Protein AF-A0A9E5R1P7-F1 (afdb_monomer_lite)

Foldseek 3Di:
DDKDWQQDQAKWAFKKKKWFWFAPQAWDQAPVIRVPGLRAPFTKFFPADKDWPFWDAPPPPHHQWDKFKWFAQDVVDSHDQDQLRYQDQDPPRGDRDDDPRTHGRVPPPDRRRTGMMMMTIPDGIQGNGIMIDMDGHMDGDQPFPRDAAFGWGWIKMKMWIARVVVRTTDHIDIDGIDIDHHHHKFKEKWFEWAQCLLPPVVRHLQQFQDPNTFTAWQFKKWKWKDQVPPPDTDTDDIFTADDGGTDMDIRDDQWDWDQDPPGDIDIDGMWMKMFRDLQLQDQPPPQHDDPDPPDPRRRHCHQKDWSVGLDQPQDWPDDALQDARGAQWHDDNDPVCSNPGGIMGPTDGFDPLAAHADRDPPDDDPPPVCDPVACPPPNCGPRNNDRSRYRHRHYTYIYRDDDDDDFAWQQPDPDPSRPPPDDDPPIDTDPPDDDDDFDDPPPPPDGDDDD

Structure (mmCIF, N/CA/C/O backbone):
data_AF-A0A9E5R1P7-F1
#
_entry.id   AF-A0A9E5R1P7-F1
#
loop_
_atom_site.group_PDB
_atom_site.id
_atom_site.type_symbol
_atom_site.label_atom_id
_atom_site.label_alt_id
_atom_site.label_comp_id
_atom_site.label_asym_id
_atom_site.label_entity_id
_atom_site.label_seq_id
_atom_site.pdbx_PDB_ins_code
_atom_site.Cartn_x
_atom_site.Cartn_y
_atom_site.Cartn_z
_atom_site.occupancy
_atom_site.B_iso_or_equiv
_atom_site.auth_seq_id
_atom_site.auth_comp_id
_atom_site.auth_asym_id
_atom_site.auth_atom_id
_atom_site.pdbx_PDB_model_num
ATOM 1 N N . MET A 1 1 ? -5.895 -5.367 25.702 1.00 85.31 1 MET A N 1
ATOM 2 C CA . MET A 1 1 ? -6.562 -5.658 26.995 1.00 85.31 1 MET A CA 1
ATOM 3 C C . MET A 1 1 ? -7.044 -4.362 27.625 1.00 85.31 1 MET A C 1
ATOM 5 O O . MET A 1 1 ? -6.300 -3.389 27.628 1.00 85.31 1 MET A O 1
ATOM 9 N N . LEU A 1 2 ? -8.262 -4.350 28.161 1.00 91.19 2 LEU A N 1
ATOM 10 C CA . LEU A 1 2 ? -8.846 -3.225 28.891 1.00 91.19 2 LEU A CA 1
ATOM 11 C C . LEU A 1 2 ? -8.609 -3.419 30.393 1.00 91.19 2 LEU A C 1
ATOM 13 O O . LEU A 1 2 ? -9.084 -4.396 30.966 1.00 91.19 2 LEU A O 1
ATOM 17 N N . ARG A 1 3 ? -7.893 -2.491 31.037 1.00 93.31 3 ARG A N 1
ATOM 18 C CA . ARG A 1 3 ? -7.563 -2.560 32.469 1.00 93.31 3 ARG A CA 1
ATOM 19 C C . ARG A 1 3 ? -8.165 -1.387 33.233 1.00 93.31 3 ARG A C 1
ATOM 21 O O . ARG A 1 3 ? -7.924 -0.232 32.894 1.00 93.31 3 ARG A O 1
ATOM 28 N N . ILE A 1 4 ? -8.894 -1.687 34.303 1.00 92.69 4 ILE A N 1
ATOM 29 C CA . ILE A 1 4 ? -9.494 -0.702 35.210 1.00 92.69 4 ILE A CA 1
ATOM 30 C C . ILE A 1 4 ? -8.990 -0.973 36.623 1.00 92.69 4 ILE A C 1
ATOM 32 O O . IL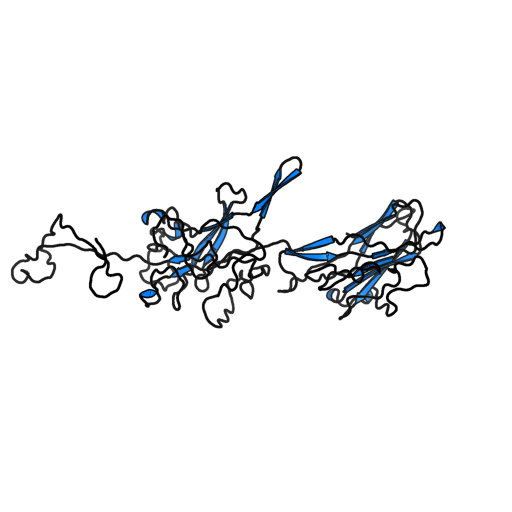E A 1 4 ? -8.945 -2.119 37.057 1.00 92.69 4 ILE A O 1
ATOM 36 N N . GLN A 1 5 ? -8.638 0.072 37.366 1.00 94.12 5 GLN A N 1
ATOM 37 C CA . GLN A 1 5 ? -8.201 -0.063 38.753 1.00 94.12 5 GLN A CA 1
ATOM 38 C C . GLN A 1 5 ? -8.876 0.980 39.640 1.00 94.12 5 GLN A C 1
ATOM 40 O O . GLN A 1 5 ? -8.933 2.162 39.296 1.00 94.12 5 GLN A O 1
ATOM 45 N N . ASN A 1 6 ? -9.344 0.559 40.817 1.00 95.06 6 ASN A N 1
ATOM 46 C CA . ASN A 1 6 ? -9.760 1.494 41.855 1.00 95.06 6 ASN A CA 1
ATOM 47 C C . ASN A 1 6 ? -8.522 2.065 42.560 1.00 95.06 6 ASN A C 1
ATOM 49 O O . ASN A 1 6 ? -8.006 1.483 43.512 1.00 95.06 6 ASN A O 1
ATOM 53 N N . THR A 1 7 ? -8.054 3.222 42.104 1.00 93.62 7 THR A N 1
ATOM 54 C CA . THR A 1 7 ? -6.939 3.959 42.723 1.00 93.62 7 THR A CA 1
ATOM 55 C C . THR A 1 7 ? -7.375 4.838 43.904 1.00 93.62 7 THR A C 1
ATOM 57 O O . THR A 1 7 ? -6.557 5.544 44.493 1.00 93.62 7 THR A O 1
ATOM 60 N N . GLY A 1 8 ? -8.665 4.822 44.256 1.00 91.69 8 GLY A N 1
ATOM 61 C CA . GLY A 1 8 ? -9.224 5.575 45.372 1.00 91.69 8 GLY A CA 1
ATOM 62 C C . GLY A 1 8 ? -8.987 4.925 46.738 1.00 91.69 8 GLY A C 1
ATOM 63 O O . GLY A 1 8 ? -8.397 3.857 46.866 1.00 91.69 8 GLY A O 1
ATOM 64 N N . LEU A 1 9 ? -9.493 5.583 47.786 1.00 94.56 9 LEU A N 1
ATOM 65 C CA . LEU A 1 9 ? -9.327 5.155 49.185 1.00 94.56 9 LEU A CA 1
ATOM 66 C C . LEU A 1 9 ? -10.514 4.356 49.744 1.00 94.56 9 LEU A C 1
ATOM 68 O O . LEU A 1 9 ? -10.483 3.936 50.898 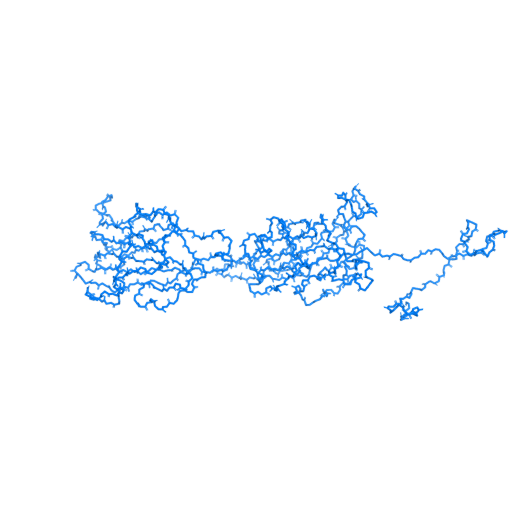1.00 94.56 9 LEU A O 1
ATOM 72 N N . VAL A 1 10 ? -11.585 4.185 48.968 1.00 96.12 10 VAL A N 1
ATOM 73 C CA . VAL A 1 10 ? -12.814 3.518 49.416 1.00 96.12 10 VAL A CA 1
ATOM 74 C C . VAL A 1 10 ? -13.289 2.489 48.404 1.00 96.12 10 VAL A C 1
ATOM 76 O O . VAL A 1 10 ? -12.971 2.577 47.218 1.00 96.12 10 VAL A O 1
ATOM 79 N N . ASN A 1 11 ? -14.101 1.543 48.874 1.00 96.75 11 ASN A N 1
ATOM 80 C CA . ASN A 1 11 ? -14.797 0.604 48.005 1.00 96.75 11 ASN A CA 1
ATOM 81 C C . ASN A 1 11 ? -15.704 1.359 47.026 1.00 96.75 11 ASN A C 1
ATOM 83 O O . ASN A 1 11 ? -16.391 2.319 47.397 1.00 96.75 11 ASN A O 1
ATOM 87 N N . VAL A 1 12 ? -15.747 0.882 45.788 1.00 95.75 12 VAL A N 1
ATOM 88 C CA . VAL A 1 12 ? -16.712 1.334 44.783 1.00 95.75 12 VAL A CA 1
ATOM 89 C C . VAL A 1 12 ? -17.603 0.172 44.359 1.00 95.75 12 VAL A C 1
ATOM 91 O O . VAL A 1 12 ? -17.241 -0.990 44.529 1.00 95.75 12 VAL A O 1
ATOM 94 N N . ASN A 1 13 ? -18.796 0.473 43.863 1.00 95.31 13 ASN A N 1
ATOM 95 C CA . ASN A 1 13 ? -19.737 -0.517 43.346 1.00 95.31 13 ASN A CA 1
ATOM 96 C C . ASN A 1 13 ? -20.568 0.058 42.191 1.00 95.31 13 ASN A C 1
ATOM 98 O O . ASN A 1 13 ? -20.365 1.205 41.781 1.00 95.31 13 ASN A O 1
ATOM 102 N N . ALA A 1 14 ? -21.506 -0.741 41.669 1.00 92.81 14 ALA A N 1
ATOM 103 C CA . ALA A 1 14 ? -22.367 -0.377 40.541 1.00 92.81 14 ALA A CA 1
ATOM 104 C C . ALA A 1 14 ? -21.562 0.139 39.333 1.00 92.81 14 ALA A C 1
ATOM 106 O O . ALA A 1 14 ? -21.969 1.0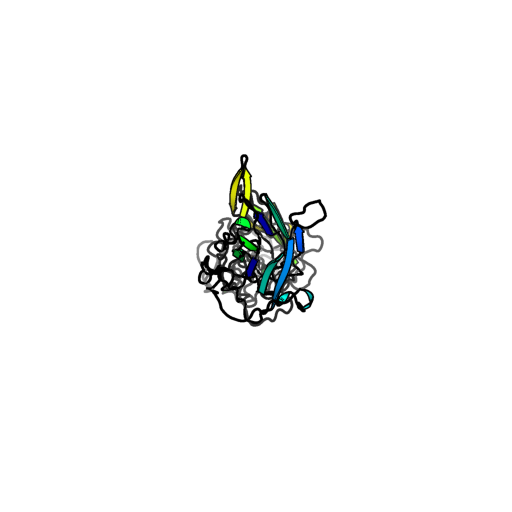96 38.654 1.00 92.81 14 ALA A O 1
ATOM 107 N N . TYR A 1 15 ? -20.397 -0.483 39.118 1.00 94.38 15 TYR A N 1
ATOM 108 C CA . TYR A 1 15 ? -19.531 -0.203 37.987 1.00 94.38 15 TYR A CA 1
ATOM 109 C C . TYR A 1 15 ? -20.293 -0.421 36.685 1.00 94.38 15 TYR A C 1
ATOM 111 O O . TYR A 1 15 ? -21.037 -1.392 36.539 1.00 94.38 15 TYR A O 1
ATOM 119 N N . ILE A 1 16 ? -20.133 0.503 35.752 1.00 93.19 16 ILE A N 1
ATOM 120 C CA . ILE A 1 16 ? -20.691 0.388 34.417 1.00 93.19 16 ILE A CA 1
ATOM 121 C C . ILE A 1 16 ? -19.747 1.047 33.423 1.00 93.19 16 ILE A C 1
ATOM 123 O O . ILE A 1 16 ? -19.227 2.134 33.685 1.00 93.19 16 ILE A O 1
ATOM 127 N N . LEU A 1 17 ? -19.548 0.387 32.294 1.00 95.69 17 LEU A N 1
ATOM 128 C CA . LEU A 1 17 ? -18.737 0.846 31.182 1.00 95.69 17 LEU A CA 1
ATOM 129 C C . LEU A 1 17 ? -19.517 0.669 29.889 1.00 95.69 17 LEU A C 1
ATOM 131 O O . LEU A 1 17 ? -20.205 -0.336 29.722 1.00 95.69 17 LEU A O 1
ATOM 135 N N . TYR A 1 18 ? -19.380 1.640 28.999 1.00 94.50 18 TYR A N 1
ATOM 136 C CA . TYR A 1 18 ? -19.819 1.584 27.616 1.00 94.50 18 TYR A CA 1
ATOM 137 C C . TYR A 1 18 ? -18.624 1.848 26.711 1.00 94.50 18 TYR A C 1
ATOM 139 O O . TYR A 1 18 ? -17.833 2.752 26.980 1.00 94.50 18 TYR A O 1
ATOM 147 N N . ASP A 1 19 ? -18.550 1.105 25.623 1.00 94.69 19 ASP A N 1
ATOM 148 C CA . ASP A 1 19 ? -17.632 1.345 24.517 1.00 94.69 19 ASP A CA 1
ATOM 149 C C . ASP A 1 19 ? -18.446 1.233 23.220 1.00 94.69 19 ASP A C 1
ATOM 151 O O . ASP A 1 19 ? -19.329 0.374 23.105 1.00 94.69 19 ASP A O 1
ATOM 155 N N . ILE A 1 20 ? -18.205 2.157 22.294 1.00 93.00 20 ILE A N 1
ATOM 156 C CA . ILE A 1 20 ? -18.761 2.145 20.943 1.00 93.00 20 ILE A CA 1
ATOM 157 C C . ILE A 1 20 ? -17.584 1.873 20.019 1.00 93.00 20 ILE A C 1
ATOM 159 O O . ILE A 1 20 ? -16.641 2.671 19.980 1.00 93.00 20 ILE A O 1
ATOM 163 N N . LEU A 1 21 ? -17.661 0.772 19.269 1.00 92.69 21 LEU A N 1
ATOM 164 C CA . LEU A 1 21 ? -16.579 0.374 18.380 1.00 92.69 21 LEU A CA 1
ATOM 165 C C . LEU A 1 21 ? -16.317 1.485 17.355 1.00 92.69 21 LEU A C 1
ATOM 167 O O . LEU A 1 21 ? -17.275 2.118 16.898 1.00 92.69 21 LEU A O 1
ATOM 171 N N . PRO A 1 22 ? -15.047 1.748 17.011 1.00 92.75 22 PRO A N 1
ATOM 172 C CA . PRO A 1 22 ? -14.694 2.666 15.942 1.00 92.75 22 PRO A CA 1
ATOM 173 C C . PRO A 1 22 ? -15.498 2.441 14.663 1.00 92.75 22 PRO A C 1
ATOM 175 O O . PRO A 1 22 ? -15.709 1.301 14.240 1.00 92.75 22 PRO A O 1
ATOM 178 N N . HIS A 1 23 ? -15.958 3.540 14.074 1.00 89.06 23 HIS A N 1
ATOM 179 C CA . HIS A 1 23 ? -16.626 3.577 12.778 1.00 89.06 23 HIS A CA 1
ATOM 180 C C . HIS A 1 23 ? -16.549 4.990 12.193 1.00 89.06 23 HIS A C 1
ATOM 182 O O . HIS A 1 23 ? -16.408 5.967 12.927 1.00 89.06 23 HIS A O 1
ATOM 188 N N . LEU A 1 24 ? -16.742 5.115 10.882 1.00 88.88 24 LEU A N 1
ATOM 189 C CA . LEU A 1 24 ? -16.815 6.413 10.210 1.00 88.88 24 LEU A CA 1
ATOM 190 C C . LEU A 1 24 ? -17.846 7.347 10.865 1.00 88.88 24 LEU A C 1
ATOM 192 O O . LEU A 1 24 ? -19.022 6.994 11.019 1.00 88.88 24 LEU A O 1
ATOM 196 N N . GLY A 1 25 ? -17.409 8.553 11.236 1.00 89.75 25 GLY A N 1
ATOM 197 C CA . GLY A 1 25 ? -18.258 9.584 11.846 1.00 89.75 25 GLY A CA 1
ATOM 198 C C . GLY A 1 25 ? -18.650 9.319 13.304 1.00 89.75 25 GLY A C 1
ATOM 199 O O . GLY A 1 25 ? -19.612 9.911 13.802 1.00 89.75 25 GLY A O 1
ATOM 200 N N . ASP A 1 26 ? -17.945 8.422 13.986 1.00 91.94 26 ASP A N 1
ATOM 201 C CA . ASP A 1 26 ? -18.133 8.157 15.404 1.00 91.94 26 ASP A CA 1
ATOM 202 C C . ASP A 1 26 ? -17.820 9.368 16.300 1.00 91.94 26 ASP A C 1
ATOM 204 O O . ASP A 1 26 ? -17.067 10.289 15.978 1.00 91.94 26 ASP A O 1
ATOM 208 N N . THR A 1 27 ? -18.443 9.369 17.475 1.00 93.12 27 THR A N 1
ATOM 209 C CA . THR A 1 27 ? -18.299 10.427 18.481 1.00 93.12 27 THR A CA 1
ATOM 210 C C . THR A 1 27 ? -17.979 9.835 19.842 1.00 93.12 27 THR A C 1
ATOM 212 O O . THR A 1 27 ? -18.159 8.638 20.062 1.00 93.12 27 THR A O 1
ATOM 215 N N . GLY A 1 28 ? -17.591 10.682 20.791 1.00 92.38 28 GLY A N 1
ATOM 216 C CA . GLY A 1 28 ? -17.359 10.256 22.166 1.00 92.38 28 GLY A CA 1
ATOM 217 C C . GLY A 1 28 ? -18.554 9.565 22.849 1.00 92.38 28 GLY A C 1
ATOM 218 O O . GLY A 1 28 ? -19.729 9.681 22.470 1.00 92.38 28 GLY A O 1
ATOM 219 N N . VAL A 1 29 ? -18.239 8.807 23.896 1.00 92.75 29 VAL A N 1
ATOM 220 C CA . VAL A 1 29 ? -19.162 7.871 24.549 1.00 92.75 29 VAL A CA 1
ATOM 221 C C . VAL A 1 29 ? -19.898 8.515 25.732 1.00 92.75 29 VAL A C 1
ATOM 223 O O . VAL A 1 29 ? -20.993 8.091 26.085 1.00 92.75 29 VAL A O 1
ATOM 226 N N . SER A 1 30 ? -19.391 9.565 26.362 1.00 92.00 30 SER A N 1
ATOM 227 C CA . SER A 1 30 ? -20.096 10.261 27.446 1.00 92.00 30 SER A CA 1
ATOM 228 C C . SER A 1 30 ? -20.932 11.435 26.948 1.00 92.00 30 SER A C 1
ATOM 230 O O . SER A 1 30 ? -20.762 11.930 25.837 1.00 92.00 30 SER A O 1
ATOM 232 N N . GLN A 1 31 ? -21.823 11.954 27.799 1.00 91.56 31 GLN A N 1
ATOM 233 C CA . GLN A 1 31 ? -22.585 13.165 27.474 1.00 91.56 31 GLN A CA 1
ATOM 234 C C . GLN A 1 31 ? -21.680 14.364 27.165 1.00 91.56 31 GLN A C 1
ATOM 236 O O . GLN A 1 31 ? -22.065 15.235 26.387 1.00 91.56 31 GLN A O 1
ATOM 241 N N . ALA A 1 32 ? -20.503 14.435 27.791 1.00 90.38 32 ALA A N 1
ATOM 242 C CA . ALA A 1 32 ? -19.550 15.518 27.586 1.00 90.38 32 ALA A CA 1
ATOM 243 C C . ALA A 1 32 ? -18.931 15.515 26.180 1.00 90.38 32 ALA A C 1
ATOM 245 O O . ALA A 1 32 ? -18.597 16.582 25.672 1.00 90.38 32 ALA A O 1
ATOM 246 N N . THR A 1 33 ? -18.804 14.345 25.558 1.00 91.88 33 THR A N 1
ATOM 247 C CA . THR A 1 33 ? -18.056 14.135 24.309 1.00 91.88 33 THR A CA 1
ATOM 248 C C . THR A 1 33 ? -18.932 13.620 23.165 1.00 91.88 33 THR A C 1
ATOM 250 O O . THR A 1 33 ? -18.454 13.477 22.050 1.00 91.88 33 THR A O 1
ATOM 253 N N . ALA A 1 34 ? -20.232 13.410 23.383 1.00 89.25 34 ALA A N 1
ATOM 254 C CA . ALA A 1 34 ? -21.152 12.864 22.380 1.00 89.25 34 ALA A CA 1
ATOM 255 C C . ALA A 1 34 ? -21.352 13.708 21.113 1.00 89.25 34 ALA A C 1
ATOM 257 O O . ALA A 1 34 ? -21.983 13.251 20.168 1.00 89.25 34 ALA A O 1
ATOM 258 N N . GLY A 1 35 ? -20.894 14.961 21.115 1.00 89.38 35 GLY A N 1
ATOM 259 C CA . GLY A 1 35 ? -20.846 15.811 19.922 1.00 89.38 35 GLY A CA 1
ATOM 260 C C . GLY A 1 35 ? -19.435 16.008 19.367 1.00 89.38 35 GLY A C 1
ATOM 261 O O . GLY A 1 35 ? -19.264 16.786 18.437 1.00 89.38 35 GLY A O 1
ATOM 262 N N . GLN A 1 36 ? -18.423 15.379 19.968 1.00 93.56 36 GLN A N 1
ATOM 263 C CA . GLN A 1 36 ? -17.031 15.457 19.539 1.00 93.56 36 GLN A CA 1
ATOM 264 C C . GLN A 1 36 ? -16.720 14.233 18.690 1.00 93.56 36 GLN A C 1
ATOM 266 O O . GLN A 1 36 ? -16.837 13.111 19.183 1.00 93.56 36 GLN A O 1
ATOM 271 N N . LEU A 1 37 ? -16.349 14.466 17.432 1.00 94.56 37 LEU A N 1
ATOM 272 C CA . LEU A 1 37 ? -15.910 13.410 16.529 1.00 94.56 37 LEU A CA 1
ATOM 273 C C . LEU A 1 37 ? -14.638 12.756 17.068 1.00 94.56 37 LEU A C 1
ATOM 275 O O . LEU A 1 37 ? -13.788 13.428 17.667 1.00 94.56 37 LEU A O 1
ATOM 279 N N . ARG A 1 38 ? -14.526 11.438 16.886 1.00 92.94 38 ARG A N 1
ATOM 280 C CA . ARG A 1 38 ? -13.257 10.741 17.118 1.00 92.94 38 ARG A CA 1
ATOM 281 C C . ARG A 1 38 ? -12.393 10.717 15.865 1.00 92.94 38 ARG A C 1
ATOM 283 O O . ARG A 1 38 ? -11.209 10.459 16.022 1.00 92.94 38 ARG A O 1
ATOM 290 N N . ASP A 1 39 ? -12.934 11.083 14.704 1.00 93.69 39 ASP A N 1
ATOM 291 C CA . ASP A 1 39 ? -12.232 11.116 13.415 1.00 93.69 39 ASP A CA 1
ATOM 292 C C . ASP A 1 39 ? -11.679 9.735 13.024 1.00 93.69 39 ASP A C 1
ATOM 294 O O . ASP A 1 39 ? -10.585 9.636 12.478 1.00 93.69 39 ASP A O 1
ATOM 298 N N . SER A 1 40 ? -12.395 8.656 13.371 1.00 92.44 40 SER A N 1
ATOM 299 C CA . SER A 1 40 ? -12.048 7.308 12.912 1.00 92.44 40 SER A CA 1
ATOM 300 C C . SER A 1 40 ? -12.238 7.201 11.402 1.00 92.44 40 SER A C 1
ATOM 302 O O . SER A 1 40 ? -13.289 7.595 10.887 1.00 92.44 40 SER A O 1
ATOM 304 N N . GLN A 1 41 ? -11.237 6.645 10.728 1.00 89.25 41 GLN A N 1
ATOM 305 C CA . GLN A 1 41 ? -11.197 6.487 9.272 1.00 89.25 41 GLN A CA 1
ATOM 306 C C . GLN A 1 41 ? -11.728 5.126 8.804 1.00 89.25 41 GLN A C 1
ATOM 308 O O . GLN A 1 41 ? -12.388 5.048 7.780 1.00 89.25 41 GLN A O 1
ATOM 313 N N . PHE A 1 42 ? -11.616 4.093 9.640 1.00 86.44 42 PHE A N 1
ATOM 314 C CA . PHE A 1 42 ? -12.197 2.782 9.364 1.00 86.44 42 PHE A CA 1
ATOM 315 C C . PHE A 1 42 ? -13.003 2.237 10.544 1.00 86.44 42 PHE A C 1
ATOM 317 O O . PHE A 1 42 ? -13.010 2.772 11.663 1.00 86.44 42 PHE A O 1
ATOM 324 N N . ARG A 1 43 ? -13.731 1.150 10.280 1.00 87.56 43 ARG A N 1
ATOM 325 C CA . ARG A 1 43 ? -14.535 0.433 11.270 1.00 87.56 43 ARG A CA 1
ATOM 326 C C . ARG A 1 43 ? -13.778 -0.760 11.849 1.00 87.56 43 ARG A C 1
ATOM 328 O O . ARG A 1 43 ? -13.078 -1.468 11.139 1.00 87.56 43 ARG A O 1
ATOM 335 N N . THR A 1 44 ? -14.012 -1.059 13.127 1.00 89.81 44 THR A N 1
ATOM 336 C CA . THR A 1 44 ? -13.578 -2.330 13.730 1.00 89.81 44 THR A CA 1
ATOM 337 C C . THR A 1 44 ? -14.742 -3.249 14.094 1.00 89.81 44 THR A C 1
ATOM 339 O O . THR A 1 44 ? -15.904 -2.841 14.215 1.00 89.81 44 THR A O 1
ATOM 342 N N . PHE A 1 45 ? -14.412 -4.528 14.276 1.00 90.56 45 PHE A N 1
ATOM 343 C CA . PHE A 1 45 ? -15.369 -5.602 14.515 1.00 90.56 45 PHE A CA 1
ATOM 344 C C . PHE A 1 45 ? -14.934 -6.431 15.714 1.00 90.56 45 PHE A C 1
ATOM 346 O O . PHE A 1 45 ? -13.746 -6.706 15.881 1.00 90.56 45 PHE A O 1
ATOM 353 N N . LEU A 1 46 ? -15.888 -6.881 16.532 1.00 92.94 46 LEU A N 1
ATOM 354 C CA . LEU A 1 46 ? -15.592 -7.937 17.497 1.00 92.94 46 LEU A CA 1
ATOM 355 C C . LEU A 1 46 ? -15.412 -9.266 16.760 1.00 92.94 46 LEU A C 1
ATOM 357 O O . LEU A 1 46 ? -16.107 -9.543 15.785 1.00 92.94 46 LEU A O 1
ATOM 361 N N . THR A 1 47 ? -14.520 -10.115 17.260 1.00 93.62 47 THR A N 1
ATOM 362 C CA . THR A 1 47 ? -14.323 -11.485 16.744 1.00 93.62 47 THR A CA 1
ATOM 363 C C . THR A 1 47 ? -14.834 -12.564 17.692 1.00 93.62 47 THR A C 1
ATOM 365 O O . THR A 1 47 ? -14.781 -13.752 17.381 1.00 93.62 47 THR A O 1
ATOM 368 N N . GLY A 1 48 ? -15.350 -12.169 18.854 1.00 96.00 48 GLY A N 1
ATOM 369 C CA . GLY A 1 48 ? -15.819 -13.088 19.877 1.00 96.00 48 GLY A CA 1
ATOM 370 C C . GLY A 1 48 ? -16.297 -12.374 21.141 1.00 96.00 48 GLY A C 1
ATOM 371 O O . GLY A 1 48 ? -16.344 -11.139 21.184 1.00 96.00 48 GLY A O 1
ATOM 372 N N . PRO A 1 49 ? -16.635 -13.143 22.189 1.00 97.19 49 PRO A N 1
ATOM 373 C CA . PRO A 1 49 ? -17.082 -12.579 23.450 1.00 97.19 49 PRO A CA 1
ATOM 374 C C . PRO A 1 49 ? -15.940 -11.886 24.193 1.00 97.19 49 PRO A C 1
ATOM 376 O O . PRO A 1 49 ? -14.797 -12.340 24.196 1.00 97.19 49 PRO A O 1
ATOM 379 N N . ILE A 1 50 ? -16.276 -10.801 24.886 1.00 97.94 50 ILE A N 1
ATOM 380 C CA . ILE A 1 50 ? -15.392 -10.165 25.859 1.00 97.94 50 ILE A CA 1
ATOM 381 C C . ILE A 1 50 ? -15.271 -11.086 27.071 1.00 97.94 50 ILE A C 1
ATOM 383 O O . ILE A 1 50 ? -16.272 -11.556 27.614 1.00 97.94 50 ILE A O 1
ATOM 387 N N . VAL A 1 51 ? -14.039 -11.301 27.520 1.00 96.81 51 VAL A N 1
ATOM 388 C CA . VAL A 1 51 ? -13.719 -12.194 28.637 1.00 96.81 51 VAL A CA 1
ATOM 389 C C . VAL A 1 51 ? -13.251 -11.368 29.830 1.00 96.81 51 VAL A C 1
ATOM 391 O O . VAL A 1 51 ? -12.408 -10.485 29.684 1.00 96.81 51 VAL A O 1
ATOM 394 N N . LEU A 1 52 ? -13.805 -11.644 31.014 1.00 96.31 52 LEU A N 1
ATOM 395 C CA . LEU A 1 52 ? -13.286 -11.133 32.284 1.00 96.31 52 LEU A CA 1
ATOM 396 C C . LEU A 1 52 ? -12.104 -12.006 32.718 1.00 96.31 52 LEU A C 1
ATOM 398 O O . LEU A 1 52 ? -12.301 -13.141 33.144 1.00 96.31 52 LEU A O 1
ATOM 402 N N . GLU A 1 53 ? -10.899 -11.462 32.604 1.00 96.88 53 GLU A N 1
ATOM 403 C CA . GLU A 1 53 ? -9.637 -12.161 32.876 1.00 96.88 53 GLU A CA 1
ATOM 404 C C . GLU A 1 53 ? -9.226 -12.053 34.347 1.00 96.88 53 GLU A C 1
ATOM 406 O O . GLU A 1 53 ? -8.727 -13.004 34.941 1.00 96.88 53 GLU A O 1
ATOM 411 N N . GLU A 1 54 ? -9.437 -10.881 34.950 1.00 96.25 54 GLU A N 1
ATOM 412 C CA . GLU A 1 54 ? -9.040 -10.597 36.330 1.00 96.25 54 GLU A CA 1
ATOM 413 C C . GLU A 1 54 ? -10.115 -9.765 37.024 1.00 96.25 54 GLU A C 1
ATOM 415 O O . GLU A 1 54 ? -10.622 -8.794 36.456 1.00 96.25 54 GLU A O 1
ATOM 420 N N . GLN A 1 55 ? -10.431 -10.115 38.270 1.00 95.88 55 GLN A N 1
ATOM 421 C CA . GLN A 1 55 ? -11.267 -9.314 39.158 1.00 95.88 55 GLN A CA 1
ATOM 422 C C . GLN A 1 55 ? -10.814 -9.438 40.617 1.00 95.88 55 GLN A C 1
ATOM 424 O O . GLN A 1 55 ? -10.088 -10.373 40.952 1.00 95.88 55 GLN A O 1
ATOM 429 N N . PRO A 1 56 ? -11.248 -8.535 41.516 1.00 95.81 56 PRO A N 1
ATOM 430 C CA . PRO A 1 56 ? -10.939 -8.654 42.934 1.00 95.81 56 PRO A CA 1
ATOM 431 C C . PRO A 1 56 ? -11.598 -9.890 43.558 1.00 95.81 56 PRO A C 1
ATOM 433 O O . PRO A 1 56 ? -12.786 -10.141 43.346 1.00 95.81 56 PRO A O 1
ATOM 436 N N . GLU A 1 57 ? -10.845 -10.605 44.391 1.00 96.00 57 GLU A N 1
ATOM 437 C CA . GLU A 1 57 ? -11.283 -11.815 45.092 1.00 96.00 57 GLU A CA 1
ATOM 438 C C . GLU A 1 57 ? -10.868 -11.766 46.566 1.00 96.00 57 GLU A C 1
ATOM 440 O O . GLU A 1 57 ? -9.791 -11.263 46.893 1.00 96.00 57 GLU A O 1
ATOM 445 N N . ASP A 1 58 ? -11.710 -12.292 47.456 1.00 92.50 58 ASP A N 1
ATOM 446 C CA . ASP A 1 58 ? -11.378 -12.507 48.870 1.00 92.50 58 ASP A CA 1
ATOM 447 C C . ASP A 1 58 ? -12.312 -13.571 49.496 1.00 92.50 58 ASP A C 1
ATOM 449 O O . ASP A 1 58 ? -13.523 -13.336 49.585 1.00 92.50 58 ASP A O 1
ATOM 453 N N . PRO A 1 59 ? -11.802 -14.738 49.947 1.00 92.94 59 PRO A N 1
ATOM 454 C CA . PRO A 1 59 ? -10.442 -15.246 49.732 1.00 92.94 59 PRO A CA 1
ATOM 455 C C . PRO A 1 59 ? -10.189 -15.570 48.241 1.00 92.94 59 PRO A C 1
ATOM 457 O O . PRO A 1 59 ? -11.137 -15.564 47.453 1.00 92.94 59 PRO A O 1
ATOM 460 N N . PRO A 1 60 ? -8.947 -15.897 47.829 1.00 92.94 60 PRO A N 1
ATOM 461 C CA . PRO A 1 60 ? -8.657 -16.303 46.450 1.00 92.94 60 PRO A CA 1
ATOM 462 C C . PRO A 1 60 ? -9.612 -17.395 45.940 1.00 92.94 60 PRO A C 1
ATOM 464 O O . PRO A 1 60 ? -9.888 -18.368 46.647 1.00 92.94 60 PRO A O 1
ATOM 467 N N . GLY A 1 61 ? -10.131 -17.221 44.727 1.00 91.56 61 GLY A N 1
ATOM 468 C CA . GLY A 1 61 ? -11.180 -18.040 44.115 1.00 91.56 61 GLY A CA 1
ATOM 469 C C . GLY A 1 61 ? -12.613 -17.630 44.476 1.00 91.56 61 GLY A C 1
ATOM 470 O O . GLY A 1 61 ? -13.555 -18.294 44.046 1.00 91.56 61 GLY A O 1
ATOM 471 N N . THR A 1 62 ? -12.805 -16.569 45.269 1.00 94.38 62 THR A N 1
ATOM 472 C CA . THR A 1 62 ? -14.128 -16.030 45.630 1.00 94.38 62 THR A CA 1
ATOM 473 C C . THR A 1 62 ? -14.266 -14.586 45.138 1.00 94.38 62 THR A C 1
ATOM 475 O O . THR A 1 62 ? -13.813 -13.665 45.823 1.00 94.38 62 THR A O 1
ATOM 478 N N . PRO A 1 63 ? -14.899 -14.361 43.972 1.00 95.75 63 PRO A N 1
ATOM 479 C CA . PRO A 1 63 ? -15.103 -13.026 43.418 1.00 95.75 63 PRO A CA 1
ATOM 480 C C . PRO A 1 63 ? -15.830 -12.078 44.369 1.00 95.75 63 PRO A C 1
ATOM 482 O O . PRO A 1 63 ? -16.864 -12.410 44.951 1.00 95.75 63 PRO A O 1
ATOM 485 N N . LEU A 1 64 ? -15.317 -10.853 44.471 1.00 94.88 64 LEU A N 1
ATOM 486 C CA . LEU A 1 64 ? -15.936 -9.770 45.237 1.00 94.88 64 LEU A CA 1
ATOM 487 C C . LEU A 1 64 ? -17.040 -9.043 44.468 1.00 94.88 64 LEU A C 1
ATOM 489 O O . LEU A 1 64 ? -17.700 -8.168 45.032 1.00 94.88 64 LEU A O 1
ATOM 493 N N . GLY A 1 65 ? -17.259 -9.396 43.202 1.00 92.88 65 GLY A N 1
ATOM 494 C CA . GLY A 1 65 ? -18.316 -8.852 42.367 1.00 92.88 65 GLY A CA 1
ATOM 495 C C . GLY A 1 65 ? -18.778 -9.827 41.294 1.00 92.88 65 GLY A C 1
ATOM 496 O O . GLY A 1 65 ? -18.126 -10.827 41.020 1.00 92.88 65 GLY A O 1
ATOM 497 N N . ASN A 1 66 ? -19.933 -9.523 40.706 1.00 94.69 66 ASN A N 1
ATOM 498 C CA . ASN A 1 66 ? -20.417 -10.185 39.500 1.00 94.69 66 ASN A CA 1
ATOM 499 C C . ASN A 1 66 ? -20.593 -9.148 38.394 1.00 94.69 66 ASN A C 1
ATOM 501 O O . ASN A 1 66 ? -21.134 -8.066 38.650 1.00 94.69 66 ASN A O 1
ATOM 505 N N . PHE A 1 67 ? -20.175 -9.495 37.181 1.00 95.44 67 PHE A N 1
ATOM 506 C CA . PHE A 1 67 ? -20.212 -8.617 36.020 1.00 95.44 67 PHE A CA 1
ATOM 507 C C . PHE A 1 67 ? -21.013 -9.268 34.900 1.00 95.44 67 PHE A C 1
ATOM 509 O O . PHE A 1 67 ? -20.859 -10.450 34.610 1.00 95.44 67 PHE A O 1
ATOM 516 N N . VAL A 1 68 ? -21.866 -8.470 34.274 1.00 95.50 68 VAL A N 1
ATOM 517 C CA . VAL A 1 68 ? -22.642 -8.841 33.099 1.00 95.50 68 VAL A CA 1
ATOM 518 C C . VAL A 1 68 ? -22.083 -8.069 31.923 1.00 95.50 68 VAL A C 1
ATOM 520 O O . VAL A 1 68 ? -21.920 -6.849 31.990 1.00 95.50 68 VAL A O 1
ATOM 523 N N . ILE A 1 69 ? -21.782 -8.803 30.862 1.00 96.94 69 ILE A N 1
ATOM 524 C CA . ILE A 1 69 ? -21.307 -8.266 29.598 1.00 96.94 69 ILE A CA 1
ATOM 525 C C . ILE A 1 69 ? -22.456 -8.393 28.608 1.00 96.94 69 ILE A C 1
ATOM 527 O O . ILE A 1 69 ? -23.041 -9.466 28.449 1.00 96.94 69 ILE A O 1
ATOM 531 N N . GLU A 1 70 ? -22.799 -7.281 27.978 1.00 95.56 70 GLU A N 1
ATOM 532 C CA . GLU A 1 70 ? -23.898 -7.202 27.034 1.00 95.56 70 GLU A CA 1
ATOM 533 C C . GLU A 1 70 ? -23.437 -6.481 25.766 1.00 95.56 70 GLU A C 1
ATOM 535 O O . GLU A 1 70 ? -22.629 -5.553 25.812 1.00 95.56 70 GLU A O 1
ATOM 540 N N . TYR A 1 71 ? -23.990 -6.884 24.630 1.00 95.31 71 TYR A N 1
ATOM 541 C CA . TYR A 1 71 ? -23.594 -6.430 23.304 1.00 95.31 71 TYR A CA 1
ATOM 542 C C . TYR A 1 71 ? -24.753 -5.715 22.639 1.00 95.31 71 TYR A C 1
ATOM 544 O O . TYR A 1 71 ? -25.895 -6.168 22.704 1.00 95.31 71 TYR A O 1
ATOM 552 N N . TYR A 1 72 ? -24.468 -4.597 21.995 1.00 92.75 72 TYR A N 1
ATOM 553 C CA . TYR A 1 72 ? -25.444 -3.887 21.195 1.00 92.75 72 TYR A CA 1
ATOM 554 C C . TYR A 1 72 ? -25.312 -4.324 19.741 1.00 92.75 72 TYR A C 1
ATOM 556 O O . TYR A 1 72 ? -24.265 -4.137 19.119 1.00 92.75 72 TYR A O 1
ATOM 564 N N . ILE A 1 73 ? -26.385 -4.911 19.215 1.00 88.06 73 ILE A N 1
ATOM 565 C CA . ILE A 1 73 ? -26.474 -5.321 17.815 1.00 88.06 73 ILE A CA 1
ATOM 566 C C . ILE A 1 73 ? -27.172 -4.195 17.063 1.00 88.06 73 ILE A C 1
ATOM 568 O O . ILE A 1 73 ? -28.368 -3.952 17.251 1.00 88.06 73 ILE A O 1
ATOM 572 N N . GLY A 1 74 ? -26.406 -3.482 16.248 1.00 68.56 74 GLY A N 1
ATOM 573 C CA . GLY A 1 74 ? -26.836 -2.244 15.625 1.00 68.56 74 GLY A CA 1
ATOM 574 C C . GLY A 1 74 ? -26.707 -2.306 14.115 1.00 68.56 74 GLY A C 1
ATOM 575 O O . GLY A 1 74 ? -25.625 -2.121 13.579 1.00 68.56 74 GLY A O 1
ATOM 576 N N . THR A 1 75 ? -27.818 -2.492 13.409 1.00 57.28 75 THR A N 1
ATOM 577 C CA . THR A 1 75 ? -27.913 -2.127 11.989 1.00 57.28 75 THR A CA 1
ATOM 578 C C . THR A 1 75 ? -29.122 -1.205 11.804 1.00 57.28 75 THR A C 1
ATOM 580 O O . THR A 1 75 ? -30.253 -1.646 12.023 1.00 57.28 75 THR A O 1
ATOM 583 N N . PRO A 1 76 ? -28.953 0.095 11.467 1.00 56.59 76 PRO A N 1
ATOM 584 C CA . PRO A 1 76 ? -27.722 0.873 11.232 1.00 56.59 76 PRO A CA 1
ATOM 585 C C . PRO A 1 76 ? -27.281 1.750 12.429 1.00 56.59 76 PRO A C 1
ATOM 587 O O . PRO A 1 76 ? -26.487 2.672 12.269 1.00 56.59 76 PRO A O 1
ATOM 590 N N . ALA A 1 77 ? -27.844 1.557 13.624 1.00 68.19 77 ALA A N 1
ATOM 591 C CA . ALA A 1 77 ? -27.527 2.412 14.766 1.00 68.19 77 ALA A CA 1
ATOM 592 C C . ALA A 1 77 ? -26.182 2.006 15.395 1.00 68.19 77 ALA A C 1
ATOM 594 O O . ALA A 1 77 ? -26.050 0.896 15.885 1.00 68.19 77 ALA A O 1
ATOM 595 N N . TYR A 1 78 ? -25.201 2.906 15.434 1.00 77.25 78 TYR A N 1
ATOM 596 C CA . TYR A 1 78 ? -23.953 2.713 16.194 1.00 77.25 78 TYR A CA 1
ATOM 597 C C . TYR A 1 78 ? -24.038 3.247 17.629 1.00 77.25 78 TYR A C 1
ATOM 599 O O . TYR A 1 78 ? -23.149 3.049 18.447 1.00 77.25 78 TYR A O 1
ATOM 607 N N . ASN A 1 79 ? -25.120 3.959 17.944 1.00 80.19 79 ASN A N 1
ATOM 608 C CA . ASN A 1 79 ? -25.173 4.851 19.090 1.00 80.19 79 ASN A CA 1
ATOM 609 C C . ASN A 1 79 ? -26.220 4.368 20.111 1.00 80.19 79 ASN A C 1
ATOM 611 O O . ASN A 1 79 ? -27.336 4.900 20.134 1.00 80.19 79 ASN A O 1
ATOM 615 N N . PRO A 1 80 ? -25.913 3.352 20.943 1.00 86.25 80 PRO A N 1
ATOM 6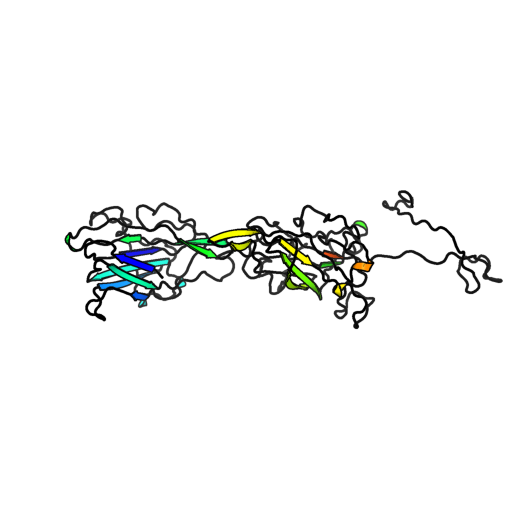16 C CA . PRO A 1 80 ? -26.854 2.853 21.936 1.00 86.25 80 PRO A CA 1
ATOM 617 C C . PRO A 1 80 ? -27.173 3.916 22.985 1.00 86.25 80 PRO A C 1
ATOM 619 O O . PRO A 1 80 ? -26.315 4.711 23.385 1.00 86.25 80 PRO A O 1
ATOM 622 N N . ALA A 1 81 ? -28.396 3.882 23.512 1.00 85.25 81 ALA A N 1
ATOM 623 C CA . ALA A 1 81 ? -28.723 4.664 24.693 1.00 85.25 81 ALA A CA 1
ATOM 624 C C . ALA A 1 81 ? -27.881 4.224 25.894 1.00 85.25 81 ALA A C 1
ATOM 626 O O . ALA A 1 81 ? -27.762 3.036 26.200 1.00 85.25 81 ALA A O 1
ATOM 627 N N . ARG A 1 82 ? -27.323 5.215 26.586 1.00 86.69 82 ARG A N 1
ATOM 628 C CA . ARG A 1 82 ? -26.373 5.046 27.693 1.00 86.69 82 ARG A CA 1
ATOM 629 C C . ARG A 1 82 ? -26.609 6.102 28.777 1.00 86.69 82 ARG A C 1
ATOM 631 O O . ARG A 1 82 ? -25.762 6.961 29.032 1.00 86.69 82 ARG A O 1
ATOM 638 N N . PRO A 1 83 ? -27.783 6.084 29.429 1.00 85.38 83 PRO A N 1
ATOM 639 C CA . PRO A 1 83 ? -28.172 7.108 30.398 1.00 85.38 83 PRO A CA 1
ATOM 640 C C . PRO A 1 83 ? -27.249 7.240 31.600 1.00 85.38 83 PRO A C 1
ATOM 642 O O . PRO A 1 83 ? -27.140 8.323 32.184 1.00 85.38 83 PRO A O 1
ATOM 645 N N . GLU A 1 84 ? -26.529 6.179 31.939 1.00 86.62 84 GLU A N 1
ATOM 646 C CA . GLU A 1 84 ? -25.542 6.178 33.007 1.00 86.62 84 GLU A CA 1
ATOM 647 C C . GLU A 1 84 ? -24.309 7.024 32.691 1.00 86.62 84 GLU A C 1
ATOM 649 O O . GLU A 1 84 ? -23.599 7.398 33.624 1.00 86.62 84 GLU A O 1
ATOM 654 N N . MET A 1 85 ? -24.085 7.371 31.421 1.00 89.88 85 MET A N 1
ATOM 655 C CA . MET A 1 85 ? -22.964 8.195 30.963 1.00 89.88 85 MET A CA 1
ATOM 656 C C . MET A 1 85 ? -23.290 9.701 30.960 1.00 89.88 85 MET A C 1
ATOM 658 O O . MET A 1 85 ? -22.606 10.496 30.315 1.00 89.88 85 MET A O 1
ATOM 662 N N . SER A 1 86 ? -24.345 10.119 31.676 1.00 87.25 86 SER A N 1
ATOM 663 C CA . SER A 1 86 ? -24.692 11.536 31.842 1.00 87.25 86 SER A CA 1
ATOM 664 C C . SER A 1 86 ? -23.658 12.319 32.666 1.00 87.25 86 SER A C 1
ATOM 666 O O . SER A 1 86 ? -22.962 11.761 33.516 1.00 87.25 86 SER A O 1
ATOM 668 N N . ASN A 1 87 ? -23.602 13.638 32.462 1.00 83.56 87 ASN A N 1
ATOM 669 C CA . ASN A 1 87 ? -22.743 14.576 33.204 1.00 83.56 87 ASN A CA 1
ATOM 670 C C . ASN A 1 87 ? -23.291 14.914 34.600 1.00 83.56 87 ASN A C 1
ATOM 672 O O . ASN A 1 87 ? -22.767 15.785 35.293 1.00 83.56 87 ASN A O 1
ATOM 676 N N . SER A 1 88 ? -24.377 14.259 35.006 1.00 75.38 88 SER A N 1
ATOM 677 C CA . SER A 1 88 ? -25.049 14.529 36.264 1.00 75.38 88 SER A CA 1
ATOM 678 C C . SER A 1 88 ? -24.637 13.526 37.328 1.00 75.38 88 SER A C 1
ATOM 680 O O . SER A 1 88 ? -24.674 12.312 37.121 1.00 75.38 88 SER A O 1
ATOM 682 N N . SER A 1 89 ? -24.313 14.041 38.511 1.00 67.81 89 SER A N 1
ATOM 683 C CA . SER A 1 89 ? -24.188 13.221 39.713 1.00 67.81 89 SER A CA 1
ATOM 684 C C . SER A 1 89 ? -25.546 12.797 40.292 1.00 67.81 89 SER A C 1
ATOM 686 O O . SER A 1 89 ? -25.566 11.991 41.219 1.00 67.81 89 SER A O 1
ATOM 688 N N . ASP A 1 90 ? -26.669 13.305 39.763 1.00 63.72 90 ASP A N 1
ATOM 689 C CA . ASP A 1 90 ? -28.014 12.883 40.164 1.00 63.72 90 ASP A CA 1
ATOM 690 C C . ASP A 1 90 ? -28.452 11.603 39.442 1.00 63.72 90 ASP A C 1
ATOM 692 O O . ASP A 1 90 ? -28.230 11.405 38.245 1.00 63.72 90 ASP A O 1
ATOM 696 N N . ILE A 1 91 ? -29.130 10.726 40.185 1.00 55.44 91 ILE A N 1
ATOM 697 C CA . ILE A 1 91 ? -29.689 9.452 39.695 1.00 55.44 91 ILE A CA 1
ATOM 698 C C . ILE A 1 91 ? -30.876 9.667 38.732 1.00 55.44 91 ILE A C 1
ATOM 700 O O . ILE A 1 91 ? -31.248 8.755 38.004 1.00 55.44 91 ILE A O 1
ATOM 704 N N . VAL A 1 92 ? -31.475 10.863 38.708 1.00 52.97 92 VAL A N 1
ATOM 705 C CA . VAL A 1 92 ? -32.792 11.100 38.080 1.00 52.97 92 VAL A CA 1
ATOM 706 C C . VAL A 1 92 ? -32.698 11.645 36.646 1.00 52.97 92 VAL A C 1
ATOM 708 O O . VAL A 1 92 ? -33.652 11.558 35.878 1.00 52.97 92 VAL A O 1
ATOM 711 N N . THR A 1 93 ? -31.551 12.199 36.250 1.00 55.66 93 THR A N 1
ATOM 712 C CA . THR A 1 93 ? -31.353 12.780 34.914 1.00 55.66 93 THR A CA 1
ATOM 713 C C . THR A 1 93 ? -30.663 11.779 33.994 1.00 55.66 93 THR A C 1
ATOM 715 O O . THR A 1 93 ? -29.430 11.683 33.958 1.00 55.66 93 THR A O 1
ATOM 718 N N . ASN A 1 94 ? -31.485 11.029 33.264 1.00 61.47 94 ASN A N 1
ATOM 719 C CA . ASN A 1 94 ? -31.050 10.104 32.225 1.00 61.47 94 ASN A CA 1
ATOM 720 C C . ASN A 1 94 ? -30.761 10.884 30.937 1.00 61.47 94 ASN A C 1
ATOM 722 O O . ASN A 1 94 ? -31.654 11.503 30.361 1.00 61.47 94 ASN A O 1
ATOM 726 N N . TRP A 1 95 ? -29.505 10.868 30.497 1.00 71.69 95 TRP A N 1
ATOM 727 C CA . TRP A 1 95 ? -29.116 11.337 29.166 1.00 71.69 95 TRP A CA 1
ATOM 728 C C . TRP A 1 95 ? -29.419 10.238 28.126 1.00 71.69 95 TRP A C 1
ATOM 730 O O . TRP A 1 95 ? -29.423 9.065 28.469 1.00 71.69 95 TRP A O 1
ATOM 740 N N . SER A 1 96 ? -29.734 10.568 26.870 1.00 65.38 96 SER A N 1
ATOM 741 C CA . SER A 1 96 ? -30.129 9.586 25.828 1.00 65.38 96 SER A CA 1
ATOM 742 C C . SER A 1 96 ? -31.276 8.626 26.238 1.00 65.38 96 SER A C 1
ATOM 744 O O . SER A 1 96 ? -31.087 7.422 26.374 1.00 65.38 96 SER A O 1
ATOM 746 N N . GLY A 1 97 ? -32.485 9.140 26.498 1.00 57.34 97 GLY A N 1
ATOM 747 C CA . GLY A 1 97 ? -33.629 8.287 26.858 1.00 57.34 97 GLY A CA 1
ATOM 748 C C . GLY A 1 97 ? -34.122 7.391 25.704 1.00 57.34 97 GLY A C 1
ATOM 749 O O . GLY A 1 97 ? -34.521 7.919 24.672 1.00 57.34 97 GLY A O 1
ATOM 750 N N . GLY A 1 98 ? -34.169 6.064 25.914 1.00 57.03 98 GLY A N 1
ATOM 751 C CA . GLY A 1 98 ? -34.887 5.084 25.068 1.00 57.03 98 GLY A CA 1
ATOM 752 C C . GLY A 1 98 ? -34.069 3.856 24.617 1.00 57.03 98 GLY A C 1
ATOM 753 O O . GLY A 1 98 ? -32.931 4.002 24.221 1.00 57.03 98 GLY A O 1
ATOM 754 N N . GLY A 1 99 ? -34.664 2.652 24.641 1.00 55.75 99 GLY A N 1
ATOM 755 C CA . GLY A 1 99 ? -34.213 1.444 23.913 1.00 55.75 99 GLY A CA 1
ATOM 756 C C . GLY A 1 99 ? -32.869 0.803 24.300 1.00 55.75 99 GLY A C 1
ATOM 757 O O . GLY A 1 99 ? -31.867 0.980 23.616 1.00 55.75 99 GLY A O 1
ATOM 758 N N . THR A 1 100 ? -32.871 -0.034 25.339 1.00 58.44 100 THR A N 1
ATOM 759 C CA . THR A 1 100 ? -31.739 -0.851 25.815 1.00 58.44 100 THR A CA 1
ATOM 760 C C . THR A 1 100 ? -31.564 -2.144 25.002 1.00 58.44 100 THR A C 1
ATOM 762 O O . THR A 1 100 ? -31.670 -3.230 25.570 1.00 58.44 100 THR A O 1
ATOM 765 N N . ASN A 1 101 ? -31.336 -2.069 23.687 1.00 75.94 101 ASN A N 1
ATOM 766 C CA . ASN A 1 101 ? -31.167 -3.263 22.829 1.00 75.94 101 ASN A CA 1
ATOM 767 C C . ASN A 1 101 ? -29.789 -3.928 23.008 1.00 75.94 101 ASN A C 1
ATOM 769 O O . ASN A 1 101 ? -29.092 -4.237 22.047 1.00 75.94 101 ASN A O 1
ATOM 773 N N . PHE A 1 102 ? -29.391 -4.109 24.260 1.00 88.88 102 PHE A N 1
ATOM 774 C CA . PHE A 1 102 ? -28.246 -4.903 24.641 1.00 88.88 102 PHE A CA 1
ATOM 775 C C . PHE A 1 102 ? -28.704 -6.349 24.829 1.00 88.88 102 PHE A C 1
ATOM 777 O O . PHE A 1 102 ? -29.714 -6.610 25.486 1.00 88.88 102 PHE A O 1
ATOM 784 N N . VAL A 1 103 ? -27.972 -7.282 24.236 1.00 93.19 103 VAL A N 1
ATOM 785 C CA . VAL A 1 103 ? -28.194 -8.721 24.363 1.00 93.19 103 VAL A CA 1
ATOM 786 C C . VAL A 1 103 ? -27.026 -9.359 25.102 1.00 93.19 103 VAL A C 1
ATOM 788 O O . VAL A 1 103 ? -25.905 -8.861 25.070 1.00 93.19 103 VAL A O 1
ATOM 791 N N . LEU A 1 104 ? -27.277 -10.482 25.766 1.00 95.94 104 LEU A N 1
ATOM 792 C CA . LEU A 1 104 ? -26.197 -11.331 26.266 1.00 95.94 104 LEU A CA 1
ATOM 793 C C . LEU A 1 104 ? -25.507 -12.042 25.096 1.00 95.94 104 LEU A C 1
ATOM 795 O O . LEU A 1 104 ? -26.052 -12.093 23.995 1.00 95.94 104 LEU A O 1
ATOM 799 N N . GLU A 1 105 ? -24.354 -12.653 25.359 1.00 95.94 105 GLU A N 1
ATOM 800 C CA . GLU A 1 105 ? -23.592 -13.449 24.384 1.00 95.94 105 GLU A CA 1
ATOM 801 C C . GLU A 1 105 ? -24.471 -14.427 23.588 1.00 95.94 105 GLU A C 1
ATOM 803 O O . GLU A 1 105 ? -24.399 -14.466 22.367 1.00 95.94 105 GLU A O 1
ATOM 808 N N . ALA A 1 106 ? -25.384 -15.140 24.257 1.00 95.62 106 ALA A N 1
ATOM 809 C CA . ALA A 1 106 ? -26.293 -16.095 23.613 1.00 95.62 106 ALA A CA 1
ATOM 810 C C . ALA A 1 106 ? -27.251 -15.470 22.574 1.00 95.62 106 ALA A C 1
ATOM 812 O O . ALA A 1 106 ? -27.889 -16.195 21.814 1.00 95.62 106 ALA A O 1
ATOM 813 N N . GLY A 1 107 ? -27.402 -14.143 22.572 1.00 93.25 107 GLY A N 1
ATOM 814 C CA . GLY A 1 107 ? -28.175 -13.393 21.585 1.00 93.25 107 GLY A CA 1
ATOM 815 C C . GLY A 1 107 ? -27.350 -12.881 20.401 1.00 93.25 107 GLY A C 1
ATOM 816 O O . GLY A 1 107 ? -27.938 -12.350 19.459 1.00 93.25 107 GLY A O 1
ATOM 817 N N . VAL A 1 108 ? -26.021 -13.024 20.427 1.00 94.06 108 VAL A N 1
ATOM 818 C CA . VAL A 1 108 ? -25.136 -12.639 19.323 1.00 94.06 108 VAL A CA 1
ATOM 819 C C . VAL A 1 108 ? -25.087 -13.780 18.313 1.00 94.06 108 VAL A C 1
ATOM 821 O O . VAL A 1 108 ? -24.604 -14.870 18.600 1.00 94.06 108 VAL A O 1
ATOM 824 N N . THR A 1 109 ? -25.635 -13.532 17.125 1.00 92.62 109 THR A N 1
ATOM 825 C CA . THR A 1 109 ? -25.665 -14.508 16.019 1.00 92.62 109 THR A CA 1
ATOM 826 C C . THR A 1 109 ? -24.534 -14.295 15.021 1.00 92.62 109 THR A C 1
ATOM 828 O O . THR A 1 109 ? -24.110 -15.245 14.372 1.00 92.62 109 THR A O 1
ATOM 831 N N . ASP A 1 110 ? -24.038 -13.063 14.937 1.00 91.38 110 ASP A N 1
ATOM 832 C CA . ASP A 1 110 ? -22.905 -12.655 14.122 1.00 91.38 110 ASP A CA 1
ATOM 833 C C . ASP A 1 110 ? -22.174 -11.521 14.851 1.00 91.38 110 ASP A C 1
ATOM 835 O O . ASP A 1 110 ? -22.769 -10.488 15.181 1.00 91.38 110 ASP A O 1
ATOM 839 N N . TRP A 1 111 ? -20.889 -11.731 15.130 1.00 92.06 111 TRP A N 1
ATOM 840 C CA . TRP A 1 111 ? -20.048 -10.753 15.815 1.00 92.06 111 TRP A CA 1
ATOM 841 C C . TRP A 1 111 ? -19.802 -9.502 14.969 1.00 92.06 111 TRP A C 1
ATOM 843 O O . TRP A 1 111 ? -19.630 -8.420 15.532 1.00 92.06 111 TRP A O 1
ATOM 853 N N . ASN A 1 112 ? -19.917 -9.602 13.640 1.00 89.00 112 ASN A N 1
ATOM 854 C CA . ASN A 1 112 ? -19.800 -8.454 12.746 1.00 89.00 112 ASN A CA 1
ATOM 855 C C . ASN A 1 112 ? -20.961 -7.459 12.882 1.00 89.00 112 ASN A C 1
ATOM 857 O O . ASN A 1 112 ? -20.863 -6.331 12.404 1.00 89.00 112 ASN A O 1
ATOM 861 N N . LEU A 1 113 ? -22.069 -7.841 13.524 1.00 89.56 113 LEU A N 1
ATOM 862 C CA . LEU A 1 113 ? -23.218 -6.956 13.744 1.00 89.56 113 LEU A CA 1
ATOM 863 C C . LEU A 1 113 ? -23.149 -6.192 15.073 1.00 89.56 113 LEU A C 1
ATOM 865 O O . LEU A 1 113 ? -24.005 -5.343 15.343 1.00 89.56 113 LEU A O 1
ATOM 869 N N . VAL A 1 114 ? -22.165 -6.498 15.920 1.00 91.94 114 VAL A N 1
ATOM 870 C CA . VAL A 1 114 ? -21.964 -5.784 17.180 1.00 91.94 114 VAL A CA 1
ATOM 871 C C . VAL A 1 114 ? -21.290 -4.446 16.889 1.00 91.94 114 VAL A C 1
ATOM 873 O O . VAL A 1 114 ? -20.259 -4.394 16.224 1.00 91.94 114 VAL A O 1
ATOM 876 N N . THR A 1 115 ? -21.873 -3.358 17.392 1.00 91.38 115 THR A N 1
ATOM 877 C CA . THR A 1 115 ? -21.352 -1.990 17.197 1.00 91.38 115 THR A CA 1
ATOM 878 C C . THR A 1 115 ? -20.968 -1.301 18.503 1.00 91.38 115 THR A C 1
ATOM 880 O O . THR A 1 115 ? -20.273 -0.291 18.496 1.00 91.38 115 THR A O 1
ATOM 883 N N . ALA A 1 116 ? -21.388 -1.846 19.643 1.00 93.44 116 ALA A N 1
ATOM 884 C CA . ALA A 1 116 ? -21.031 -1.350 20.963 1.00 93.44 116 ALA A CA 1
ATOM 885 C C . ALA A 1 116 ? -21.180 -2.462 22.005 1.00 93.44 116 ALA A C 1
ATOM 887 O O . ALA A 1 116 ? -21.897 -3.444 21.794 1.00 93.44 116 ALA A O 1
ATOM 888 N N . PHE A 1 117 ? -20.560 -2.289 23.166 1.00 94.69 117 PHE A N 1
ATOM 889 C CA . PHE A 1 117 ? -20.739 -3.192 24.298 1.00 94.69 117 PHE A CA 1
ATOM 890 C C . PHE A 1 117 ? -20.875 -2.434 25.613 1.00 94.69 117 PHE A C 1
ATOM 892 O O . PHE A 1 117 ? -20.494 -1.268 25.755 1.00 94.69 117 PHE A O 1
ATOM 899 N N . ARG A 1 118 ? -21.453 -3.123 26.594 1.00 94.06 118 ARG A N 1
ATOM 900 C CA . ARG A 1 118 ? -21.628 -2.643 27.955 1.00 94.06 118 ARG A CA 1
ATOM 901 C C . ARG A 1 118 ? -21.173 -3.696 28.944 1.00 94.06 118 ARG A C 1
ATOM 903 O O . ARG A 1 118 ? -21.568 -4.853 28.858 1.00 94.06 118 ARG A O 1
ATOM 910 N N . ILE A 1 119 ? -20.410 -3.262 29.938 1.00 96.38 119 ILE A N 1
ATOM 911 C CA . ILE A 1 119 ? -20.026 -4.086 31.083 1.00 96.38 119 ILE A CA 1
ATOM 912 C C . ILE A 1 119 ? -20.669 -3.473 32.314 1.00 96.38 119 ILE A C 1
ATOM 914 O O . ILE A 1 119 ? -20.442 -2.300 32.607 1.00 96.38 119 ILE A O 1
ATOM 918 N N . ARG A 1 120 ? -21.472 -4.241 33.047 1.00 93.56 120 ARG A N 1
ATOM 919 C CA . ARG A 1 120 ? -22.172 -3.762 34.240 1.00 93.56 120 ARG A CA 1
ATOM 920 C C . ARG A 1 120 ? -21.945 -4.695 35.415 1.00 93.56 120 ARG A C 1
ATOM 922 O O . ARG A 1 120 ? -22.131 -5.899 35.317 1.00 93.56 120 ARG A O 1
ATOM 929 N N . GLN A 1 121 ? -21.598 -4.125 36.558 1.00 95.50 121 GLN A N 1
ATOM 930 C CA . GLN A 1 121 ? -21.562 -4.846 37.818 1.00 95.50 121 GLN A CA 1
ATOM 931 C C . GLN A 1 121 ? -22.985 -5.009 38.359 1.00 95.50 121 GLN A C 1
ATOM 933 O O . GLN A 1 121 ? -23.698 -4.022 38.563 1.00 95.50 121 GLN A O 1
ATOM 938 N N . ASP A 1 122 ? -23.389 -6.250 38.612 1.00 89.94 122 ASP A N 1
ATOM 939 C CA . ASP A 1 122 ? -24.679 -6.575 39.228 1.00 89.94 122 ASP A CA 1
ATOM 940 C C . ASP A 1 122 ? -24.626 -6.439 40.743 1.00 89.94 122 ASP A C 1
ATOM 942 O O . ASP A 1 122 ? -25.467 -5.789 41.364 1.00 89.94 122 ASP A O 1
ATOM 946 N N . THR A 1 123 ? -23.619 -7.062 41.345 1.00 92.00 123 THR A N 1
ATOM 947 C CA . THR A 1 123 ? -23.466 -7.153 42.794 1.00 92.00 123 THR A CA 1
ATOM 948 C C . THR A 1 123 ? -22.006 -7.033 43.189 1.00 92.00 123 THR A C 1
ATOM 950 O O . THR A 1 123 ? -21.107 -7.288 42.385 1.00 92.00 123 THR A O 1
ATOM 953 N N . GLY A 1 124 ? -21.781 -6.699 44.458 1.00 94.44 124 GLY A N 1
ATOM 954 C CA . GLY A 1 124 ? -20.457 -6.707 45.066 1.00 94.44 124 GLY A CA 1
ATOM 955 C C . GLY A 1 124 ? -19.751 -5.356 45.054 1.00 94.44 124 GLY A C 1
ATOM 956 O O . GLY A 1 124 ? -20.387 -4.302 44.964 1.00 94.44 124 GLY A O 1
ATOM 957 N N . ILE A 1 125 ? -18.432 -5.400 45.223 1.00 95.75 125 ILE A N 1
ATOM 958 C CA . ILE A 1 125 ? -17.564 -4.236 45.394 1.00 95.75 125 ILE A CA 1
ATOM 959 C C . ILE A 1 125 ? -16.266 -4.389 44.602 1.00 95.75 125 ILE A C 1
ATOM 961 O O . ILE A 1 125 ? -15.832 -5.491 44.289 1.00 95.75 125 ILE A O 1
ATOM 965 N N . ILE A 1 126 ? -15.623 -3.260 44.332 1.00 96.88 126 ILE A N 1
ATOM 966 C CA . ILE A 1 126 ? -14.236 -3.177 43.885 1.00 96.88 126 ILE A CA 1
ATOM 967 C C . ILE A 1 126 ? -13.478 -2.431 44.997 1.00 96.88 126 ILE A C 1
ATOM 969 O O . ILE A 1 126 ? -13.681 -1.219 45.167 1.00 96.88 126 ILE A O 1
ATOM 973 N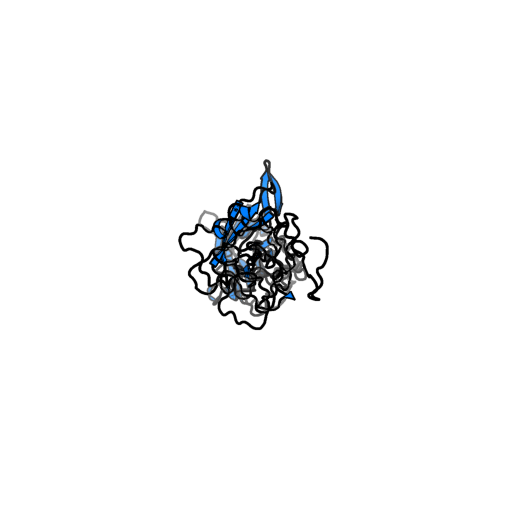 N . PRO A 1 127 ? -12.670 -3.125 45.818 1.00 97.06 127 PRO A N 1
ATOM 974 C CA . PRO A 1 127 ? -11.940 -2.499 46.917 1.00 97.06 127 PRO A CA 1
ATOM 975 C C . PRO A 1 127 ? -10.807 -1.590 46.409 1.00 97.06 127 PRO A C 1
ATOM 977 O O . PRO A 1 127 ? -10.438 -1.678 45.235 1.00 97.06 127 PRO A O 1
ATOM 980 N N . PRO A 1 128 ? -10.239 -0.715 47.260 1.00 96.94 128 PRO A N 1
ATOM 981 C CA . PRO A 1 128 ? -9.014 0.020 46.948 1.00 96.94 128 PRO A CA 1
ATOM 982 C C . PRO A 1 128 ? -7.908 -0.907 46.431 1.00 96.94 128 PRO A C 1
ATOM 984 O O . PRO A 1 128 ? -7.648 -1.954 47.019 1.00 96.94 128 PRO A O 1
ATOM 987 N N . GLY A 1 129 ? -7.275 -0.536 45.320 1.00 95.69 129 GLY A N 1
ATOM 988 C CA . GLY A 1 129 ? -6.264 -1.342 44.630 1.00 95.69 129 GLY A CA 1
ATOM 989 C C . GLY A 1 129 ? -6.822 -2.480 43.766 1.00 95.69 129 GLY A C 1
ATOM 990 O O . GLY A 1 129 ? -6.078 -3.015 42.943 1.00 95.69 129 GLY A O 1
ATOM 991 N N . GLY A 1 130 ? -8.112 -2.811 43.897 1.00 96.12 130 GLY A N 1
ATOM 992 C CA . GLY A 1 130 ? -8.784 -3.829 43.096 1.00 96.12 130 GLY A CA 1
ATOM 993 C C . GLY A 1 130 ? -8.715 -3.509 41.604 1.00 96.12 130 GLY A C 1
ATOM 994 O O . GLY A 1 130 ? -8.976 -2.373 41.195 1.00 96.12 130 GLY A O 1
ATOM 995 N N . THR A 1 131 ? -8.356 -4.517 40.810 1.00 95.81 131 THR A N 1
ATOM 996 C CA . THR A 1 131 ? -8.174 -4.417 39.359 1.00 95.81 131 THR A CA 1
ATOM 997 C C . THR A 1 131 ? -9.222 -5.266 38.647 1.00 95.81 131 THR A C 1
ATOM 999 O O . THR A 1 131 ? -9.575 -6.342 39.122 1.00 95.81 131 THR A O 1
ATOM 1002 N N . LEU A 1 132 ? -9.724 -4.761 37.524 1.00 96.19 132 LEU A N 1
ATOM 1003 C CA . LEU A 1 132 ? -10.485 -5.512 36.537 1.00 96.19 132 LEU A CA 1
ATOM 1004 C C . LEU A 1 132 ? -9.683 -5.548 35.236 1.00 96.19 132 LEU A C 1
ATOM 1006 O O . LEU A 1 132 ? -9.197 -4.501 34.792 1.00 96.19 132 LEU A O 1
ATOM 1010 N N . VAL A 1 133 ? -9.571 -6.720 34.617 1.00 96.69 133 VAL A N 1
ATOM 1011 C CA . VAL A 1 133 ? -8.962 -6.883 33.291 1.00 96.69 133 VAL A CA 1
ATOM 1012 C C . VAL A 1 133 ? -9.943 -7.603 32.383 1.00 96.69 133 VAL A C 1
ATOM 1014 O O . VAL A 1 133 ? -10.435 -8.674 32.726 1.00 96.69 133 VAL A O 1
ATOM 1017 N N . PHE A 1 134 ? -10.208 -7.013 31.221 1.00 96.94 134 PHE A N 1
ATOM 1018 C CA . PHE A 1 134 ? -11.044 -7.601 30.184 1.00 96.94 134 PHE A CA 1
ATOM 1019 C C . PHE A 1 134 ? -10.255 -7.779 28.885 1.00 96.94 134 PHE A C 1
ATOM 1021 O O . PHE A 1 134 ? -9.545 -6.869 28.434 1.00 96.94 134 PHE A O 1
ATOM 1028 N N . SER A 1 135 ? -10.424 -8.933 28.250 1.00 96.56 135 SER A N 1
ATOM 1029 C CA . SER A 1 135 ? -9.991 -9.177 26.876 1.00 96.56 135 SER A CA 1
ATOM 1030 C C . SER A 1 135 ? -11.135 -8.837 25.933 1.00 96.56 135 SER A C 1
ATOM 1032 O O . SER A 1 135 ? -12.217 -9.405 26.047 1.00 96.56 135 SER A O 1
ATOM 1034 N N . VAL A 1 136 ? -10.899 -7.898 25.016 1.00 95.44 136 VAL A N 1
ATOM 1035 C CA . VAL A 1 136 ? -11.864 -7.471 23.995 1.00 95.44 136 VAL A CA 1
ATOM 1036 C C . VAL A 1 136 ? -11.318 -7.940 22.645 1.00 95.44 136 VAL A C 1
ATOM 1038 O O . VAL A 1 136 ? -10.368 -7.325 22.153 1.00 95.44 136 VAL A O 1
ATOM 1041 N N . PRO A 1 137 ? -11.818 -9.059 22.089 1.00 94.75 137 PRO A N 1
ATOM 1042 C CA . PRO A 1 137 ? -11.295 -9.605 20.843 1.00 94.75 137 PRO A CA 1
ATOM 1043 C C . PRO A 1 137 ? -11.833 -8.789 19.661 1.00 94.75 137 PRO A C 1
ATOM 1045 O O . PRO A 1 137 ? -13.043 -8.721 19.449 1.00 94.75 137 PRO A O 1
ATOM 1048 N N . MET A 1 138 ? -10.933 -8.141 18.920 1.00 91.06 138 MET A N 1
ATOM 1049 C CA . MET A 1 138 ? -11.262 -7.253 17.802 1.00 91.06 138 MET A CA 1
ATOM 1050 C C . MET A 1 138 ? -10.450 -7.597 16.557 1.00 91.06 138 MET A C 1
ATOM 1052 O O . MET A 1 138 ? -9.344 -8.124 16.671 1.00 91.06 138 MET A O 1
ATOM 1056 N N . ARG A 1 139 ? -10.996 -7.256 15.389 1.00 88.94 139 ARG A N 1
ATOM 1057 C CA . ARG A 1 139 ? -10.304 -7.235 14.098 1.00 88.94 139 ARG A CA 1
ATOM 1058 C C . ARG A 1 139 ? -10.634 -5.960 13.324 1.00 88.94 139 ARG A C 1
ATOM 1060 O O . ARG A 1 139 ? -11.633 -5.291 13.609 1.00 88.94 139 ARG A O 1
ATOM 1067 N N . ILE A 1 140 ? -9.798 -5.691 12.337 1.00 85.69 140 ILE A N 1
ATOM 1068 C CA . ILE A 1 140 ? -10.079 -4.807 11.207 1.00 85.69 140 ILE A CA 1
ATOM 1069 C C . ILE A 1 140 ? -10.694 -5.691 10.106 1.00 85.69 140 ILE A C 1
ATOM 1071 O O . ILE A 1 140 ? -10.430 -6.900 10.099 1.00 85.69 140 ILE A O 1
ATOM 1075 N N . ASP A 1 141 ? -11.589 -5.155 9.273 1.00 72.94 141 ASP A N 1
ATOM 1076 C CA . ASP A 1 141 ? -12.041 -5.914 8.100 1.00 72.94 141 ASP A CA 1
ATOM 1077 C C . ASP A 1 141 ? -10.886 -6.029 7.103 1.00 72.94 141 ASP A C 1
ATOM 1079 O O . ASP A 1 141 ? -10.174 -5.062 6.861 1.00 72.94 141 ASP A O 1
ATOM 1083 N N . ASP A 1 142 ? -10.687 -7.227 6.573 1.00 58.03 142 ASP A N 1
ATOM 1084 C CA . ASP A 1 142 ? -9.701 -7.557 5.547 1.00 58.03 142 ASP A CA 1
ATOM 1085 C C . ASP A 1 142 ? -10.317 -7.542 4.138 1.00 58.03 142 ASP A C 1
ATOM 1087 O O . ASP A 1 142 ? -9.671 -7.906 3.156 1.00 58.03 142 ASP A O 1
ATOM 1091 N N . THR A 1 143 ? -11.582 -7.131 4.021 1.00 59.69 143 THR A N 1
ATOM 1092 C CA . THR A 1 143 ? -12.237 -6.927 2.733 1.00 59.69 143 THR A CA 1
ATOM 1093 C C . THR A 1 143 ? -11.707 -5.656 2.069 1.00 59.69 143 THR A C 1
ATOM 1095 O O . THR A 1 143 ? -11.636 -4.599 2.691 1.00 59.69 143 THR A O 1
ATOM 1098 N N . ALA A 1 144 ? -11.386 -5.763 0.777 1.00 47.53 144 ALA A N 1
ATOM 1099 C CA . ALA A 1 144 ? -10.920 -4.662 -0.063 1.00 47.53 144 ALA A CA 1
ATOM 1100 C C . ALA A 1 144 ? -11.738 -3.366 0.135 1.00 47.53 144 ALA A C 1
ATOM 1102 O O . ALA A 1 144 ? -12.944 -3.357 -0.136 1.00 47.53 144 ALA A O 1
ATOM 1103 N N . GLY A 1 145 ? -11.069 -2.281 0.549 1.00 54.41 145 GLY A N 1
ATOM 1104 C CA . GLY A 1 145 ? -11.629 -0.924 0.640 1.00 54.41 145 GLY A CA 1
ATOM 1105 C C . GLY A 1 145 ? -12.325 -0.542 1.956 1.00 54.41 145 GLY A C 1
ATOM 1106 O O . GLY A 1 145 ? -13.144 0.376 1.939 1.00 54.41 145 GLY A O 1
ATOM 1107 N N . GLU A 1 146 ? -12.080 -1.244 3.072 1.00 67.19 146 GLU A N 1
ATOM 1108 C CA . GLU A 1 146 ? -12.645 -0.864 4.386 1.00 67.19 146 GLU A CA 1
ATOM 1109 C C . GLU A 1 146 ? -11.652 -0.239 5.375 1.00 67.19 146 GLU A C 1
ATOM 1111 O O . GLU A 1 146 ? -12.086 0.536 6.230 1.00 67.19 146 GLU A O 1
ATOM 1116 N N . ALA A 1 147 ? -10.366 -0.577 5.292 1.00 74.06 147 ALA A N 1
ATOM 1117 C CA . ALA A 1 147 ? -9.302 0.052 6.065 1.00 74.06 147 ALA A CA 1
ATOM 1118 C C . ALA A 1 147 ? -8.046 0.117 5.204 1.00 74.06 147 ALA A C 1
ATOM 1120 O O . ALA A 1 147 ? -7.570 -0.915 4.729 1.00 74.06 147 ALA A O 1
ATOM 1121 N N . GLU A 1 148 ? -7.542 1.323 5.010 1.00 72.38 148 GLU A N 1
ATOM 1122 C CA . GLU A 1 148 ? -6.393 1.593 4.157 1.00 72.38 148 GLU A CA 1
ATOM 1123 C C . GLU A 1 148 ? -5.144 1.832 5.001 1.00 72.38 148 GLU A C 1
ATOM 1125 O O . GLU A 1 148 ? -5.182 2.042 6.223 1.00 72.38 148 GLU A O 1
ATOM 1130 N N . THR A 1 149 ? -4.003 1.728 4.339 1.00 71.12 149 THR A N 1
ATOM 1131 C CA . THR A 1 149 ? -2.710 1.932 4.965 1.00 71.12 149 THR A CA 1
ATOM 1132 C C . THR A 1 149 ? -2.584 3.342 5.561 1.00 71.12 149 THR A C 1
ATOM 1134 O O . THR A 1 149 ? -3.110 4.319 5.037 1.00 71.12 149 THR A O 1
ATOM 1137 N N . GLY A 1 150 ? -1.985 3.464 6.748 1.00 73.44 150 GLY A N 1
ATOM 1138 C CA . GLY A 1 150 ? -1.876 4.746 7.453 1.00 73.44 150 GLY A CA 1
ATOM 1139 C C . GLY A 1 150 ? -3.173 5.315 8.025 1.00 73.44 150 GLY A C 1
ATOM 1140 O O . GLY A 1 150 ? -3.150 6.388 8.645 1.00 73.44 150 GLY A O 1
ATOM 1141 N N . GLU A 1 151 ? -4.316 4.660 7.849 1.00 82.88 151 GLU A N 1
ATOM 1142 C CA . GLU A 1 151 ? -5.550 5.085 8.491 1.00 82.88 151 GLU A CA 1
ATOM 1143 C C . GLU A 1 151 ? -5.554 4.778 9.993 1.00 82.88 151 GLU A C 1
ATOM 1145 O O . GLU A 1 151 ? -4.901 3.855 10.499 1.00 82.88 151 GLU A O 1
ATOM 1150 N N . ILE A 1 152 ? -6.338 5.562 10.741 1.00 88.75 152 ILE A N 1
ATOM 1151 C CA . ILE A 1 152 ? -6.493 5.390 12.185 1.00 88.75 152 ILE A CA 1
ATOM 1152 C C . ILE A 1 152 ? -7.969 5.264 12.562 1.00 88.75 152 ILE A C 1
ATOM 1154 O O . ILE A 1 152 ? -8.794 6.144 12.307 1.00 88.75 152 ILE A O 1
ATOM 1158 N N . ALA A 1 153 ? -8.291 4.203 13.296 1.00 91.94 153 ALA A N 1
ATOM 1159 C CA . ALA A 1 153 ? -9.544 4.066 14.020 1.00 91.94 153 ALA A CA 1
ATOM 1160 C C . ALA A 1 153 ? -9.341 4.468 15.482 1.00 91.94 153 ALA A C 1
ATOM 1162 O O . ALA A 1 153 ? -8.514 3.909 16.205 1.00 91.94 153 ALA A O 1
ATOM 1163 N N . TRP A 1 154 ? -10.113 5.436 15.962 1.00 94.62 154 TRP A N 1
ATOM 1164 C CA . TRP A 1 154 ? -9.961 5.965 17.308 1.00 94.62 154 TRP A CA 1
ATOM 1165 C C . TRP A 1 154 ? -10.949 5.322 18.266 1.00 94.62 154 TRP A C 1
ATOM 1167 O O . TRP A 1 154 ? -12.154 5.554 18.179 1.00 94.62 154 TRP A O 1
ATOM 1177 N N . ASN A 1 155 ? -10.440 4.587 19.255 1.00 91.75 155 ASN A N 1
ATOM 1178 C CA . ASN A 1 155 ? -11.283 4.011 20.293 1.00 91.75 155 ASN A CA 1
ATOM 1179 C C . ASN A 1 155 ? -11.191 4.758 21.628 1.00 91.75 155 ASN A C 1
ATOM 1181 O O . ASN A 1 155 ? -10.140 5.260 22.030 1.00 91.75 155 ASN A O 1
ATOM 1185 N N . ASN A 1 156 ? -12.303 4.787 22.354 1.00 92.25 156 ASN A N 1
ATOM 1186 C CA . ASN A 1 156 ? -12.386 5.176 23.753 1.00 92.25 156 ASN A CA 1
ATOM 1187 C C . ASN A 1 156 ? -13.630 4.558 24.407 1.00 92.25 156 ASN A C 1
ATOM 1189 O O . ASN A 1 156 ? -14.559 4.120 23.740 1.00 92.25 156 ASN A O 1
ATOM 1193 N N . PHE A 1 157 ? -13.671 4.568 25.736 1.00 94.06 157 PHE A N 1
ATOM 1194 C CA . PHE A 1 157 ? -14.811 4.067 26.497 1.00 94.06 157 PHE A CA 1
ATOM 1195 C C . PHE A 1 157 ? -15.215 5.076 27.568 1.00 94.06 157 PHE A C 1
ATOM 1197 O O . PHE A 1 157 ? -14.376 5.791 28.116 1.00 94.06 157 PHE A O 1
ATOM 1204 N N . ALA A 1 158 ? -16.495 5.099 27.925 1.00 94.44 158 ALA A N 1
ATOM 1205 C CA . ALA A 1 158 ? -16.979 5.852 29.072 1.00 94.44 158 ALA A CA 1
ATOM 1206 C C . ALA A 1 158 ? -17.324 4.896 30.213 1.00 94.44 158 ALA A C 1
ATOM 1208 O O . ALA A 1 158 ? -17.906 3.833 30.013 1.00 94.44 158 ALA A O 1
ATOM 1209 N N . GLN A 1 159 ? -16.972 5.280 31.433 1.00 94.19 159 GLN A N 1
ATOM 1210 C CA . GLN A 1 159 ? -17.205 4.476 32.624 1.00 94.19 159 GLN A CA 1
ATOM 1211 C C . GLN A 1 159 ? -17.710 5.311 33.793 1.00 94.19 159 GLN A C 1
ATOM 1213 O O . GLN A 1 159 ? -17.489 6.521 33.887 1.00 94.19 159 GLN A O 1
ATOM 1218 N N . ARG A 1 160 ? -18.369 4.638 34.732 1.00 91.44 160 ARG A N 1
ATOM 1219 C CA . ARG A 1 160 ? -18.929 5.243 35.937 1.00 91.44 160 ARG A CA 1
ATOM 1220 C C . ARG A 1 160 ? -18.996 4.220 37.063 1.00 91.44 160 ARG A C 1
ATOM 1222 O O . ARG A 1 160 ? -19.242 3.040 36.845 1.00 91.44 160 ARG A O 1
ATOM 1229 N N . PHE A 1 161 ? -18.867 4.701 38.289 1.00 91.25 161 PHE A N 1
ATOM 1230 C CA . PHE A 1 161 ? -19.002 3.915 39.508 1.00 91.25 161 PHE A CA 1
ATOM 1231 C C . PHE A 1 161 ? -19.676 4.739 40.610 1.00 91.25 161 PHE A C 1
ATOM 1233 O O . PHE A 1 161 ? -19.812 5.965 40.523 1.00 91.25 161 PHE A O 1
ATOM 1240 N N . THR A 1 162 ? -20.114 4.051 41.655 1.00 91.88 162 THR A N 1
ATOM 1241 C CA . THR A 1 162 ? -20.698 4.642 42.856 1.00 91.88 162 THR A CA 1
ATOM 1242 C C . THR A 1 162 ? -19.729 4.463 44.013 1.00 91.88 162 THR A C 1
ATOM 1244 O O . THR A 1 162 ? -19.138 3.400 44.202 1.00 91.88 162 THR A O 1
ATOM 1247 N N . ASN A 1 163 ? -19.550 5.517 44.801 1.00 93.44 163 ASN A N 1
ATOM 1248 C CA . ASN A 1 163 ? -18.824 5.440 46.060 1.00 93.44 163 ASN A CA 1
ATOM 1249 C C . ASN A 1 163 ? -19.668 4.619 47.048 1.00 93.44 163 ASN A C 1
ATOM 1251 O O . ASN A 1 163 ? -20.721 5.085 47.485 1.00 93.44 163 ASN A O 1
ATOM 1255 N N . GLN A 1 164 ? -19.224 3.404 47.384 1.00 94.88 164 GLN A N 1
ATOM 1256 C CA . GLN A 1 164 ? -20.043 2.453 48.137 1.00 94.88 164 GLN A CA 1
ATOM 1257 C C . GLN A 1 164 ? -20.414 2.965 49.542 1.00 94.88 164 GLN A C 1
ATOM 1259 O O . GLN A 1 164 ? -21.586 2.841 49.898 1.00 94.88 164 GLN A O 1
ATOM 1264 N N . PRO A 1 165 ? -19.503 3.589 50.321 1.00 94.12 165 PRO A N 1
ATOM 1265 C CA . PRO A 1 165 ? -19.860 4.107 51.644 1.00 94.12 165 PRO A CA 1
ATOM 1266 C C . PRO A 1 165 ? -20.889 5.241 51.626 1.00 94.12 165 PRO A C 1
ATOM 1268 O O . PRO A 1 165 ? -21.769 5.289 52.480 1.00 94.12 165 PRO A O 1
ATOM 1271 N N . SER A 1 166 ? -20.772 6.176 50.680 1.00 92.12 166 SER A N 1
ATOM 1272 C CA . SER A 1 166 ? -21.657 7.352 50.623 1.00 92.12 166 SER A CA 1
ATOM 1273 C C . SER A 1 166 ? -22.911 7.140 49.775 1.00 92.12 166 SER A C 1
ATOM 1275 O O . SER A 1 166 ? -23.818 7.966 49.819 1.00 92.12 166 SER A O 1
ATOM 1277 N N . GLY A 1 167 ? -22.944 6.089 48.951 1.00 89.69 167 GLY A N 1
ATOM 1278 C CA . GLY A 1 167 ? -23.969 5.883 47.926 1.00 89.69 167 GLY A CA 1
ATOM 1279 C C . GLY A 1 167 ? -23.932 6.921 46.799 1.00 89.69 167 GLY A C 1
ATOM 1280 O O . GLY A 1 167 ? -24.814 6.930 45.941 1.00 89.69 167 GLY A O 1
ATOM 1281 N N . ARG A 1 168 ? -22.934 7.816 46.782 1.00 88.19 168 ARG A N 1
ATOM 1282 C CA . ARG A 1 168 ? -22.853 8.901 45.806 1.00 88.19 168 ARG A CA 1
ATOM 1283 C C . ARG A 1 168 ? -22.384 8.371 44.456 1.00 88.19 168 ARG A C 1
ATOM 1285 O O . ARG A 1 168 ? -21.292 7.809 44.345 1.00 88.19 168 ARG A O 1
ATOM 1292 N N . ARG A 1 169 ? -23.178 8.640 43.420 1.00 87.19 169 ARG A N 1
ATOM 1293 C CA . ARG A 1 169 ? -22.785 8.464 42.020 1.00 87.19 169 ARG A CA 1
ATOM 1294 C C . ARG A 1 169 ? -21.631 9.410 41.686 1.00 87.19 169 ARG A C 1
ATOM 1296 O O . ARG A 1 169 ? -21.722 10.616 41.932 1.00 87.19 169 ARG A O 1
ATOM 1303 N N . LEU A 1 170 ? -20.557 8.865 41.127 1.00 88.19 170 LEU A N 1
ATOM 1304 C CA . LEU A 1 170 ? -19.439 9.659 40.628 1.00 88.19 170 LEU A CA 1
ATOM 1305 C C . LEU A 1 170 ? -19.676 10.062 39.171 1.00 88.19 170 LEU A C 1
ATOM 1307 O O . LEU A 1 170 ? -20.497 9.461 38.474 1.00 88.19 170 LEU A O 1
ATOM 1311 N N . LEU A 1 171 ? -19.005 11.136 38.752 1.00 88.25 171 LEU A N 1
ATOM 1312 C CA . LEU A 1 171 ? -19.110 11.636 37.386 1.00 88.25 171 LEU A CA 1
ATOM 1313 C C . LEU A 1 171 ? -18.573 10.597 36.402 1.00 88.25 171 LEU A C 1
ATOM 1315 O O . LEU A 1 171 ? -17.656 9.840 36.723 1.00 88.25 171 LEU A O 1
ATOM 1319 N N . THR A 1 172 ? -19.161 10.587 35.211 1.00 91.06 172 THR A N 1
ATOM 1320 C CA . THR A 1 172 ? -18.694 9.764 34.099 1.00 91.06 172 THR A CA 1
ATOM 1321 C C . THR A 1 172 ? -17.264 10.157 33.744 1.00 91.06 172 THR A C 1
ATOM 1323 O O . THR A 1 172 ? -16.955 11.342 33.614 1.00 91.06 172 THR A O 1
ATOM 1326 N N . ALA A 1 173 ? -16.400 9.159 33.609 1.00 90.94 173 ALA A N 1
ATOM 1327 C CA . ALA A 1 173 ? -15.030 9.321 33.160 1.00 90.94 173 ALA A CA 1
ATOM 1328 C C . ALA A 1 173 ? -14.885 8.686 31.780 1.00 90.94 173 ALA A C 1
ATOM 1330 O O . ALA A 1 173 ? -15.299 7.548 31.574 1.00 90.94 173 ALA A O 1
ATOM 1331 N N . GLU A 1 174 ? -14.262 9.408 30.862 1.00 93.75 174 GLU A N 1
ATOM 1332 C CA . GLU A 1 174 ? -13.914 8.925 29.531 1.00 93.75 174 GLU A CA 1
ATOM 1333 C C . GLU A 1 174 ? -12.438 9.249 29.307 1.00 93.75 174 GLU A C 1
ATOM 1335 O O . GLU A 1 174 ? -12.067 10.429 29.317 1.00 93.75 174 GLU A O 1
ATOM 1340 N N . PRO A 1 175 ? -11.563 8.233 29.229 1.00 91.00 175 PRO A N 1
ATOM 1341 C CA . PRO A 1 175 ? -10.152 8.444 28.949 1.00 91.00 175 PRO A CA 1
ATOM 1342 C C . PRO A 1 175 ? -9.928 9.070 27.569 1.00 91.00 175 PRO A C 1
ATOM 1344 O O . PRO A 1 175 ? -10.822 9.120 26.722 1.00 91.00 175 PRO A O 1
ATOM 1347 N N . ARG A 1 176 ? -8.695 9.528 27.331 1.00 89.19 176 ARG A N 1
ATOM 1348 C CA . ARG A 1 176 ? -8.273 9.954 25.993 1.00 89.19 176 ARG A CA 1
ATOM 1349 C C . ARG A 1 176 ? -8.442 8.806 24.999 1.00 89.19 176 ARG A C 1
ATOM 1351 O O . ARG A 1 176 ? -8.180 7.656 25.349 1.00 89.19 176 ARG A O 1
ATOM 1358 N N . LYS A 1 177 ? -8.849 9.154 23.776 1.00 90.88 177 LYS A N 1
ATOM 1359 C CA . LYS A 1 177 ? -8.901 8.210 22.661 1.00 90.88 177 LYS A CA 1
ATOM 1360 C C . LYS A 1 177 ? -7.514 7.636 22.368 1.00 90.88 177 LYS A C 1
ATOM 1362 O O . LYS A 1 177 ? -6.516 8.345 22.503 1.00 90.88 177 LYS A O 1
ATOM 1367 N N . VAL A 1 178 ? -7.481 6.362 22.002 1.00 91.12 178 VAL A N 1
ATOM 1368 C CA . VAL A 1 178 ? -6.292 5.618 21.575 1.00 91.12 178 VAL A CA 1
ATOM 1369 C C . VAL A 1 178 ? -6.506 5.142 20.143 1.00 91.12 178 VAL A C 1
ATOM 1371 O O . VAL A 1 178 ? -7.608 4.711 19.803 1.00 91.12 178 VAL A O 1
ATOM 1374 N N . GLY A 1 179 ? -5.479 5.285 19.309 1.00 90.06 179 GLY A N 1
ATOM 1375 C CA . GLY A 1 179 ? -5.529 4.877 17.909 1.00 90.06 179 GLY A CA 1
ATOM 1376 C C . GLY A 1 179 ? -5.300 3.377 17.760 1.00 90.06 179 GLY A C 1
ATOM 1377 O O . GLY A 1 179 ? -4.459 2.801 18.451 1.00 90.06 179 GLY A O 1
ATOM 1378 N N . ILE A 1 180 ? -6.066 2.766 16.868 1.00 88.25 180 ILE A N 1
ATOM 1379 C CA . ILE A 1 180 ? -5.789 1.482 16.233 1.00 88.25 180 ILE A CA 1
ATOM 1380 C C . ILE A 1 180 ? -5.316 1.855 14.830 1.00 88.25 180 ILE A C 1
ATOM 1382 O O . ILE A 1 180 ? -6.060 2.521 14.113 1.00 88.25 180 ILE A O 1
ATOM 1386 N N . ILE A 1 181 ? -4.074 1.516 14.501 1.00 81.75 181 ILE A N 1
ATOM 1387 C CA . ILE A 1 181 ? -3.376 2.000 13.305 1.00 81.75 181 ILE A CA 1
ATOM 1388 C C . ILE A 1 181 ? -3.213 0.826 12.341 1.00 81.75 181 ILE A C 1
ATOM 1390 O O . ILE A 1 181 ? -2.908 -0.283 12.790 1.00 81.75 181 ILE A O 1
ATOM 1394 N N . VAL A 1 182 ? -3.444 1.074 11.054 1.00 76.56 182 VAL A N 1
ATOM 1395 C CA . VAL A 1 182 ? -2.934 0.230 9.969 1.00 76.56 182 VAL A CA 1
ATOM 1396 C C . VAL A 1 182 ? -1.581 0.809 9.579 1.00 76.56 182 VAL A C 1
ATOM 1398 O O . VAL A 1 182 ? -1.493 2.007 9.311 1.00 76.56 182 VAL A O 1
ATOM 1401 N N . ASP A 1 183 ? -0.527 -0.006 9.624 1.00 73.94 183 ASP A N 1
ATOM 1402 C CA . ASP A 1 183 ? 0.821 0.464 9.291 1.00 73.94 183 ASP A CA 1
ATOM 1403 C C . ASP A 1 183 ? 0.844 1.031 7.867 1.00 73.94 183 ASP A C 1
ATOM 1405 O O . ASP A 1 183 ? 0.170 0.492 6.985 1.00 73.94 183 ASP A O 1
ATOM 1409 N N . GLU A 1 184 ? 1.587 2.125 7.683 1.00 76.56 184 GLU A N 1
ATOM 1410 C CA . GLU A 1 184 ? 1.803 2.790 6.393 1.00 76.56 184 GLU A CA 1
ATOM 1411 C C . GLU A 1 184 ? 2.662 1.898 5.487 1.00 76.56 184 GLU A C 1
ATOM 1413 O O . GLU A 1 184 ? 3.734 1.458 5.892 1.00 76.56 184 GLU A O 1
ATOM 1418 N N . LYS A 1 185 ? 2.172 1.610 4.283 1.00 83.50 185 LYS A N 1
ATOM 1419 C CA . LYS A 1 185 ? 2.721 0.706 3.283 1.00 83.50 185 LYS A CA 1
ATOM 1420 C C . LYS A 1 185 ? 2.582 1.349 1.923 1.00 83.50 185 LYS A C 1
ATOM 1422 O O . LYS A 1 185 ? 1.590 2.004 1.641 1.00 83.50 185 LYS A O 1
ATOM 1427 N N . PHE A 1 186 ? 3.596 1.130 1.110 1.00 84.62 186 PHE A N 1
ATOM 1428 C CA . PHE A 1 186 ? 3.722 1.744 -0.196 1.00 84.62 186 PHE A CA 1
ATOM 1429 C C . PHE A 1 186 ? 4.018 0.683 -1.241 1.00 84.62 186 PHE A C 1
ATOM 1431 O O . PHE A 1 186 ? 4.402 -0.453 -0.917 1.00 84.62 186 PHE A O 1
ATOM 1438 N N . SER A 1 187 ? 3.890 1.081 -2.500 1.00 85.88 187 SER A N 1
ATOM 1439 C CA . SER A 1 187 ? 4.277 0.242 -3.619 1.00 85.88 187 SER A CA 1
ATOM 1440 C C . SER A 1 187 ? 5.063 0.988 -4.691 1.00 85.88 187 SER A C 1
ATOM 1442 O O . SER A 1 187 ? 5.012 2.213 -4.769 1.00 85.88 187 SER A O 1
ATOM 1444 N N . ILE A 1 188 ? 5.840 0.231 -5.467 1.00 88.25 188 ILE A N 1
ATOM 1445 C CA . ILE A 1 188 ? 6.617 0.699 -6.616 1.00 88.25 188 ILE A CA 1
ATOM 1446 C C . ILE A 1 188 ? 6.333 -0.230 -7.803 1.00 88.25 188 ILE A C 1
ATOM 1448 O O . ILE A 1 188 ? 6.450 -1.450 -7.671 1.00 88.25 188 ILE A O 1
ATOM 1452 N N . GLY A 1 189 ? 6.023 0.344 -8.960 1.00 85.81 189 GLY A N 1
ATOM 1453 C CA . GLY A 1 189 ? 5.947 -0.311 -10.274 1.00 85.81 189 GLY A CA 1
ATOM 1454 C C . GLY A 1 189 ? 6.864 0.400 -11.278 1.00 85.81 189 GLY A C 1
ATOM 1455 O O . GLY A 1 189 ? 7.734 1.145 -10.857 1.00 85.81 189 GLY A O 1
ATOM 1456 N N . ASN A 1 190 ? 6.745 0.241 -12.595 1.00 71.12 190 ASN A N 1
ATOM 1457 C CA . ASN A 1 190 ? 5.616 -0.293 -13.351 1.00 71.12 190 ASN A CA 1
ATOM 1458 C C . ASN A 1 190 ? 6.034 -1.161 -14.558 1.00 71.12 190 ASN A C 1
ATOM 1460 O O . ASN A 1 190 ? 5.686 -2.332 -14.564 1.00 71.12 190 ASN A O 1
ATOM 1464 N N . ARG A 1 191 ? 6.731 -0.661 -15.591 1.00 87.88 191 ARG A N 1
ATOM 1465 C CA . ARG A 1 191 ? 6.778 -1.301 -16.912 1.00 87.88 191 ARG A CA 1
ATOM 1466 C C . ARG A 1 191 ? 8.131 -1.194 -17.616 1.00 87.88 191 ARG A C 1
ATOM 1468 O O . ARG A 1 191 ? 8.843 -0.198 -17.537 1.00 87.88 191 ARG A O 1
ATOM 1475 N N . VAL A 1 192 ? 8.456 -2.237 -18.375 1.00 91.44 192 VAL A N 1
ATOM 1476 C CA . VAL A 1 192 ? 9.555 -2.282 -19.343 1.00 91.44 192 VAL A CA 1
ATOM 1477 C C . VAL A 1 192 ? 8.979 -2.459 -20.747 1.00 91.44 192 VAL A C 1
ATOM 1479 O O . VAL A 1 192 ? 8.145 -3.343 -20.965 1.00 91.44 192 VAL A O 1
ATOM 1482 N N . TRP A 1 193 ? 9.399 -1.649 -21.723 1.00 90.31 193 TRP A N 1
ATOM 1483 C CA . TRP A 1 193 ? 8.863 -1.726 -23.089 1.00 90.31 193 TRP A CA 1
ATOM 1484 C C . TRP A 1 193 ? 9.897 -1.521 -24.196 1.00 90.31 193 TRP A C 1
ATOM 1486 O O . TRP A 1 193 ? 11.023 -1.069 -23.984 1.00 90.31 193 TRP A O 1
ATOM 1496 N N . LEU A 1 194 ? 9.475 -1.887 -25.406 1.00 90.50 194 LEU A N 1
ATOM 1497 C CA . LEU A 1 194 ? 10.199 -1.680 -26.649 1.00 90.50 194 LEU A CA 1
ATOM 1498 C C . LEU A 1 194 ? 9.849 -0.311 -27.248 1.00 90.50 194 LEU A C 1
ATOM 1500 O O . LEU A 1 194 ? 8.825 -0.184 -27.924 1.00 90.50 194 LEU A O 1
ATOM 1504 N N . ASP A 1 195 ? 10.728 0.669 -27.056 1.00 89.62 195 ASP A N 1
ATOM 1505 C CA . ASP A 1 195 ? 10.622 2.021 -27.619 1.00 89.62 195 ASP A CA 1
ATOM 1506 C C . ASP A 1 195 ? 11.076 2.014 -29.089 1.00 89.62 195 ASP A C 1
ATOM 1508 O O . ASP A 1 195 ? 12.199 2.374 -29.445 1.00 89.62 195 ASP A O 1
ATOM 1512 N N . ASN A 1 196 ? 10.227 1.485 -29.968 1.00 87.25 196 ASN A N 1
ATOM 1513 C CA . ASN A 1 196 ? 10.490 1.395 -31.408 1.00 87.25 196 ASN A CA 1
ATOM 1514 C C . ASN A 1 196 ? 9.547 2.274 -32.245 1.00 87.25 196 ASN A C 1
ATOM 1516 O O . ASN A 1 196 ? 9.533 2.178 -33.482 1.00 87.25 196 ASN A O 1
ATOM 1520 N N . GLY A 1 197 ? 8.719 3.081 -31.584 1.00 85.94 197 GLY A N 1
ATOM 1521 C CA . GLY A 1 197 ? 7.697 3.938 -32.163 1.00 85.94 197 GLY A CA 1
ATOM 1522 C C . GLY A 1 197 ? 6.549 3.197 -32.845 1.00 85.94 197 GLY A C 1
ATOM 1523 O O . GLY A 1 197 ? 5.742 3.825 -33.532 1.00 85.94 197 GLY A O 1
ATOM 1524 N N . ALA A 1 198 ? 6.491 1.864 -32.758 1.00 87.19 198 ALA A N 1
ATOM 1525 C CA . ALA A 1 198 ? 5.495 1.002 -33.397 1.00 87.19 198 ALA A CA 1
ATOM 1526 C C . ALA A 1 198 ? 5.303 1.263 -34.907 1.00 87.19 198 ALA A C 1
ATOM 1528 O O . ALA A 1 198 ? 4.200 1.178 -35.455 1.00 87.19 198 ALA A O 1
ATOM 1529 N N . GLY A 1 199 ? 6.390 1.609 -35.605 1.00 83.38 199 GLY A N 1
ATOM 1530 C CA . GLY A 1 199 ? 6.362 1.964 -37.029 1.00 83.38 199 GLY A CA 1
ATOM 1531 C C . GLY A 1 199 ? 5.984 3.421 -37.325 1.00 83.38 199 GLY A C 1
ATOM 1532 O O . GLY A 1 199 ? 5.873 3.788 -38.497 1.00 83.38 199 GLY A O 1
ATOM 1533 N N . THR A 1 200 ? 5.832 4.259 -36.298 1.00 85.00 200 THR A N 1
ATOM 1534 C CA . THR A 1 200 ? 5.716 5.719 -36.397 1.00 85.00 200 THR A CA 1
ATOM 1535 C C . THR A 1 200 ? 7.085 6.350 -36.123 1.00 85.00 200 THR A C 1
ATOM 1537 O O . THR A 1 200 ? 7.517 6.382 -34.977 1.00 85.00 200 THR A O 1
ATOM 1540 N N . PRO A 1 201 ? 7.788 6.898 -37.134 1.00 83.75 201 PRO A N 1
ATOM 1541 C CA . PRO A 1 201 ? 9.164 7.374 -36.951 1.00 83.75 201 PRO A CA 1
ATOM 1542 C C . PRO A 1 201 ? 9.342 8.480 -35.904 1.00 83.75 201 PRO A C 1
ATOM 1544 O O . PRO A 1 201 ? 10.399 8.567 -35.300 1.00 83.75 201 PRO A O 1
ATOM 1547 N N . ALA A 1 202 ? 8.323 9.320 -35.694 1.00 81.94 202 ALA A N 1
ATOM 1548 C CA . ALA A 1 202 ? 8.361 10.387 -34.688 1.00 81.94 202 ALA A CA 1
ATOM 1549 C C . ALA A 1 202 ? 8.324 9.865 -33.242 1.00 81.94 202 ALA A C 1
ATOM 1551 O O . ALA A 1 202 ? 8.639 10.613 -32.321 1.00 81.94 202 ALA A O 1
ATOM 1552 N N . ASN A 1 203 ? 7.931 8.604 -33.075 1.00 84.12 203 ASN A N 1
ATOM 1553 C CA . ASN A 1 203 ? 7.747 7.955 -31.790 1.00 84.12 203 ASN A CA 1
ATOM 1554 C C . ASN A 1 203 ? 8.909 7.017 -31.453 1.00 84.12 203 ASN A C 1
ATOM 1556 O O . ASN A 1 203 ? 8.951 6.477 -30.370 1.00 84.12 203 ASN A O 1
ATOM 1560 N N . ALA A 1 204 ? 9.835 6.779 -32.385 1.00 85.50 204 ALA A N 1
ATOM 1561 C CA . ALA A 1 204 ? 10.916 5.834 -32.152 1.00 85.50 204 ALA A CA 1
ATOM 1562 C C . ALA A 1 204 ? 12.029 6.457 -31.304 1.00 85.50 204 ALA A C 1
ATOM 1564 O O . ALA A 1 204 ? 12.584 7.494 -31.687 1.00 85.50 204 ALA A O 1
ATOM 1565 N N . ASN A 1 205 ? 12.424 5.758 -30.241 1.00 85.00 205 ASN A N 1
ATOM 1566 C CA . ASN A 1 205 ? 13.509 6.125 -29.333 1.00 85.00 205 ASN A CA 1
ATOM 1567 C C . ASN A 1 205 ? 13.271 7.506 -28.690 1.00 85.00 205 ASN A C 1
ATOM 1569 O O . ASN A 1 205 ? 14.201 8.316 -28.591 1.00 85.00 205 ASN A O 1
ATOM 1573 N N . ASN A 1 206 ? 12.016 7.833 -28.375 1.00 82.69 206 ASN A N 1
ATOM 1574 C CA . ASN A 1 206 ? 11.640 9.132 -27.814 1.00 82.69 206 ASN A CA 1
ATOM 1575 C C . ASN A 1 206 ? 11.530 9.112 -26.278 1.00 82.69 206 ASN A C 1
ATOM 1577 O O . ASN A 1 206 ? 11.321 10.174 -25.685 1.00 82.69 206 ASN A O 1
ATOM 1581 N N . GLY A 1 207 ? 11.689 7.939 -25.659 1.00 86.12 207 GLY A N 1
ATOM 1582 C CA . GLY A 1 207 ? 11.584 7.706 -24.225 1.00 86.12 207 GLY A CA 1
ATOM 1583 C C . GLY A 1 207 ? 10.186 7.920 -23.662 1.00 86.12 207 GLY A C 1
ATOM 1584 O O . GLY A 1 207 ? 10.056 8.240 -22.484 1.00 86.12 207 GLY A O 1
ATOM 1585 N N . VAL A 1 208 ? 9.150 7.782 -24.488 1.00 86.06 208 VAL A N 1
ATOM 1586 C CA . VAL A 1 208 ? 7.742 7.863 -24.097 1.00 86.06 208 VAL A CA 1
ATOM 1587 C C . VAL A 1 208 ? 7.033 6.619 -24.611 1.00 86.06 208 VAL A C 1
ATOM 1589 O O . VAL A 1 208 ? 7.127 6.303 -25.790 1.00 86.06 208 VAL A O 1
ATOM 1592 N N . LEU A 1 209 ? 6.284 5.937 -23.747 1.00 86.00 209 LEU A N 1
ATOM 1593 C CA . LEU A 1 209 ? 5.474 4.799 -24.163 1.00 86.00 209 LEU A CA 1
ATOM 1594 C C . LEU A 1 209 ? 4.339 5.274 -25.083 1.00 86.00 209 LEU A C 1
ATOM 1596 O O . LEU A 1 209 ? 3.368 5.913 -24.663 1.00 86.00 209 LEU A O 1
ATOM 1600 N N . ASP A 1 210 ? 4.447 4.915 -26.356 1.00 86.25 210 ASP A N 1
ATOM 1601 C CA . ASP A 1 210 ? 3.526 5.308 -27.409 1.00 86.25 210 ASP A CA 1
ATOM 1602 C C . ASP A 1 210 ? 2.523 4.204 -27.778 1.00 86.25 210 ASP A C 1
ATOM 1604 O O . ASP A 1 210 ? 2.709 3.001 -27.575 1.00 86.25 210 ASP A O 1
ATOM 1608 N N . ALA A 1 211 ? 1.406 4.612 -28.386 1.00 84.31 211 ALA A N 1
ATOM 1609 C CA . ALA A 1 211 ? 0.366 3.674 -28.793 1.00 84.31 211 ALA A CA 1
ATOM 1610 C C . ALA A 1 211 ? 0.890 2.641 -29.811 1.00 84.31 211 ALA A C 1
ATOM 1612 O O . ALA A 1 211 ? 1.234 2.980 -30.944 1.00 84.31 211 ALA A O 1
ATOM 1613 N N . GLY A 1 212 ? 0.833 1.362 -29.431 1.00 83.69 212 GLY A N 1
ATOM 1614 C CA . GLY A 1 212 ? 1.249 0.233 -30.266 1.00 83.69 212 GLY A CA 1
ATOM 1615 C C . GLY A 1 212 ? 2.651 -0.286 -29.961 1.00 83.69 212 GLY A C 1
ATOM 1616 O O . GLY A 1 212 ? 3.029 -1.319 -30.515 1.00 83.69 212 GLY A O 1
ATOM 1617 N N . GLU A 1 213 ? 3.395 0.387 -29.087 1.00 88.25 213 GLU A N 1
ATOM 1618 C CA . GLU A 1 213 ? 4.608 -0.173 -28.508 1.00 88.25 213 GLU A CA 1
ATOM 1619 C C . GLU A 1 213 ? 4.255 -1.328 -27.573 1.00 88.25 213 GLU A C 1
ATOM 1621 O O . GLU A 1 213 ? 3.182 -1.368 -26.963 1.00 88.25 213 GLU A O 1
ATOM 1626 N N . VAL A 1 214 ? 5.134 -2.324 -27.533 1.00 86.12 214 VAL A N 1
ATOM 1627 C CA . VAL A 1 214 ? 4.900 -3.571 -26.802 1.00 86.12 214 VAL A CA 1
ATOM 1628 C C . VAL A 1 214 ? 5.776 -3.609 -25.565 1.00 86.12 214 VAL A C 1
ATOM 1630 O O . VAL A 1 214 ? 6.936 -3.205 -25.612 1.00 86.12 214 VAL A O 1
ATOM 1633 N N . GLY A 1 215 ? 5.226 -4.121 -24.470 1.00 86.88 215 GLY A N 1
ATOM 1634 C CA . GLY A 1 215 ? 6.020 -4.420 -23.289 1.00 86.88 215 GLY A CA 1
ATOM 1635 C C . GLY A 1 215 ? 6.979 -5.582 -23.514 1.00 86.88 215 GLY A C 1
ATOM 1636 O O . GLY A 1 215 ? 6.748 -6.430 -24.379 1.00 86.88 215 GLY A O 1
ATOM 1637 N N . LEU A 1 216 ? 8.040 -5.607 -22.717 1.00 85.75 216 LEU A N 1
ATOM 1638 C CA . LEU A 1 216 ? 9.037 -6.669 -22.693 1.00 85.75 216 LEU A CA 1
ATOM 1639 C C . LEU A 1 216 ? 8.817 -7.510 -21.435 1.00 85.75 216 LEU A C 1
ATOM 1641 O O . LEU A 1 216 ? 9.133 -7.060 -20.336 1.00 85.75 216 LEU A O 1
ATOM 1645 N N . ASP A 1 217 ? 8.244 -8.701 -21.603 1.00 83.19 217 ASP A N 1
ATOM 1646 C CA . ASP A 1 217 ? 8.093 -9.701 -20.539 1.00 83.19 217 ASP A CA 1
ATOM 1647 C C . ASP A 1 217 ? 9.422 -10.435 -20.281 1.00 83.19 217 ASP A C 1
ATOM 1649 O O . ASP A 1 217 ? 10.332 -10.393 -21.108 1.00 83.19 217 ASP A O 1
ATOM 1653 N N . ASP A 1 218 ? 9.508 -11.123 -19.142 1.00 81.44 218 ASP A N 1
ATOM 1654 C CA . ASP A 1 218 ? 10.647 -11.937 -18.704 1.00 81.44 218 ASP A CA 1
ATOM 1655 C C . ASP A 1 218 ? 11.954 -11.165 -18.417 1.00 81.44 218 ASP A C 1
ATOM 1657 O O . ASP A 1 218 ? 12.999 -11.775 -18.202 1.00 81.44 218 ASP A O 1
ATOM 1661 N N . VAL A 1 219 ? 11.888 -9.835 -18.294 1.00 88.06 219 VAL A N 1
ATOM 1662 C CA . VAL A 1 219 ? 13.007 -8.978 -17.868 1.00 88.06 219 VAL A CA 1
ATOM 1663 C C . VAL A 1 219 ? 13.079 -8.94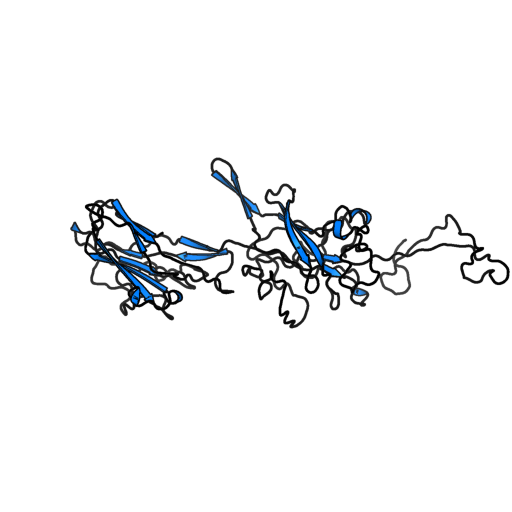1 -16.343 1.00 88.06 219 VAL A C 1
ATOM 1665 O O . VAL A 1 219 ? 12.103 -8.589 -15.676 1.00 88.06 219 VAL A O 1
ATOM 1668 N N . THR A 1 220 ? 14.237 -9.251 -15.755 1.00 91.12 220 THR A N 1
ATOM 1669 C CA . THR A 1 220 ? 14.436 -9.111 -14.305 1.00 91.12 220 THR A CA 1
ATOM 1670 C C . THR A 1 220 ? 14.512 -7.644 -13.895 1.00 91.12 220 THR A C 1
ATOM 1672 O O . THR A 1 220 ? 15.292 -6.861 -14.435 1.00 91.12 220 THR A O 1
ATOM 1675 N N . VAL A 1 221 ? 13.784 -7.293 -12.839 1.00 93.75 221 VAL A N 1
ATOM 1676 C CA . VAL A 1 221 ? 13.796 -5.974 -12.204 1.00 93.75 221 VAL A CA 1
ATOM 1677 C C . VAL A 1 221 ? 14.143 -6.136 -10.727 1.00 93.75 221 VAL A C 1
ATOM 1679 O O . VAL A 1 221 ? 13.645 -7.028 -10.042 1.00 93.75 221 VAL A O 1
ATOM 1682 N N . GLN A 1 222 ? 15.022 -5.290 -10.202 1.00 96.62 222 GLN A N 1
ATOM 1683 C CA . GLN A 1 222 ? 15.481 -5.345 -8.816 1.00 96.62 222 GLN A CA 1
ATOM 1684 C C . GLN A 1 222 ? 15.197 -4.040 -8.084 1.00 96.62 222 GLN A C 1
ATOM 1686 O O . GLN A 1 222 ? 15.592 -2.970 -8.544 1.00 96.62 222 GLN A O 1
ATOM 1691 N N . LEU A 1 223 ? 14.598 -4.139 -6.899 1.00 97.56 223 LEU A N 1
ATOM 1692 C CA . LEU A 1 223 ? 14.425 -3.012 -5.992 1.00 97.56 223 LEU A CA 1
ATOM 1693 C C . LEU A 1 223 ? 15.567 -2.980 -4.983 1.00 97.56 223 LEU A C 1
ATOM 1695 O O . LEU A 1 223 ? 15.825 -3.970 -4.293 1.00 97.56 223 LEU A O 1
ATOM 1699 N N . PHE A 1 224 ? 16.212 -1.829 -4.855 1.00 97.69 224 PHE A N 1
ATOM 1700 C CA . PHE A 1 224 ? 17.196 -1.558 -3.820 1.00 97.69 224 PHE A CA 1
ATOM 1701 C C . PHE A 1 224 ? 16.721 -0.447 -2.881 1.00 97.69 224 PHE A C 1
ATOM 1703 O O . PHE A 1 224 ? 16.049 0.478 -3.327 1.00 97.69 224 PHE A O 1
ATOM 1710 N N . SER A 1 225 ? 17.135 -0.498 -1.614 1.00 97.25 225 SER A N 1
ATOM 1711 C CA . SER A 1 225 ? 16.920 0.565 -0.628 1.00 97.25 225 SER A CA 1
ATOM 1712 C C . SER A 1 225 ? 18.223 1.035 0.012 1.00 97.25 225 SER A C 1
ATOM 1714 O O . SER A 1 225 ? 19.173 0.267 0.176 1.00 97.25 225 SER A O 1
ATOM 1716 N N . ASP A 1 226 ? 18.255 2.298 0.410 1.00 96.19 226 ASP A N 1
ATOM 1717 C CA . ASP A 1 226 ? 19.239 2.883 1.310 1.00 96.19 226 ASP A CA 1
ATOM 1718 C C . ASP A 1 226 ? 18.514 3.468 2.531 1.00 96.19 226 ASP A C 1
ATOM 1720 O O . ASP A 1 226 ? 18.094 4.624 2.566 1.00 96.19 226 ASP A O 1
ATOM 1724 N N . GLU A 1 227 ? 18.348 2.628 3.552 1.00 94.44 227 GLU A N 1
ATOM 1725 C CA . GLU A 1 227 ? 17.716 3.009 4.821 1.00 94.44 227 GLU A CA 1
ATOM 1726 C C . GLU A 1 227 ? 18.600 3.951 5.658 1.00 94.44 227 GLU A C 1
ATOM 1728 O O . GLU A 1 227 ? 18.107 4.739 6.471 1.00 94.44 227 GLU A O 1
ATOM 1733 N N . ALA A 1 228 ? 19.923 3.882 5.473 1.00 91.19 228 ALA A N 1
ATOM 1734 C CA . ALA A 1 228 ? 20.884 4.693 6.214 1.00 91.19 228 ALA A CA 1
ATOM 1735 C C . ALA A 1 228 ? 21.055 6.093 5.605 1.00 91.19 228 ALA A C 1
ATOM 1737 O O . ALA A 1 228 ? 21.516 7.009 6.301 1.00 91.19 228 ALA A O 1
ATOM 1738 N N . VAL A 1 229 ? 20.655 6.273 4.345 1.00 89.75 229 VAL A N 1
ATOM 1739 C CA . VAL A 1 229 ? 20.850 7.487 3.546 1.00 89.75 229 VAL A CA 1
ATOM 1740 C C . VAL A 1 229 ? 22.344 7.842 3.485 1.00 89.75 229 VAL A C 1
ATOM 1742 O O . VAL A 1 229 ? 22.767 8.960 3.799 1.00 89.75 229 VAL A O 1
ATOM 1745 N N . ASP A 1 230 ? 23.176 6.842 3.188 1.00 91.44 230 ASP A N 1
ATOM 1746 C CA . ASP A 1 230 ? 24.637 6.952 3.089 1.00 91.44 230 ASP A CA 1
ATOM 1747 C C . ASP A 1 230 ? 25.186 6.719 1.666 1.00 91.44 230 ASP A C 1
ATOM 1749 O O . ASP A 1 230 ? 26.398 6.812 1.435 1.00 91.44 230 ASP A O 1
ATOM 1753 N N . GLY A 1 231 ? 24.291 6.495 0.705 1.00 91.12 231 GLY A N 1
ATOM 1754 C CA . GLY A 1 231 ? 24.552 6.186 -0.693 1.00 91.12 231 GLY A CA 1
ATOM 1755 C C . GLY A 1 231 ? 24.769 4.696 -0.972 1.00 91.12 231 GLY A C 1
ATOM 1756 O O . GLY A 1 231 ? 25.123 4.348 -2.104 1.00 91.12 231 GLY A O 1
ATOM 1757 N N . VAL A 1 232 ? 24.615 3.809 0.020 1.00 95.25 232 VAL A N 1
ATOM 1758 C CA . VAL A 1 232 ? 24.890 2.371 -0.110 1.00 95.25 232 VAL A CA 1
ATOM 1759 C C . VAL A 1 232 ? 23.600 1.552 -0.163 1.00 95.25 232 VAL A C 1
ATOM 1761 O O . VAL A 1 232 ? 23.155 0.938 0.802 1.00 95.25 232 VAL A O 1
ATOM 1764 N N . PHE A 1 233 ? 23.081 1.433 -1.377 1.00 95.81 233 PHE A N 1
ATOM 1765 C CA . PHE A 1 233 ? 21.889 0.657 -1.706 1.00 95.81 233 PHE A CA 1
ATOM 1766 C C . PHE A 1 233 ? 22.056 -0.862 -1.497 1.00 95.81 233 PHE A C 1
ATOM 1768 O O . PHE A 1 233 ? 23.010 -1.467 -1.998 1.00 95.81 233 PHE A O 1
ATOM 1775 N N . GLN A 1 234 ? 21.093 -1.489 -0.817 1.00 97.12 234 GLN A N 1
ATOM 1776 C CA . GLN A 1 234 ? 20.967 -2.935 -0.595 1.00 97.12 234 GLN A CA 1
ATOM 1777 C C . GLN A 1 234 ? 19.788 -3.511 -1.376 1.00 97.12 234 GLN A C 1
ATOM 1779 O O . GLN A 1 234 ? 18.756 -2.864 -1.491 1.00 97.12 234 GLN A O 1
ATOM 1784 N N . LEU A 1 235 ? 19.928 -4.732 -1.899 1.00 97.06 235 LEU A N 1
ATOM 1785 C CA . LEU A 1 235 ? 18.841 -5.413 -2.607 1.00 97.06 235 LEU A CA 1
ATOM 1786 C C . LEU A 1 235 ? 17.713 -5.760 -1.625 1.00 97.06 235 LEU A C 1
ATOM 1788 O O . LEU A 1 235 ? 17.950 -6.465 -0.644 1.00 97.06 235 LEU A O 1
ATOM 1792 N N . VAL A 1 236 ? 16.501 -5.305 -1.930 1.00 95.94 236 VAL A N 1
ATOM 1793 C CA . VAL A 1 236 ? 15.277 -5.555 -1.156 1.00 95.94 236 VAL A CA 1
ATOM 1794 C C . VAL A 1 236 ? 14.483 -6.690 -1.782 1.00 95.94 236 VAL A C 1
ATOM 1796 O O . VAL A 1 236 ? 14.137 -7.660 -1.109 1.00 95.94 236 VAL A O 1
ATOM 1799 N N . ALA A 1 237 ? 14.211 -6.572 -3.080 1.00 94.62 237 ALA A N 1
ATOM 1800 C CA . ALA A 1 237 ? 13.327 -7.474 -3.796 1.00 94.62 237 ALA A CA 1
ATOM 1801 C C . ALA A 1 237 ? 13.747 -7.624 -5.259 1.00 94.62 237 ALA A C 1
ATOM 1803 O O . ALA A 1 237 ? 14.533 -6.848 -5.805 1.00 94.62 237 ALA A O 1
ATOM 1804 N N . THR A 1 238 ? 13.233 -8.667 -5.895 1.00 92.81 238 THR A N 1
ATOM 1805 C CA . THR A 1 238 ? 13.402 -8.926 -7.322 1.00 92.81 238 THR A CA 1
ATOM 1806 C C . THR A 1 238 ? 12.064 -9.373 -7.872 1.00 92.81 238 THR A C 1
ATOM 1808 O O . THR A 1 238 ? 11.417 -10.230 -7.269 1.00 92.81 238 THR A O 1
ATOM 1811 N N . ASP A 1 239 ? 11.681 -8.796 -9.000 1.00 90.38 239 ASP A N 1
ATOM 1812 C CA . ASP A 1 239 ? 10.536 -9.209 -9.792 1.00 90.38 239 ASP A CA 1
ATOM 1813 C C . ASP A 1 239 ? 10.978 -9.448 -11.241 1.00 90.38 239 ASP A C 1
ATOM 1815 O O . ASP A 1 239 ? 12.125 -9.192 -11.610 1.00 90.38 239 ASP A O 1
ATOM 1819 N N . VAL A 1 240 ? 10.091 -10.011 -12.046 1.00 85.38 240 VAL A N 1
ATOM 1820 C CA . VAL A 1 240 ? 10.299 -10.280 -13.466 1.00 85.38 240 VAL A CA 1
ATOM 1821 C C . VAL A 1 240 ? 9.078 -9.761 -14.200 1.00 85.38 240 VAL A C 1
ATOM 1823 O O . VAL A 1 240 ? 7.964 -10.027 -13.750 1.00 85.38 240 VAL A O 1
ATOM 1826 N N . THR A 1 241 ? 9.273 -9.035 -15.295 1.00 86.12 241 THR A N 1
ATOM 1827 C CA . THR A 1 241 ? 8.176 -8.404 -16.028 1.00 86.12 241 THR A CA 1
ATOM 1828 C C . THR A 1 241 ? 7.216 -9.419 -16.651 1.00 86.12 241 THR A C 1
ATOM 1830 O O . THR A 1 241 ? 7.634 -10.493 -17.089 1.00 86.12 241 THR A O 1
ATOM 1833 N N . ARG A 1 242 ? 5.914 -9.110 -16.674 1.00 80.81 242 ARG A N 1
ATOM 1834 C CA . ARG A 1 242 ? 4.845 -9.988 -17.192 1.00 80.81 242 ARG A CA 1
ATOM 1835 C C . ARG A 1 242 ? 3.705 -9.183 -17.799 1.00 80.81 242 ARG A C 1
ATOM 1837 O O . ARG A 1 242 ? 3.575 -7.988 -17.548 1.00 80.81 242 ARG A O 1
ATOM 1844 N N . ASP A 1 243 ? 2.838 -9.875 -18.534 1.00 77.81 243 ASP A N 1
ATOM 1845 C CA . ASP A 1 243 ? 1.541 -9.360 -18.983 1.00 77.81 243 ASP A CA 1
ATOM 1846 C C . ASP A 1 243 ? 1.650 -8.042 -19.769 1.00 77.81 243 ASP A C 1
ATOM 1848 O O . ASP A 1 243 ? 0.801 -7.152 -19.698 1.00 77.81 243 ASP A O 1
ATOM 1852 N N . GLY A 1 244 ? 2.702 -7.934 -20.582 1.00 77.62 244 GLY A N 1
ATOM 1853 C CA . GLY A 1 244 ? 3.003 -6.737 -21.347 1.00 77.62 244 GLY A CA 1
ATOM 1854 C C . GLY A 1 244 ? 3.989 -5.819 -20.643 1.00 77.62 244 GLY A C 1
ATOM 1855 O O . GLY A 1 244 ? 3.871 -4.607 -20.802 1.00 77.62 244 GLY A O 1
ATOM 1856 N N . GLY A 1 245 ? 4.982 -6.372 -19.958 1.00 84.50 245 GLY A N 1
ATOM 1857 C CA . GLY A 1 245 ? 6.160 -5.679 -19.457 1.00 84.50 245 GLY A CA 1
ATOM 1858 C C . GLY A 1 245 ? 6.071 -5.202 -18.016 1.00 84.50 245 GLY A C 1
ATOM 1859 O O . GLY A 1 245 ? 6.957 -4.469 -17.598 1.00 84.50 245 GLY A O 1
ATOM 1860 N N . TYR A 1 246 ? 5.041 -5.579 -17.262 1.00 86.06 246 TYR A N 1
ATOM 1861 C CA . TYR A 1 246 ? 4.771 -5.027 -15.936 1.00 86.06 246 TYR A CA 1
ATOM 1862 C C . TYR A 1 246 ? 5.529 -5.734 -14.809 1.00 86.06 246 TYR A C 1
ATOM 1864 O O . TYR A 1 246 ? 5.619 -6.961 -14.801 1.00 86.06 246 TYR A O 1
ATOM 1872 N N . TYR A 1 247 ? 6.031 -4.970 -13.842 1.00 87.06 247 TYR A N 1
ATOM 1873 C CA . TYR A 1 247 ? 6.678 -5.420 -12.612 1.00 87.06 247 TYR A CA 1
ATOM 1874 C C . TYR A 1 247 ? 6.126 -4.655 -11.404 1.00 87.06 247 TYR A C 1
ATOM 1876 O O . TYR A 1 247 ? 5.669 -3.519 -11.534 1.00 87.06 247 TYR A O 1
ATOM 1884 N N . PHE A 1 248 ? 6.208 -5.256 -10.215 1.00 87.12 248 PHE A N 1
ATOM 1885 C CA . PHE A 1 248 ? 5.626 -4.664 -9.014 1.00 87.12 248 PHE A CA 1
ATOM 1886 C C . PHE A 1 248 ? 6.337 -5.061 -7.708 1.00 87.12 248 PHE A C 1
ATOM 1888 O O . PHE A 1 248 ? 6.667 -6.227 -7.468 1.00 87.12 248 PHE A O 1
ATOM 1895 N N . PHE A 1 249 ? 6.492 -4.090 -6.806 1.00 88.25 249 PHE A N 1
ATOM 1896 C CA . PHE A 1 249 ? 7.010 -4.247 -5.448 1.00 88.25 249 PHE A CA 1
ATOM 1897 C C . PHE A 1 249 ? 6.047 -3.611 -4.433 1.00 88.25 249 PHE A C 1
ATOM 1899 O O . PHE A 1 249 ? 5.960 -2.392 -4.348 1.00 88.25 249 PHE A O 1
ATOM 1906 N N . GLY A 1 250 ? 5.352 -4.424 -3.634 1.00 83.81 250 GLY A N 1
ATOM 1907 C CA . GLY A 1 250 ? 4.444 -3.950 -2.577 1.00 83.81 250 GLY A CA 1
ATOM 1908 C C . GLY A 1 250 ? 5.019 -4.062 -1.162 1.00 83.81 250 GLY A C 1
ATOM 1909 O O . GLY A 1 250 ? 6.127 -4.571 -0.962 1.00 83.81 250 GLY A O 1
ATOM 1910 N N . ASN A 1 251 ? 4.225 -3.646 -0.165 1.00 81.12 251 ASN A N 1
ATOM 1911 C CA . ASN A 1 251 ? 4.551 -3.746 1.266 1.00 81.12 251 ASN A CA 1
ATOM 1912 C C . ASN A 1 251 ? 5.860 -3.022 1.650 1.00 81.12 251 ASN A C 1
ATOM 1914 O O . ASN A 1 251 ? 6.641 -3.500 2.481 1.00 81.12 251 ASN A O 1
ATOM 1918 N N . LEU A 1 252 ? 6.103 -1.871 1.028 1.00 89.12 252 LEU A N 1
ATOM 1919 C CA . LEU A 1 252 ? 7.292 -1.054 1.250 1.00 89.12 252 LEU A CA 1
ATOM 1920 C C . LEU A 1 252 ? 7.077 -0.063 2.393 1.00 89.12 252 LEU A C 1
ATOM 1922 O O . LEU A 1 252 ? 5.955 0.349 2.665 1.00 89.12 252 LEU A O 1
ATOM 1926 N N . GLU A 1 253 ? 8.159 0.317 3.064 1.00 90.88 253 GLU A N 1
ATOM 1927 C CA . GLU A 1 253 ? 8.151 1.309 4.142 1.00 90.88 253 GLU A CA 1
ATOM 1928 C C . GLU A 1 253 ? 8.616 2.656 3.583 1.00 90.88 253 GLU A C 1
ATOM 1930 O O . GLU A 1 253 ? 9.579 2.709 2.823 1.00 90.88 253 GLU A O 1
ATOM 1935 N N . SER A 1 254 ? 8.016 3.771 3.996 1.00 89.88 254 SER A N 1
ATOM 1936 C CA . SER A 1 254 ? 8.554 5.095 3.637 1.00 89.88 254 SER A CA 1
ATOM 1937 C C . SER A 1 254 ? 9.703 5.527 4.547 1.00 89.88 254 SER A C 1
ATOM 1939 O O . SER A 1 254 ? 10.501 6.392 4.177 1.00 89.88 254 SER A O 1
ATOM 1941 N N . GLN A 1 255 ? 9.796 4.957 5.755 1.00 91.50 255 GLN A N 1
ATOM 1942 C CA . GLN A 1 255 ? 10.696 5.430 6.801 1.00 91.50 255 GLN A CA 1
ATOM 1943 C C . GLN A 1 255 ? 11.453 4.308 7.510 1.00 91.50 255 GLN A C 1
ATOM 1945 O O . GLN A 1 255 ? 10.899 3.270 7.859 1.00 91.50 255 GLN A O 1
ATOM 1950 N N . ALA A 1 256 ? 12.719 4.581 7.818 1.00 89.88 256 ALA A N 1
ATOM 1951 C CA . ALA A 1 256 ? 13.544 3.780 8.710 1.00 89.88 256 ALA A CA 1
ATOM 1952 C C . ALA A 1 256 ? 13.718 4.501 10.056 1.00 89.88 256 ALA A C 1
ATOM 1954 O O . ALA A 1 256 ? 13.909 5.723 10.108 1.00 89.88 256 ALA A O 1
ATOM 1955 N N . VAL A 1 257 ? 13.664 3.741 11.155 1.00 86.19 257 VAL A N 1
ATOM 1956 C CA . VAL A 1 257 ? 13.795 4.262 12.524 1.00 86.19 257 VAL A CA 1
ATOM 1957 C C . VAL A 1 257 ? 14.999 3.639 13.222 1.00 86.19 257 VAL A C 1
ATOM 1959 O O . VAL A 1 257 ? 14.997 2.460 13.571 1.00 86.19 257 VAL A O 1
ATOM 1962 N N . ASP A 1 258 ? 15.999 4.468 13.513 1.00 83.56 258 ASP A N 1
ATOM 1963 C CA . ASP A 1 258 ? 17.154 4.098 14.327 1.00 83.56 258 ASP A CA 1
ATOM 1964 C C . ASP A 1 258 ? 16.971 4.562 15.774 1.00 83.56 258 ASP A C 1
ATOM 1966 O O . ASP A 1 258 ? 16.802 5.754 16.044 1.00 83.56 258 ASP A O 1
ATOM 1970 N N . VAL A 1 259 ? 17.103 3.646 16.737 1.00 79.94 259 VAL A N 1
ATOM 1971 C CA . VAL A 1 259 ? 17.133 3.993 18.167 1.00 79.94 259 VAL A CA 1
ATOM 1972 C C . VAL A 1 259 ? 18.582 4.147 18.628 1.00 79.94 259 VAL A C 1
ATOM 1974 O O . VAL A 1 259 ? 19.287 3.171 18.892 1.00 79.94 259 VAL A O 1
ATOM 1977 N N . ILE A 1 260 ? 19.036 5.392 18.766 1.00 78.88 260 ILE A N 1
ATOM 1978 C CA . ILE A 1 260 ? 20.377 5.723 19.252 1.00 78.88 260 ILE A CA 1
ATOM 1979 C C . ILE A 1 260 ? 20.345 5.864 20.782 1.00 78.88 260 ILE A C 1
ATOM 1981 O O . ILE A 1 260 ? 19.573 6.662 21.316 1.00 78.88 260 ILE A O 1
ATOM 1985 N N . PRO A 1 261 ? 21.200 5.153 21.538 1.00 80.00 261 PRO A N 1
ATOM 1986 C CA . PRO A 1 261 ? 21.270 5.319 22.987 1.00 80.00 261 PRO A CA 1
ATOM 1987 C C . PRO A 1 261 ? 21.596 6.770 23.409 1.00 80.00 261 PRO A C 1
ATOM 1989 O O . PRO A 1 261 ? 22.492 7.379 22.819 1.00 80.00 261 PRO A O 1
ATOM 1992 N N . PRO A 1 262 ? 20.973 7.320 24.472 1.00 80.31 262 PRO A N 1
ATOM 1993 C CA . PRO A 1 262 ? 20.024 6.686 25.385 1.00 80.31 262 PRO A CA 1
ATOM 1994 C C . PRO A 1 262 ? 18.570 7.060 25.036 1.00 80.31 262 PRO A C 1
ATOM 1996 O O . PRO A 1 262 ? 17.966 7.848 25.756 1.00 80.31 262 PRO A O 1
ATOM 1999 N N . ASP A 1 263 ? 18.028 6.500 23.952 1.00 80.00 263 ASP A N 1
ATOM 2000 C CA . ASP A 1 263 ? 16.624 6.628 23.508 1.00 80.00 263 ASP A CA 1
ATOM 2001 C C . ASP A 1 263 ? 16.334 7.848 22.604 1.00 80.00 263 ASP A C 1
ATOM 2003 O O . ASP A 1 263 ? 15.287 8.483 22.694 1.00 80.00 263 ASP A O 1
ATOM 2007 N N . THR A 1 264 ? 17.272 8.205 21.720 1.00 84.12 264 THR A N 1
ATOM 2008 C CA . THR A 1 264 ? 17.016 9.142 20.613 1.00 84.12 264 THR A CA 1
ATOM 2009 C C . THR A 1 264 ? 16.593 8.365 19.374 1.00 84.12 264 THR A C 1
ATOM 2011 O O . THR A 1 264 ? 17.416 7.672 18.783 1.00 84.12 264 THR A O 1
ATOM 2014 N N . GLU A 1 265 ? 15.334 8.500 18.974 1.00 86.19 265 GLU A N 1
ATOM 2015 C CA . GLU A 1 265 ? 14.858 8.014 17.679 1.00 86.19 265 GLU A CA 1
ATOM 2016 C C . GLU A 1 265 ? 15.300 8.973 16.571 1.00 86.19 265 GLU A C 1
ATOM 2018 O O . GLU A 1 265 ? 15.084 10.187 16.646 1.00 86.19 265 GLU A O 1
ATOM 2023 N N . VAL A 1 266 ? 15.946 8.422 15.549 1.00 83.88 266 VAL A N 1
ATOM 2024 C CA . VAL A 1 266 ? 16.232 9.108 14.292 1.00 83.88 266 VAL A CA 1
ATOM 2025 C C . VAL A 1 266 ? 15.370 8.457 13.228 1.00 83.88 266 VAL A C 1
ATOM 2027 O O . VAL A 1 266 ? 15.542 7.281 12.929 1.00 83.88 266 VAL A O 1
ATOM 2030 N N . VAL A 1 267 ? 14.449 9.239 12.677 1.00 86.75 267 VAL A N 1
ATOM 2031 C CA . VAL A 1 267 ? 13.578 8.830 11.575 1.00 86.75 267 VAL A CA 1
ATOM 2032 C C . VAL A 1 267 ? 14.156 9.383 10.280 1.00 86.75 267 VAL A C 1
ATOM 2034 O O . VAL A 1 267 ? 14.515 10.565 10.219 1.00 86.75 267 VAL A O 1
ATOM 2037 N N . ARG A 1 268 ? 14.269 8.535 9.262 1.00 89.56 268 ARG A N 1
ATOM 2038 C CA . ARG A 1 268 ? 14.757 8.886 7.924 1.00 89.56 268 ARG A CA 1
ATOM 2039 C C . ARG A 1 268 ? 13.771 8.380 6.890 1.00 89.56 268 ARG A C 1
ATOM 2041 O O . ARG A 1 268 ? 13.194 7.322 7.100 1.00 89.56 268 ARG A O 1
ATOM 2048 N N . PHE A 1 269 ? 13.620 9.108 5.790 1.00 90.69 269 PHE A N 1
ATOM 2049 C CA . PHE A 1 269 ? 12.964 8.552 4.612 1.00 90.69 269 PHE A CA 1
ATOM 2050 C C . PHE A 1 269 ? 13.919 7.578 3.928 1.00 90.69 269 PHE A C 1
ATOM 2052 O O . PHE A 1 269 ? 15.107 7.883 3.803 1.00 90.69 269 PHE A O 1
ATOM 2059 N N . ILE A 1 270 ? 13.402 6.417 3.541 1.00 93.88 270 ILE A N 1
ATOM 2060 C CA . ILE A 1 270 ? 14.165 5.404 2.816 1.00 93.88 270 ILE A CA 1
ATOM 2061 C C . ILE A 1 270 ? 14.315 5.875 1.370 1.00 93.88 270 ILE A C 1
ATOM 2063 O O . ILE A 1 270 ? 13.325 6.240 0.735 1.00 93.88 270 ILE A O 1
ATOM 2067 N N . GLU A 1 271 ? 15.544 5.873 0.853 1.00 95.25 271 GLU A N 1
ATOM 2068 C CA . GLU A 1 271 ? 15.773 6.079 -0.578 1.00 95.25 271 GLU A CA 1
ATOM 2069 C C . GLU A 1 271 ? 15.665 4.735 -1.305 1.00 95.25 271 GLU A C 1
ATOM 2071 O O . GLU A 1 271 ? 16.357 3.778 -0.959 1.00 95.25 271 GLU A O 1
ATOM 2076 N N . TYR A 1 272 ? 14.818 4.661 -2.324 1.00 95.69 272 TYR A N 1
ATOM 2077 C CA . TYR A 1 272 ? 14.647 3.507 -3.195 1.00 95.69 272 TYR A CA 1
ATOM 2078 C C . TYR A 1 272 ? 15.291 3.737 -4.557 1.00 95.69 272 TYR A C 1
ATOM 2080 O O . TYR A 1 272 ? 15.420 4.865 -5.029 1.00 95.69 272 TYR A O 1
ATOM 2088 N N . GLN A 1 273 ? 15.714 2.648 -5.191 1.00 94.56 273 GLN A N 1
ATOM 2089 C CA . GLN A 1 273 ? 16.206 2.648 -6.560 1.00 94.56 273 GLN A CA 1
ATOM 2090 C C . GLN A 1 273 ? 15.822 1.347 -7.255 1.00 94.56 273 GLN A C 1
ATOM 2092 O O . GLN A 1 273 ? 16.156 0.260 -6.776 1.00 94.56 273 GLN A O 1
ATOM 2097 N N . VAL A 1 274 ? 15.195 1.461 -8.422 1.00 95.81 274 VAL A N 1
ATOM 2098 C CA . VAL A 1 274 ? 14.882 0.317 -9.279 1.00 95.81 274 VAL A CA 1
ATOM 2099 C C . VAL A 1 274 ? 16.021 0.097 -10.268 1.00 95.81 274 VAL A C 1
ATOM 2101 O O . VAL A 1 274 ? 16.629 1.053 -10.758 1.00 95.81 274 VAL A O 1
ATOM 2104 N N . ARG A 1 275 ? 16.367 -1.163 -10.535 1.00 94.69 275 ARG A N 1
ATOM 2105 C CA . ARG A 1 275 ? 17.461 -1.540 -11.433 1.00 94.69 275 ARG A CA 1
ATOM 2106 C C . ARG A 1 275 ? 17.069 -2.673 -12.365 1.00 94.69 275 ARG A C 1
ATOM 2108 O O . ARG A 1 275 ? 16.564 -3.695 -11.910 1.00 94.69 275 ARG A O 1
ATOM 2115 N N . ILE A 1 276 ? 17.442 -2.528 -13.629 1.00 94.31 276 ILE A N 1
ATOM 2116 C CA . ILE A 1 276 ? 17.574 -3.637 -14.568 1.00 94.31 276 ILE A CA 1
ATOM 2117 C C . ILE A 1 276 ? 19.013 -4.154 -14.440 1.00 94.31 276 ILE A C 1
ATOM 2119 O O . ILE A 1 276 ? 19.962 -3.410 -14.728 1.00 94.31 276 ILE A O 1
ATOM 2123 N N . PRO A 1 277 ? 19.221 -5.373 -13.915 1.00 92.75 277 PRO A N 1
ATOM 2124 C CA . PRO A 1 277 ? 20.542 -5.837 -13.536 1.00 92.75 277 PRO A CA 1
ATOM 2125 C C . PRO A 1 277 ? 21.418 -6.116 -14.759 1.00 92.75 277 PRO A C 1
ATOM 2127 O O . PRO A 1 277 ? 20.952 -6.468 -15.833 1.00 92.75 277 PRO A O 1
ATOM 2130 N N . ALA A 1 278 ? 22.730 -6.005 -14.565 1.00 90.00 278 ALA A N 1
ATOM 2131 C CA . ALA A 1 278 ? 23.722 -6.097 -15.634 1.00 90.00 278 ALA A CA 1
ATOM 2132 C C . ALA A 1 278 ? 23.671 -7.400 -16.456 1.00 90.00 278 ALA A C 1
ATOM 2134 O O . ALA A 1 278 ? 24.005 -7.389 -17.638 1.00 90.00 278 ALA A O 1
ATOM 2135 N N . PHE A 1 279 ? 23.241 -8.511 -15.849 1.00 86.62 279 PHE A N 1
ATOM 2136 C CA . PHE A 1 279 ? 23.149 -9.795 -16.546 1.00 86.62 279 PHE A CA 1
ATOM 2137 C C . PHE A 1 279 ? 22.053 -9.819 -17.619 1.00 86.62 279 PHE A C 1
ATOM 2139 O O . PHE A 1 279 ? 22.167 -10.614 -18.541 1.00 86.62 279 PHE A O 1
ATOM 2146 N N . GLU A 1 280 ? 21.058 -8.928 -17.555 1.00 88.19 280 GLU A N 1
ATOM 2147 C CA . GLU A 1 280 ? 20.066 -8.774 -18.628 1.00 88.19 280 GLU A CA 1
ATOM 2148 C C . GLU A 1 280 ? 20.717 -8.298 -19.934 1.00 88.19 280 GLU A C 1
ATOM 2150 O O . GLU A 1 280 ? 20.170 -8.496 -21.007 1.00 88.19 280 GLU A O 1
ATOM 2155 N N . PHE A 1 281 ? 21.911 -7.701 -19.874 1.00 84.88 281 PHE A N 1
ATOM 2156 C CA . PHE A 1 281 ? 22.611 -7.148 -21.035 1.00 84.88 281 PHE A CA 1
ATOM 2157 C C . PHE A 1 281 ? 23.793 -8.010 -21.512 1.00 84.88 281 PHE A C 1
ATOM 2159 O O . PHE A 1 281 ? 24.549 -7.580 -22.386 1.00 84.88 281 PHE A O 1
ATOM 2166 N N . ASP A 1 282 ? 24.006 -9.196 -20.934 1.00 75.06 282 ASP A N 1
ATOM 2167 C CA . ASP A 1 282 ? 25.140 -10.063 -21.266 1.00 75.06 282 ASP A CA 1
ATOM 2168 C C . ASP A 1 282 ? 24.827 -10.986 -22.458 1.00 75.06 282 ASP A C 1
ATOM 2170 O O . ASP A 1 282 ? 24.062 -11.938 -22.353 1.00 75.06 282 ASP A O 1
ATOM 2174 N N . GLU A 1 283 ? 25.495 -10.749 -23.593 1.00 63.56 283 GLU A N 1
ATOM 2175 C CA . GLU A 1 283 ? 25.393 -11.572 -24.812 1.00 63.56 283 GLU A CA 1
ATOM 2176 C C . GLU A 1 283 ? 25.921 -13.012 -24.657 1.00 63.56 283 GLU A C 1
ATOM 2178 O O . GLU A 1 283 ? 25.832 -13.810 -25.594 1.00 63.56 283 GLU A O 1
ATOM 2183 N N . THR A 1 284 ? 26.561 -13.345 -23.530 1.00 56.53 284 THR A N 1
ATOM 2184 C CA . THR A 1 284 ? 27.135 -14.675 -23.283 1.00 56.53 284 THR A CA 1
ATOM 2185 C C . THR A 1 284 ? 26.176 -15.659 -22.616 1.00 56.53 284 THR A C 1
ATOM 2187 O O . THR A 1 284 ? 26.599 -16.777 -22.292 1.00 56.53 284 THR A O 1
ATOM 2190 N N . ASP A 1 285 ? 24.902 -15.286 -22.467 1.00 51.47 285 ASP A N 1
ATOM 2191 C CA . ASP A 1 285 ? 23.839 -16.208 -22.073 1.00 51.47 285 ASP A CA 1
ATOM 2192 C C . ASP A 1 285 ? 23.804 -17.424 -23.035 1.00 51.47 285 ASP A C 1
ATOM 2194 O O . ASP A 1 285 ? 23.720 -17.253 -24.258 1.00 51.47 285 ASP A O 1
ATOM 2198 N N . PRO A 1 286 ? 23.967 -18.668 -22.532 1.00 44.03 286 PRO A N 1
ATOM 2199 C CA . PRO A 1 286 ? 24.052 -19.883 -23.346 1.00 44.03 286 PRO A CA 1
ATOM 2200 C C . PRO A 1 286 ? 22.857 -20.175 -24.266 1.00 44.03 286 PRO A C 1
ATOM 2202 O O . PRO A 1 286 ? 23.014 -21.047 -25.130 1.00 44.03 286 PRO A O 1
ATOM 2205 N N . ASP A 1 287 ? 21.723 -19.489 -24.115 1.00 46.62 287 ASP A N 1
ATOM 2206 C CA . ASP A 1 287 ? 20.542 -19.674 -24.968 1.00 46.62 287 ASP A CA 1
ATOM 2207 C C . ASP A 1 287 ? 20.592 -18.858 -26.287 1.00 46.62 287 ASP A C 1
ATOM 2209 O O . ASP A 1 287 ? 19.978 -19.272 -27.271 1.00 46.62 287 ASP A O 1
ATOM 2213 N N . GLY A 1 288 ? 21.493 -17.866 -26.393 1.00 42.03 288 GLY A N 1
ATOM 2214 C CA . GLY A 1 288 ? 21.911 -17.191 -27.635 1.00 42.03 288 GLY A CA 1
ATOM 2215 C C . GLY A 1 288 ? 20.872 -16.242 -28.265 1.00 42.03 288 GLY A C 1
ATOM 2216 O O . GLY A 1 288 ? 19.686 -16.493 -28.142 1.00 42.03 288 GLY A O 1
ATOM 2217 N N . PRO A 1 289 ? 21.298 -15.198 -29.011 1.00 41.22 289 PRO A N 1
ATOM 2218 C CA . PRO A 1 289 ? 20.388 -14.181 -29.540 1.00 41.22 289 PRO A CA 1
ATOM 2219 C C . PRO A 1 289 ? 19.473 -14.765 -30.625 1.00 41.22 289 PRO A C 1
ATOM 2221 O O . PRO A 1 289 ? 19.949 -15.080 -31.725 1.00 41.22 289 PRO A O 1
ATOM 2224 N N . ASP A 1 290 ? 18.169 -14.876 -30.367 1.00 42.12 290 ASP A N 1
ATOM 2225 C CA . ASP A 1 290 ? 17.187 -15.090 -31.432 1.00 42.12 290 ASP A CA 1
ATOM 2226 C C . ASP A 1 290 ? 16.935 -13.757 -32.164 1.00 42.12 290 ASP A C 1
ATOM 2228 O O . ASP A 1 290 ? 16.564 -12.726 -31.596 1.00 42.12 290 ASP A O 1
ATOM 2232 N N . ASP A 1 291 ? 17.143 -13.769 -33.481 1.00 44.09 291 ASP A N 1
ATOM 2233 C CA . ASP A 1 291 ? 16.957 -12.634 -34.402 1.00 44.09 291 ASP A CA 1
ATOM 2234 C C . ASP A 1 291 ? 15.465 -12.239 -34.535 1.00 44.09 291 ASP A C 1
ATOM 2236 O O . ASP A 1 291 ? 15.092 -11.339 -35.291 1.00 44.09 291 ASP A O 1
ATOM 2240 N N . VAL A 1 292 ? 14.577 -12.907 -33.791 1.00 41.59 292 VAL A N 1
ATOM 2241 C CA . VAL A 1 292 ? 13.133 -12.693 -33.795 1.00 41.59 292 VAL A CA 1
ATOM 2242 C C . VAL A 1 292 ? 12.629 -12.467 -32.369 1.00 41.59 292 VAL A C 1
ATOM 2244 O O . VAL A 1 292 ? 12.341 -13.404 -31.634 1.00 41.59 292 VAL A O 1
ATOM 2247 N N . LEU A 1 293 ? 12.419 -11.198 -32.011 1.00 45.03 293 LEU A N 1
ATOM 2248 C CA . LEU A 1 293 ? 11.612 -10.789 -30.853 1.00 45.03 293 LEU A CA 1
ATOM 2249 C C . LEU A 1 293 ? 10.143 -11.208 -31.059 1.00 45.03 293 LEU A C 1
ATOM 2251 O O . LEU A 1 293 ? 9.329 -10.371 -31.446 1.00 45.03 293 LEU A O 1
ATOM 2255 N N . ASN A 1 294 ? 9.819 -12.499 -30.912 1.00 43.44 294 ASN A N 1
ATOM 2256 C CA . ASN A 1 294 ? 8.476 -13.024 -30.599 1.00 43.44 294 ASN A CA 1
ATOM 2257 C C . ASN A 1 294 ? 8.453 -14.555 -30.368 1.00 43.44 294 ASN A C 1
ATOM 2259 O O . ASN A 1 294 ? 7.538 -15.244 -30.833 1.00 43.44 294 ASN A O 1
ATOM 2263 N N . THR A 1 295 ? 9.432 -15.131 -29.680 1.00 40.09 295 THR A N 1
ATOM 2264 C CA . THR A 1 295 ? 9.265 -16.477 -29.117 1.00 40.09 295 THR A CA 1
ATOM 2265 C C . THR A 1 295 ? 9.836 -16.496 -27.713 1.00 40.09 295 THR A C 1
ATOM 2267 O O . THR A 1 295 ? 10.891 -15.931 -27.475 1.00 40.09 295 THR A O 1
ATOM 2270 N N . ALA A 1 296 ? 9.084 -17.098 -26.797 1.00 42.75 296 ALA A N 1
ATOM 2271 C CA . ALA A 1 296 ? 9.232 -17.054 -25.344 1.00 42.75 296 ALA A CA 1
ATOM 2272 C C . ALA A 1 296 ? 10.487 -17.766 -24.783 1.00 42.75 296 ALA A C 1
ATOM 2274 O O . ALA A 1 296 ? 10.405 -18.388 -23.731 1.00 42.75 296 ALA A O 1
ATOM 2275 N N . ASP A 1 297 ? 11.612 -17.737 -25.504 1.00 43.38 297 ASP A N 1
ATOM 2276 C CA . ASP A 1 297 ? 12.796 -18.559 -25.228 1.00 43.38 297 ASP A CA 1
ATOM 2277 C C . ASP A 1 297 ? 14.135 -17.774 -25.267 1.00 43.38 297 ASP A C 1
ATOM 2279 O O . ASP A 1 297 ? 15.184 -18.408 -25.234 1.00 43.38 297 ASP A O 1
ATOM 2283 N N . ASP A 1 298 ? 14.140 -16.430 -25.307 1.00 51.38 298 ASP A N 1
ATOM 2284 C CA . ASP A 1 298 ? 15.378 -15.627 -25.175 1.00 51.38 298 ASP A CA 1
ATOM 2285 C C . ASP A 1 298 ? 15.120 -14.285 -24.440 1.00 51.38 298 ASP A C 1
ATOM 2287 O O . ASP A 1 298 ? 14.555 -13.362 -25.037 1.00 51.38 298 ASP A O 1
ATOM 2291 N N . PRO A 1 299 ? 15.459 -14.188 -23.136 1.00 52.38 299 PRO A N 1
ATOM 2292 C CA . PRO A 1 299 ? 15.006 -13.122 -22.237 1.00 52.38 299 PRO A CA 1
ATOM 2293 C C . PRO A 1 299 ? 15.952 -11.913 -22.150 1.00 52.38 299 PRO A C 1
ATOM 2295 O O . PRO A 1 299 ? 15.679 -10.984 -21.397 1.00 52.38 299 PRO A O 1
ATOM 2298 N N . THR A 1 300 ? 17.075 -11.897 -22.874 1.00 65.81 300 THR A N 1
ATOM 2299 C CA . THR A 1 300 ? 18.110 -10.884 -22.625 1.00 65.81 300 THR A CA 1
ATOM 2300 C C . THR A 1 300 ? 17.839 -9.559 -23.352 1.00 65.81 300 THR A C 1
ATOM 2302 O O . THR A 1 300 ? 17.591 -9.498 -24.559 1.00 65.81 300 THR A O 1
ATOM 2305 N N . LEU A 1 301 ? 18.008 -8.444 -22.639 1.00 81.00 301 LEU A N 1
ATOM 2306 C CA . LEU A 1 301 ? 18.208 -7.099 -23.198 1.00 81.00 301 LEU A CA 1
ATOM 2307 C C . LEU A 1 301 ? 19.587 -6.936 -23.872 1.00 81.00 301 LEU A C 1
ATOM 2309 O O . LEU A 1 301 ? 20.076 -5.820 -24.077 1.00 81.00 301 LEU A O 1
ATOM 2313 N N . ALA A 1 302 ? 20.228 -8.035 -24.268 1.00 77.00 302 ALA A N 1
ATOM 2314 C CA . ALA A 1 302 ? 21.424 -8.016 -25.085 1.00 77.00 302 ALA A CA 1
ATOM 2315 C C . ALA A 1 302 ? 21.181 -7.175 -26.350 1.00 77.00 302 ALA A C 1
ATOM 2317 O O . ALA A 1 302 ? 20.182 -7.330 -27.055 1.00 77.00 302 ALA A O 1
ATOM 2318 N N . ASN A 1 303 ? 22.112 -6.268 -26.654 1.00 76.38 303 ASN A N 1
ATOM 2319 C CA . ASN A 1 303 ? 22.010 -5.294 -27.751 1.00 76.38 303 ASN A CA 1
ATOM 2320 C C . ASN A 1 303 ? 20.909 -4.232 -27.624 1.00 76.38 303 ASN A C 1
ATOM 2322 O O . ASN A 1 303 ? 20.694 -3.486 -28.579 1.00 76.38 303 ASN A O 1
ATOM 2326 N N . PHE A 1 304 ? 20.238 -4.110 -26.483 1.00 84.19 304 PHE A N 1
ATOM 2327 C CA . PHE A 1 304 ? 19.373 -2.971 -26.202 1.00 84.19 304 PHE A CA 1
ATOM 2328 C C . PHE A 1 304 ? 20.113 -1.871 -25.441 1.00 84.19 304 PHE A C 1
ATOM 2330 O O . PHE A 1 304 ? 21.086 -2.112 -24.729 1.00 84.19 304 PHE A O 1
ATOM 2337 N N . ILE A 1 305 ? 19.645 -0.641 -25.624 1.00 84.38 305 ILE A N 1
ATOM 2338 C CA . ILE A 1 305 ? 20.089 0.568 -24.922 1.00 84.38 305 ILE A CA 1
ATOM 2339 C C . ILE A 1 305 ? 18.822 1.278 -24.434 1.00 84.38 305 ILE A C 1
ATOM 2341 O O . ILE A 1 305 ? 17.797 1.220 -25.121 1.00 84.38 305 ILE A O 1
ATOM 2345 N N . SER A 1 306 ? 18.878 1.917 -23.261 1.00 86.25 306 SER A N 1
ATOM 2346 C CA . SER A 1 306 ? 17.757 2.723 -22.758 1.00 86.25 306 SER A CA 1
ATOM 2347 C C . SER A 1 306 ? 17.449 3.862 -23.729 1.00 86.25 306 SER A C 1
ATOM 2349 O O . SER A 1 306 ? 18.346 4.424 -24.366 1.00 86.25 306 SER A O 1
ATOM 2351 N N . SER A 1 307 ? 16.179 4.220 -23.850 1.00 80.25 307 SER A N 1
ATOM 2352 C CA . SER A 1 307 ? 15.689 5.267 -24.750 1.00 80.25 307 SER A CA 1
ATOM 2353 C C . SER A 1 307 ? 16.156 6.682 -24.401 1.00 80.25 307 SER A C 1
ATOM 2355 O O . SER A 1 307 ? 16.259 7.528 -25.289 1.00 80.25 307 SER A O 1
ATOM 2357 N N . THR A 1 308 ? 16.571 6.932 -23.157 1.00 69.12 308 THR A N 1
ATOM 2358 C CA . THR A 1 308 ? 17.292 8.161 -22.769 1.00 69.12 308 THR A CA 1
ATOM 2359 C C . THR A 1 308 ? 18.675 8.290 -23.436 1.00 69.12 308 THR A C 1
ATOM 2361 O O . THR A 1 308 ? 19.235 9.393 -23.517 1.00 69.12 308 THR A O 1
ATOM 2364 N N . GLY A 1 309 ? 19.199 7.189 -23.990 1.00 62.47 309 GLY A N 1
ATOM 2365 C CA . GLY A 1 309 ? 20.486 7.085 -24.671 1.00 62.47 309 GLY A CA 1
ATOM 2366 C C . GLY A 1 309 ? 21.678 7.285 -23.731 1.00 62.47 309 GLY A C 1
ATOM 2367 O O . GLY A 1 309 ? 21.538 7.809 -22.632 1.00 62.47 309 GLY A O 1
ATOM 2368 N N . SER A 1 310 ? 22.898 6.957 -24.194 1.00 52.06 310 SER A N 1
ATOM 2369 C CA . SER A 1 310 ? 24.125 6.943 -23.367 1.00 52.06 310 SER A CA 1
ATOM 2370 C C . SER A 1 310 ? 24.616 8.338 -22.918 1.00 52.06 310 SER A C 1
ATOM 2372 O O . SER A 1 310 ? 25.741 8.762 -23.221 1.00 52.06 310 SER A O 1
ATOM 2374 N N . THR A 1 311 ? 23.781 9.104 -22.228 1.00 52.59 311 THR A N 1
ATOM 2375 C CA . THR A 1 311 ? 24.109 10.395 -21.649 1.00 52.59 311 THR A CA 1
ATOM 2376 C C . THR A 1 311 ? 24.250 10.210 -20.138 1.00 52.59 311 THR A C 1
ATOM 2378 O O . THR A 1 311 ? 23.286 9.923 -19.438 1.00 52.59 311 THR A O 1
ATOM 2381 N N . PRO A 1 312 ? 25.457 10.390 -19.570 1.00 47.16 312 PRO A N 1
ATOM 2382 C CA . PRO A 1 312 ? 25.699 10.192 -18.136 1.00 47.16 312 PRO A CA 1
ATOM 2383 C C . PRO A 1 312 ? 25.070 11.301 -17.274 1.00 47.16 312 PRO A C 1
ATOM 2385 O O . PRO A 1 312 ? 25.345 11.412 -16.080 1.00 47.16 312 PRO A O 1
ATOM 2388 N N . THR A 1 313 ? 24.284 12.189 -17.881 1.00 47.28 313 THR A N 1
ATOM 2389 C CA . THR A 1 313 ? 23.755 13.401 -17.275 1.00 47.28 313 THR A CA 1
ATOM 2390 C C . THR A 1 313 ? 22.356 13.172 -16.744 1.00 47.28 313 THR A C 1
ATOM 2392 O O . THR A 1 313 ? 21.489 13.929 -17.129 1.00 47.28 313 THR A O 1
ATOM 2395 N N . ASN A 1 314 ? 22.140 12.164 -15.895 1.00 47.19 314 ASN A N 1
ATOM 2396 C CA . ASN A 1 314 ? 21.204 12.181 -14.757 1.00 47.19 314 ASN A CA 1
ATOM 2397 C C . ASN A 1 314 ? 19.838 12.901 -14.930 1.00 47.19 314 ASN A C 1
ATOM 2399 O O . ASN A 1 314 ? 19.311 13.429 -13.955 1.00 47.19 314 ASN A O 1
ATOM 2403 N N . THR A 1 315 ? 19.286 12.982 -16.139 1.00 51.19 315 THR A N 1
ATOM 2404 C CA . THR A 1 315 ? 18.109 13.795 -16.456 1.00 51.19 315 THR A CA 1
ATOM 2405 C C . THR A 1 315 ? 17.126 12.845 -17.117 1.00 51.19 315 THR A C 1
ATOM 2407 O O . THR A 1 315 ? 17.160 12.717 -18.340 1.00 51.19 315 THR A O 1
ATOM 2410 N N . PRO A 1 316 ? 16.317 12.128 -16.313 1.00 51.97 316 PRO A N 1
ATOM 2411 C CA . PRO A 1 316 ? 15.111 11.472 -16.808 1.00 51.97 316 PRO A CA 1
ATOM 2412 C C . PRO A 1 316 ? 14.319 12.425 -17.713 1.00 51.97 316 PRO A C 1
ATOM 2414 O O . PRO A 1 316 ? 14.433 13.653 -17.574 1.00 51.97 316 PRO A O 1
ATOM 2417 N N . ILE A 1 317 ? 13.511 11.896 -18.634 1.00 48.19 317 ILE A N 1
ATOM 2418 C CA . ILE A 1 317 ? 12.578 12.724 -19.411 1.00 48.19 317 ILE A CA 1
ATOM 2419 C C . ILE A 1 317 ? 11.427 13.147 -18.483 1.00 48.19 317 ILE A C 1
ATOM 2421 O O . ILE A 1 317 ? 10.324 12.635 -18.556 1.00 48.19 317 ILE A O 1
ATOM 2425 N N . GLY A 1 318 ? 11.690 14.089 -17.577 1.00 46.19 318 GLY A N 1
ATOM 2426 C CA . GLY A 1 318 ? 10.711 14.549 -16.595 1.00 46.19 318 GLY A CA 1
ATOM 2427 C C . GLY A 1 318 ? 11.355 15.138 -15.338 1.00 46.19 318 GLY A C 1
ATOM 2428 O O . GLY A 1 318 ? 12.557 14.964 -15.104 1.00 46.19 318 GLY A O 1
ATOM 2429 N N . PRO A 1 319 ? 10.591 15.881 -14.518 1.00 40.81 319 PRO A N 1
ATOM 2430 C CA . PRO A 1 319 ? 10.909 15.986 -13.100 1.00 40.81 319 PRO A CA 1
ATOM 2431 C C . PRO A 1 319 ? 10.990 14.570 -12.501 1.00 40.81 319 PRO A C 1
ATOM 2433 O O . PRO A 1 319 ? 10.470 13.616 -13.061 1.00 40.81 319 PRO A O 1
ATOM 2436 N N . ALA A 1 320 ? 11.745 14.423 -11.419 1.00 51.38 320 ALA A N 1
ATOM 2437 C CA . ALA A 1 320 ? 11.966 13.159 -10.724 1.00 51.38 320 ALA A CA 1
ATOM 2438 C C . ALA A 1 320 ? 10.701 12.277 -10.646 1.00 51.38 320 ALA A C 1
ATOM 2440 O O . ALA A 1 320 ? 9.788 12.664 -9.925 1.00 51.38 320 ALA A O 1
ATOM 2441 N N . ASN A 1 321 ? 10.692 11.141 -11.370 1.00 54.16 321 ASN A N 1
ATOM 2442 C CA . ASN A 1 321 ? 9.741 10.027 -11.206 1.00 54.16 321 ASN A CA 1
ATOM 2443 C C . ASN A 1 321 ? 8.288 10.470 -10.932 1.00 54.16 321 ASN A C 1
ATOM 2445 O O . ASN A 1 321 ? 7.673 10.031 -9.972 1.00 54.16 321 ASN A O 1
ATOM 2449 N N . ASP A 1 322 ? 7.765 11.411 -11.726 1.00 61.66 322 ASP A N 1
ATOM 2450 C CA . ASP A 1 322 ? 6.391 11.916 -11.568 1.00 61.66 322 ASP A CA 1
ATOM 2451 C C . ASP A 1 322 ? 5.563 11.850 -12.861 1.00 61.66 322 ASP A C 1
ATOM 2453 O O . ASP A 1 322 ? 4.390 12.233 -12.876 1.00 61.66 322 ASP A O 1
ATOM 2457 N N . LEU A 1 323 ? 6.166 11.365 -13.952 1.00 69.81 323 LEU A N 1
ATOM 2458 C CA . LEU A 1 323 ? 5.520 11.177 -15.246 1.00 69.81 323 LEU A CA 1
ATOM 2459 C C . LEU A 1 323 ? 5.520 9.694 -15.612 1.00 69.81 323 LEU A C 1
ATOM 2461 O O . LEU A 1 323 ? 6.517 9.165 -16.096 1.00 69.81 323 LEU A O 1
ATOM 2465 N N . ASP A 1 324 ? 4.370 9.058 -15.431 1.00 75.88 324 ASP A N 1
ATOM 2466 C CA . ASP A 1 324 ? 4.085 7.736 -15.987 1.00 75.88 324 ASP A CA 1
ATOM 2467 C C . ASP A 1 324 ? 4.292 7.716 -17.512 1.00 75.88 324 ASP A C 1
ATOM 2469 O O . ASP A 1 324 ? 4.107 8.724 -18.210 1.00 75.88 324 ASP A O 1
ATOM 2473 N N . SER A 1 325 ? 4.664 6.544 -18.025 1.00 81.75 325 SER A N 1
ATOM 2474 C CA . SER A 1 325 ? 4.874 6.248 -19.436 1.00 81.75 325 SER A CA 1
ATOM 2475 C C . SER A 1 325 ? 6.067 6.996 -20.032 1.00 81.75 325 SER A C 1
ATOM 2477 O O . SER A 1 325 ? 6.084 7.284 -21.231 1.00 81.75 325 SER A O 1
ATOM 2479 N N . THR A 1 326 ? 7.072 7.317 -19.212 1.00 83.94 326 THR A N 1
ATOM 2480 C CA . THR A 1 326 ? 8.319 7.960 -19.651 1.00 83.94 326 THR A CA 1
ATOM 2481 C C . THR A 1 326 ? 9.546 7.230 -19.125 1.00 83.94 326 THR A C 1
ATOM 2483 O O . THR A 1 326 ? 9.579 6.799 -17.983 1.00 83.94 326 THR A O 1
ATOM 2486 N N . ASP A 1 327 ? 10.585 7.087 -19.946 1.00 87.50 327 ASP A N 1
ATOM 2487 C CA . ASP A 1 327 ? 11.781 6.338 -19.557 1.00 87.50 327 ASP A CA 1
ATOM 2488 C C . ASP A 1 327 ? 12.526 7.050 -18.419 1.00 87.50 327 ASP A C 1
ATOM 2490 O O . ASP A 1 327 ? 13.044 8.167 -18.569 1.00 87.50 327 ASP A O 1
ATOM 2494 N N . THR A 1 328 ? 12.601 6.371 -17.276 1.00 84.25 328 THR A N 1
ATOM 2495 C CA . THR A 1 328 ? 13.298 6.827 -16.068 1.00 84.25 328 THR A CA 1
ATOM 2496 C C . THR A 1 328 ? 14.706 6.238 -15.937 1.00 84.25 328 THR A C 1
ATOM 2498 O O . THR A 1 328 ? 15.451 6.591 -15.011 1.00 84.25 328 THR A O 1
ATOM 2501 N N . GLY A 1 329 ? 15.101 5.371 -16.874 1.00 87.38 329 GLY A N 1
ATOM 2502 C CA . GLY A 1 329 ? 16.382 4.686 -16.906 1.00 87.38 329 GLY A CA 1
ATOM 2503 C C . GLY A 1 329 ? 17.578 5.630 -17.026 1.00 87.38 329 GLY A C 1
ATOM 2504 O O . GLY A 1 329 ? 17.663 6.486 -17.907 1.00 87.38 329 GLY A O 1
ATOM 2505 N N . ILE A 1 330 ? 18.550 5.450 -16.130 1.00 85.31 330 ILE A N 1
ATOM 2506 C CA . ILE A 1 330 ? 19.881 6.053 -16.195 1.00 85.31 330 ILE A CA 1
ATOM 2507 C C . ILE A 1 330 ? 20.855 5.028 -16.747 1.00 85.31 330 ILE A C 1
ATOM 2509 O O . ILE A 1 330 ? 21.161 4.014 -16.105 1.00 85.31 330 ILE A O 1
ATOM 2513 N N . ASP A 1 331 ? 21.436 5.388 -17.879 1.00 85.00 331 ASP A N 1
ATOM 2514 C CA . ASP A 1 331 ? 22.424 4.578 -18.557 1.00 85.00 331 ASP A CA 1
ATOM 2515 C C . ASP A 1 331 ? 23.799 4.565 -17.881 1.00 85.00 331 ASP A C 1
ATOM 2517 O O . ASP A 1 331 ? 24.211 5.521 -17.201 1.00 85.00 331 ASP A O 1
ATOM 2521 N N . PRO A 1 332 ? 24.578 3.495 -18.104 1.00 84.44 332 PRO A N 1
ATOM 2522 C CA . PRO A 1 332 ? 25.991 3.510 -17.790 1.00 84.44 332 PRO A CA 1
ATOM 2523 C C . PRO A 1 332 ? 26.734 4.488 -18.711 1.00 84.44 332 PRO A C 1
ATOM 2525 O O . PRO A 1 332 ? 26.317 4.808 -19.824 1.00 84.44 332 PRO A O 1
ATOM 2528 N N . ALA A 1 333 ? 27.900 4.960 -18.265 1.00 80.38 333 ALA A N 1
ATOM 2529 C CA . ALA A 1 333 ? 28.651 6.010 -18.963 1.00 80.38 333 ALA A CA 1
ATOM 2530 C C . ALA A 1 333 ? 29.159 5.613 -20.368 1.00 80.38 333 ALA A C 1
ATOM 2532 O O . ALA A 1 333 ? 29.649 6.467 -21.111 1.00 80.38 333 ALA A O 1
ATOM 2533 N N . ALA A 1 334 ? 29.088 4.329 -20.723 1.00 81.44 334 ALA A N 1
ATOM 2534 C CA . ALA A 1 334 ? 29.419 3.809 -22.040 1.00 81.44 334 ALA A CA 1
ATOM 2535 C C . ALA A 1 334 ? 28.571 2.570 -22.355 1.00 81.44 334 ALA A C 1
ATOM 2537 O O . ALA A 1 334 ? 28.329 1.751 -21.475 1.00 81.44 334 ALA A O 1
ATOM 2538 N N . ILE A 1 335 ? 28.238 2.373 -23.634 1.00 78.50 335 ILE A N 1
ATOM 2539 C CA . ILE A 1 335 ? 27.493 1.193 -24.122 1.00 78.50 335 ILE A CA 1
ATOM 2540 C C . ILE A 1 335 ? 28.173 -0.125 -23.707 1.00 78.50 335 ILE A C 1
ATOM 2542 O O . ILE A 1 335 ? 27.520 -1.094 -23.348 1.00 78.50 335 ILE A O 1
ATOM 2546 N N . ALA A 1 336 ? 29.507 -0.160 -23.673 1.00 81.50 336 ALA A N 1
ATOM 2547 C CA . ALA A 1 336 ? 30.252 -1.354 -23.269 1.00 81.50 336 ALA A CA 1
ATOM 2548 C C . ALA A 1 336 ? 30.129 -1.713 -21.770 1.00 81.50 336 ALA A C 1
ATOM 2550 O O . ALA A 1 336 ? 30.649 -2.749 -21.365 1.00 81.50 336 ALA A O 1
ATOM 2551 N N . ALA A 1 337 ? 29.512 -0.858 -20.948 1.00 86.31 337 ALA A N 1
ATOM 2552 C CA . ALA A 1 337 ? 29.367 -1.053 -19.506 1.00 86.31 337 ALA A CA 1
ATOM 2553 C C . ALA A 1 337 ? 27.971 -1.553 -19.088 1.00 86.31 337 ALA A C 1
ATOM 2555 O O . ALA A 1 337 ? 27.776 -1.861 -17.919 1.00 86.31 337 ALA A O 1
ATOM 2556 N N . TYR A 1 338 ? 27.014 -1.714 -20.010 1.00 87.12 338 TYR A N 1
ATOM 2557 C CA . TYR A 1 338 ? 25.720 -2.336 -19.685 1.00 87.12 338 TYR A CA 1
ATOM 2558 C C . TYR A 1 338 ? 25.859 -3.731 -19.053 1.00 87.12 338 TYR A C 1
ATOM 2560 O O . TYR A 1 338 ? 25.267 -3.942 -17.994 1.00 87.12 338 TYR A O 1
ATOM 2568 N N . PRO A 1 339 ? 26.715 -4.641 -19.571 1.00 85.81 339 PRO A N 1
ATOM 2569 C CA . PRO A 1 339 ? 26.896 -5.967 -18.974 1.00 85.81 339 PRO A CA 1
ATOM 2570 C C . PRO A 1 339 ? 27.586 -5.960 -17.600 1.00 85.81 339 PRO A C 1
ATOM 2572 O O . PRO A 1 339 ? 27.743 -7.011 -16.981 1.00 85.81 339 PRO A O 1
ATOM 2575 N N . THR A 1 340 ? 28.042 -4.801 -17.105 1.00 86.00 340 THR A N 1
ATOM 2576 C CA . THR A 1 340 ? 28.624 -4.665 -15.758 1.00 86.00 340 THR A CA 1
ATOM 2577 C C . THR A 1 340 ? 27.767 -3.837 -14.813 1.00 86.00 340 THR A C 1
ATOM 2579 O O . THR A 1 340 ? 27.714 -4.143 -13.622 1.00 86.00 340 THR A O 1
ATOM 2582 N N . ASP A 1 341 ? 27.097 -2.813 -15.334 1.00 87.44 341 ASP A N 1
ATOM 2583 C CA . ASP A 1 341 ? 26.480 -1.757 -14.534 1.00 87.44 341 ASP A CA 1
ATOM 2584 C C . ASP A 1 341 ? 24.943 -1.775 -14.625 1.00 87.44 341 ASP A C 1
ATOM 2586 O O . ASP A 1 341 ? 24.284 -1.247 -13.727 1.00 87.44 341 ASP A O 1
ATOM 2590 N N . GLY A 1 342 ? 24.375 -2.403 -15.664 1.00 90.31 342 GLY A N 1
ATOM 2591 C CA . GLY A 1 342 ? 22.937 -2.408 -15.937 1.00 90.31 342 GLY A CA 1
ATOM 2592 C C . GLY A 1 342 ? 22.359 -1.007 -16.164 1.00 90.31 342 GLY A C 1
ATOM 2593 O O . GLY A 1 342 ? 23.084 -0.064 -16.488 1.00 90.31 342 GLY A O 1
ATOM 2594 N N . VAL A 1 343 ? 21.048 -0.876 -15.959 1.00 91.44 343 VAL A N 1
ATOM 2595 C CA . VAL A 1 343 ? 20.304 0.397 -15.993 1.00 91.44 343 VAL A CA 1
ATOM 2596 C C . VAL A 1 343 ? 19.615 0.596 -14.646 1.00 91.44 343 VAL A C 1
ATOM 2598 O O . VAL A 1 343 ? 19.213 -0.369 -13.999 1.00 91.44 343 VAL A O 1
ATOM 2601 N N . ARG A 1 344 ? 19.504 1.840 -14.173 1.00 90.94 344 ARG A N 1
ATOM 2602 C CA . ARG A 1 344 ? 18.887 2.146 -12.869 1.00 90.94 344 ARG A CA 1
ATOM 2603 C C . ARG A 1 344 ? 18.072 3.429 -12.899 1.00 90.94 344 ARG A C 1
ATOM 2605 O O . ARG A 1 344 ? 18.435 4.338 -13.630 1.00 90.94 344 ARG A O 1
ATOM 2612 N N . SER A 1 345 ? 17.069 3.549 -12.041 1.00 90.44 345 SER A N 1
ATOM 2613 C CA . SER A 1 345 ? 16.374 4.814 -11.791 1.00 90.44 345 SER A CA 1
ATOM 2614 C C . SER A 1 345 ? 17.247 5.796 -10.988 1.00 90.44 345 SER A C 1
ATOM 2616 O O . SER A 1 345 ? 18.281 5.430 -10.402 1.00 90.44 345 SER A O 1
ATOM 2618 N N . GLN A 1 346 ? 16.821 7.061 -10.895 1.00 86.88 346 GLN A N 1
ATOM 2619 C CA . GLN A 1 346 ? 17.310 7.938 -9.820 1.00 86.88 346 GLN A CA 1
ATOM 2620 C C . GLN A 1 346 ? 16.896 7.358 -8.461 1.00 86.88 346 GLN A C 1
ATOM 2622 O O . GLN A 1 346 ? 15.892 6.651 -8.396 1.00 86.88 346 GLN A O 1
ATOM 2627 N N . PRO A 1 347 ? 17.637 7.639 -7.378 1.00 90.00 347 PRO A N 1
ATOM 2628 C CA . PRO A 1 347 ? 17.101 7.485 -6.037 1.00 90.00 347 PRO A CA 1
ATOM 2629 C C . PRO A 1 347 ? 15.856 8.355 -5.834 1.00 90.00 347 PRO A C 1
ATOM 2631 O O . PRO A 1 347 ? 15.869 9.529 -6.212 1.00 90.00 347 PRO A O 1
ATOM 2634 N N . PHE A 1 348 ? 14.826 7.802 -5.208 1.00 89.69 348 PHE A N 1
ATOM 2635 C CA . PHE A 1 348 ? 13.600 8.511 -4.833 1.00 89.69 348 PHE A CA 1
ATOM 2636 C C . PHE A 1 348 ? 13.112 8.051 -3.457 1.00 89.69 348 PHE A C 1
ATOM 2638 O O . PHE A 1 348 ? 13.627 7.083 -2.904 1.00 89.69 348 PHE A O 1
ATOM 2645 N N . THR A 1 349 ? 12.155 8.761 -2.868 1.00 91.81 349 THR A N 1
ATOM 2646 C CA . THR A 1 349 ? 11.571 8.421 -1.561 1.00 91.81 349 THR A CA 1
ATOM 2647 C C . THR A 1 349 ? 10.070 8.301 -1.700 1.00 91.81 349 THR A C 1
ATOM 2649 O O . THR A 1 349 ? 9.484 9.188 -2.311 1.00 91.81 349 THR A O 1
ATOM 2652 N N . LEU A 1 350 ? 9.469 7.315 -1.041 1.00 89.06 350 LEU A N 1
ATOM 2653 C CA . LEU A 1 350 ? 8.016 7.193 -0.963 1.00 89.06 350 LEU A CA 1
ATOM 2654 C C . LEU A 1 350 ? 7.461 8.118 0.125 1.00 89.06 350 LEU A C 1
ATOM 2656 O O . LEU A 1 350 ? 8.051 8.247 1.209 1.00 89.06 350 LEU A O 1
ATOM 2660 N N . GLN A 1 351 ? 6.343 8.775 -0.151 1.00 86.62 351 GLN A N 1
ATOM 2661 C CA . GLN A 1 351 ? 5.667 9.686 0.759 1.00 86.62 351 GLN A CA 1
ATOM 2662 C C . GLN A 1 351 ? 4.156 9.526 0.683 1.00 86.62 351 GLN A C 1
ATOM 2664 O O . GLN A 1 351 ? 3.557 9.475 -0.382 1.00 86.62 351 GLN A O 1
ATOM 2669 N N . ARG A 1 352 ? 3.539 9.547 1.864 1.00 82.06 352 ARG A N 1
ATOM 2670 C CA . ARG A 1 352 ? 2.091 9.458 1.991 1.00 82.06 352 ARG A CA 1
ATOM 2671 C C . ARG A 1 352 ? 1.381 10.579 1.238 1.00 82.06 352 ARG A C 1
ATOM 2673 O O . ARG A 1 352 ? 1.777 11.746 1.363 1.00 82.06 352 ARG A O 1
ATOM 2680 N N . ASP A 1 353 ? 0.295 10.237 0.558 1.00 78.62 353 ASP A N 1
ATOM 2681 C CA . ASP A 1 353 ? -0.592 11.161 -0.148 1.00 78.62 353 ASP A CA 1
ATOM 2682 C C . ASP A 1 353 ? 0.150 12.042 -1.185 1.00 78.62 353 ASP A C 1
ATOM 2684 O O . ASP A 1 353 ? -0.265 13.179 -1.451 1.00 78.62 353 ASP A O 1
ATOM 2688 N N . SER A 1 354 ? 1.300 11.585 -1.690 1.00 84.00 354 SER A N 1
ATOM 2689 C CA . SER A 1 354 ? 2.259 12.426 -2.422 1.00 84.00 354 SER A CA 1
ATOM 2690 C C . SER A 1 354 ? 2.838 11.793 -3.682 1.00 84.00 354 SER A C 1
ATOM 2692 O O . SER A 1 354 ? 3.504 12.518 -4.427 1.00 84.00 354 SER A O 1
ATOM 2694 N N . GLU A 1 355 ? 2.584 10.509 -3.932 1.00 82.75 355 GLU A N 1
ATOM 2695 C CA . GLU A 1 355 ? 2.935 9.890 -5.209 1.00 82.75 355 GLU A CA 1
ATOM 2696 C C . GLU A 1 355 ? 2.077 10.467 -6.342 1.00 82.75 355 GLU A C 1
ATOM 2698 O O . GLU A 1 355 ? 1.108 11.212 -6.112 1.00 82.75 355 GLU A O 1
ATOM 2703 N N . ALA A 1 356 ? 2.495 10.210 -7.583 1.00 75.75 356 ALA A N 1
ATOM 2704 C CA . ALA A 1 356 ? 1.749 10.670 -8.740 1.00 75.75 356 ALA A CA 1
ATOM 2705 C C . ALA A 1 356 ? 0.320 10.083 -8.734 1.00 75.75 356 ALA A C 1
ATOM 2707 O O . ALA A 1 356 ? -0.044 9.218 -7.942 1.00 75.75 356 ALA A O 1
ATOM 2708 N N . LEU A 1 357 ? -0.559 10.738 -9.494 1.00 73.56 357 LEU A N 1
ATOM 2709 C CA . LEU A 1 357 ? -1.975 10.393 -9.533 1.00 73.56 357 LEU A CA 1
ATOM 2710 C C . LEU A 1 357 ? -2.402 10.148 -10.964 1.00 73.56 357 LEU A C 1
ATOM 2712 O O . LEU A 1 357 ? -2.127 10.966 -11.854 1.00 73.56 357 LEU A O 1
ATOM 2716 N N . GLY A 1 358 ? -3.245 9.139 -11.148 1.00 64.81 358 GLY A N 1
ATOM 2717 C CA . GLY A 1 358 ? -3.822 8.836 -12.447 1.00 64.81 358 GLY A CA 1
ATOM 2718 C C . GLY A 1 358 ? -2.790 8.363 -13.462 1.00 64.81 358 GLY A C 1
ATOM 2719 O O . GLY A 1 358 ? -2.990 8.610 -14.655 1.00 64.81 358 GLY A O 1
ATOM 2720 N N . GLU A 1 359 ? -1.740 7.694 -12.992 1.00 70.19 359 GLU A N 1
ATOM 2721 C CA . GLU A 1 359 ? -0.877 6.807 -13.757 1.00 70.19 359 GLU A CA 1
ATOM 2722 C C . GLU A 1 359 ? -1.790 5.873 -14.538 1.00 70.19 359 GLU A C 1
ATOM 2724 O O . GLU A 1 359 ? -2.551 5.044 -14.025 1.00 70.19 359 GLU A O 1
ATOM 2729 N N . THR A 1 360 ? -1.844 6.144 -15.830 1.00 53.47 360 THR A N 1
ATOM 2730 C CA . THR A 1 360 ? -2.710 5.425 -16.728 1.00 53.47 360 THR A CA 1
ATOM 2731 C C . THR A 1 360 ? -1.913 4.263 -17.256 1.00 53.47 360 THR A C 1
ATOM 2733 O O . THR A 1 360 ? -1.037 4.446 -18.087 1.00 53.47 360 THR A O 1
ATOM 2736 N N . ASN A 1 361 ? -2.375 3.050 -16.958 1.00 54.22 361 ASN A N 1
ATOM 2737 C CA . ASN A 1 361 ? -2.296 1.976 -17.939 1.00 54.22 361 ASN A CA 1
ATOM 2738 C C . ASN A 1 361 ? -2.768 2.546 -19.282 1.00 54.22 361 ASN A C 1
ATOM 2740 O O . ASN A 1 361 ? -3.972 2.767 -19.478 1.00 54.22 361 ASN A O 1
ATOM 2744 N N . VAL A 1 362 ? -1.837 2.881 -20.178 1.00 41.25 362 VAL A N 1
ATOM 2745 C CA . VAL A 1 362 ? -2.167 3.527 -21.443 1.00 41.25 362 VAL A CA 1
ATOM 2746 C C . VAL A 1 362 ? -3.000 2.534 -22.261 1.00 41.25 362 VAL A C 1
ATOM 2748 O O . VAL A 1 362 ? -2.488 1.656 -22.946 1.00 41.25 362 VAL A O 1
ATOM 2751 N N . ILE A 1 363 ? -4.322 2.754 -22.186 1.00 38.28 363 ILE A N 1
ATOM 2752 C CA . ILE A 1 363 ? -5.377 2.558 -23.192 1.00 38.28 363 ILE A CA 1
ATOM 2753 C C . ILE A 1 363 ? -6.351 1.354 -23.039 1.00 38.28 363 ILE A C 1
ATOM 2755 O O . ILE A 1 363 ? -6.128 0.226 -23.460 1.00 38.28 363 ILE A O 1
ATOM 2759 N N . LEU A 1 364 ? -7.572 1.747 -22.622 1.00 32.97 364 LEU A N 1
ATOM 2760 C CA . LEU A 1 364 ? -8.905 1.347 -23.123 1.00 32.97 364 LEU A CA 1
ATOM 2761 C C . LEU A 1 364 ? -9.521 0.022 -22.670 1.00 32.97 364 LEU A C 1
ATOM 2763 O O . LEU A 1 364 ? -9.690 -0.899 -23.466 1.00 32.97 364 LEU A O 1
ATOM 2767 N N . GLY A 1 365 ? -10.074 -0.003 -21.454 1.00 31.97 365 GLY A N 1
ATOM 2768 C CA . GLY A 1 365 ? -11.092 -1.004 -21.108 1.00 31.97 365 GLY A CA 1
ATOM 2769 C C . GLY A 1 365 ? -10.609 -2.445 -21.267 1.00 31.97 365 GLY A C 1
ATOM 2770 O O . GLY A 1 365 ? -11.428 -3.343 -21.479 1.00 31.97 365 GLY A O 1
ATOM 2771 N N . GLY A 1 366 ? -9.295 -2.650 -21.160 1.00 34.75 366 GLY A N 1
ATOM 2772 C CA . GLY A 1 366 ? -8.721 -3.931 -20.827 1.00 34.75 366 GLY A CA 1
ATOM 2773 C C . GLY A 1 366 ? -9.320 -4.327 -19.493 1.00 34.75 366 GLY A C 1
ATOM 2774 O O . GLY A 1 366 ? -8.929 -3.845 -18.438 1.00 34.75 366 GLY A O 1
ATOM 2775 N N . THR A 1 367 ? -10.330 -5.187 -19.546 1.00 34.81 367 THR A N 1
ATOM 2776 C CA . THR A 1 367 ? -10.461 -6.205 -18.522 1.00 34.81 367 THR A CA 1
ATOM 2777 C C . THR A 1 367 ? -9.180 -7.008 -18.625 1.00 34.81 367 THR A C 1
ATOM 2779 O O . THR A 1 367 ? -9.147 -7.978 -19.379 1.00 34.81 367 THR A O 1
ATOM 2782 N N . ASP A 1 368 ? -8.116 -6.554 -17.977 1.00 38.91 368 ASP A N 1
ATOM 2783 C CA . ASP A 1 368 ? -7.100 -7.489 -17.563 1.00 38.91 368 ASP A CA 1
ATOM 2784 C C . ASP A 1 368 ? -7.786 -8.369 -16.511 1.00 38.91 368 ASP A C 1
ATOM 2786 O O . ASP A 1 368 ? -8.175 -7.880 -15.446 1.00 38.91 368 ASP A O 1
ATOM 2790 N N . PRO A 1 369 ? -8.117 -9.629 -16.838 1.00 38.75 369 PRO A N 1
ATOM 2791 C CA . PRO A 1 369 ? -8.756 -10.505 -15.875 1.00 38.75 369 PRO A CA 1
ATOM 2792 C C . PRO A 1 369 ? -7.747 -11.009 -14.834 1.00 38.75 369 PRO A C 1
ATOM 2794 O O . PRO A 1 369 ? -8.153 -11.752 -13.938 1.00 38.75 369 PRO A O 1
ATOM 2797 N N . SER A 1 370 ? -6.464 -10.669 -14.977 1.00 38.25 370 SER A N 1
ATOM 2798 C CA . SER A 1 370 ? -5.377 -11.104 -14.121 1.00 38.25 370 SER A CA 1
ATOM 2799 C C . SER A 1 370 ? -4.180 -10.152 -14.270 1.00 38.25 370 SER A C 1
ATOM 2801 O O . SER A 1 370 ? -3.188 -10.579 -14.858 1.00 38.25 370 SER A O 1
ATOM 2803 N N . PRO A 1 371 ? -4.235 -8.929 -13.691 1.00 44.28 371 PRO A N 1
ATOM 2804 C CA . PRO A 1 371 ? -3.007 -8.173 -13.429 1.00 44.28 371 PRO A CA 1
ATOM 2805 C C . PRO A 1 371 ? -1.997 -9.089 -12.718 1.00 44.28 371 PRO A C 1
ATOM 2807 O O . PRO A 1 371 ? -2.431 -10.108 -12.139 1.00 44.28 371 PRO A O 1
ATOM 2810 N N . PRO A 1 372 ? -0.683 -8.771 -12.720 1.00 42.34 372 PRO A N 1
ATOM 2811 C CA . PRO A 1 372 ? 0.288 -9.521 -11.932 1.00 42.34 372 PRO A CA 1
ATOM 2812 C C . PRO A 1 372 ? -0.340 -9.794 -10.571 1.00 42.34 372 PRO A C 1
ATOM 2814 O O . PRO A 1 372 ? -0.971 -8.901 -10.002 1.00 42.34 372 PRO A O 1
ATOM 2817 N N . THR A 1 373 ? -0.256 -11.026 -10.055 1.00 41.47 373 THR A N 1
ATOM 2818 C CA . THR A 1 373 ? -1.048 -11.473 -8.882 1.00 41.47 373 THR A CA 1
ATOM 2819 C C . THR A 1 373 ? -0.825 -10.645 -7.600 1.00 41.47 373 THR A C 1
ATOM 2821 O O . THR A 1 373 ? -1.390 -10.972 -6.561 1.00 41.47 373 THR A O 1
ATOM 2824 N N . ASN A 1 374 ? 0.020 -9.620 -7.697 1.00 47.28 374 ASN A N 1
ATOM 2825 C CA . ASN A 1 374 ? 0.613 -8.745 -6.710 1.00 47.28 374 ASN A CA 1
ATOM 2826 C C . ASN A 1 374 ? 0.132 -7.267 -6.829 1.00 47.28 374 ASN A C 1
ATOM 2828 O O . ASN A 1 374 ? 0.287 -6.506 -5.888 1.00 47.28 374 ASN A O 1
ATOM 2832 N N . GLU A 1 375 ? -0.511 -6.838 -7.928 1.00 47.75 375 GLU A N 1
ATOM 2833 C CA . GLU A 1 375 ? -0.990 -5.439 -8.094 1.00 47.75 375 GLU A CA 1
ATOM 2834 C C . GLU A 1 375 ? -2.390 -5.176 -7.498 1.00 47.75 375 GLU A C 1
ATOM 2836 O O . GLU A 1 375 ? -2.943 -4.075 -7.580 1.00 47.75 375 GLU A O 1
ATOM 2841 N N . GLY A 1 376 ? -3.011 -6.201 -6.910 1.00 47.47 376 GLY A N 1
ATOM 2842 C CA . GLY A 1 376 ? -4.375 -6.122 -6.394 1.00 47.47 376 GLY A CA 1
ATOM 2843 C C . GLY A 1 376 ? -5.436 -5.880 -7.489 1.00 47.47 376 GLY A C 1
ATOM 2844 O O . GLY A 1 376 ? -5.139 -5.615 -8.651 1.00 47.47 376 GLY A O 1
ATOM 2845 N N . PRO A 1 377 ? -6.737 -5.974 -7.161 1.00 42.50 377 PRO A N 1
ATOM 2846 C CA . PRO A 1 377 ? -7.826 -5.911 -8.147 1.00 42.50 377 PRO A CA 1
ATOM 2847 C C . PRO A 1 377 ? -8.049 -4.535 -8.817 1.00 42.50 377 PRO A C 1
ATOM 2849 O O . PRO A 1 377 ? -9.052 -4.363 -9.511 1.00 42.50 377 PRO A O 1
ATOM 2852 N N . PHE A 1 378 ? -7.156 -3.559 -8.616 1.00 49.53 378 PHE A N 1
ATOM 2853 C CA . PHE A 1 378 ? -7.284 -2.187 -9.123 1.00 49.53 378 PHE A CA 1
ATOM 2854 C C . PHE A 1 378 ? -5.945 -1.487 -9.427 1.00 49.53 378 PHE A C 1
ATOM 2856 O O . PHE A 1 378 ? -5.972 -0.275 -9.606 1.00 49.53 378 PHE A O 1
ATOM 2863 N N . GLY A 1 379 ? -4.809 -2.198 -9.451 1.00 51.81 379 GLY A N 1
ATOM 2864 C CA . GLY A 1 379 ? -3.487 -1.549 -9.507 1.00 51.81 379 GLY A CA 1
ATOM 2865 C C . GLY A 1 379 ? -3.117 -0.848 -8.193 1.00 51.81 379 GLY A C 1
ATOM 2866 O O . GLY A 1 379 ? -2.459 0.177 -8.207 1.00 51.81 379 GLY A O 1
ATOM 2867 N N . ARG A 1 380 ? -3.620 -1.367 -7.064 1.00 55.00 380 ARG A N 1
ATOM 2868 C CA . ARG A 1 380 ? -3.546 -0.791 -5.704 1.00 55.00 380 ARG A CA 1
ATOM 2869 C C . ARG A 1 380 ? -2.691 -1.637 -4.750 1.00 55.00 380 ARG A C 1
ATOM 2871 O O . ARG A 1 380 ? -2.977 -1.708 -3.561 1.00 55.00 380 ARG A O 1
ATOM 2878 N N . GLY A 1 381 ? -1.735 -2.382 -5.298 1.00 55.31 381 GLY A N 1
ATOM 2879 C CA . GLY A 1 381 ? -0.868 -3.295 -4.553 1.00 55.31 381 GLY A CA 1
ATOM 2880 C C . GLY A 1 381 ? -1.552 -4.418 -3.765 1.00 55.31 381 GLY A C 1
ATOM 2881 O O . GLY A 1 381 ? -2.757 -4.664 -3.881 1.00 55.31 381 GLY A O 1
ATOM 2882 N N . GLU A 1 382 ? -0.757 -5.168 -2.989 1.00 59.09 382 GLU A N 1
ATOM 2883 C CA . GLU A 1 382 ? -1.236 -6.325 -2.209 1.00 59.09 382 GLU A CA 1
ATOM 2884 C C . GLU A 1 382 ? -2.071 -5.932 -0.993 1.00 59.09 382 GLU A C 1
ATOM 2886 O O . GLU A 1 382 ? -2.888 -6.739 -0.541 1.00 59.09 382 GLU A O 1
ATOM 2891 N N . ASN A 1 383 ? -1.865 -4.729 -0.446 1.00 61.75 383 ASN A N 1
ATOM 2892 C CA . ASN A 1 383 ? -2.480 -4.295 0.808 1.00 61.75 383 ASN A CA 1
ATOM 2893 C C . ASN A 1 383 ? -3.457 -3.135 0.616 1.00 61.75 383 ASN A C 1
ATOM 2895 O O . ASN A 1 383 ? -3.821 -2.489 1.599 1.00 61.75 383 ASN A O 1
ATOM 2899 N N . PHE A 1 384 ? -3.929 -2.924 -0.617 1.00 63.56 384 PHE A N 1
ATOM 2900 C CA . PHE A 1 384 ? -4.843 -1.838 -0.969 1.00 63.56 384 PHE A CA 1
ATOM 2901 C C . PHE A 1 384 ? -4.230 -0.459 -0.710 1.00 63.56 384 PHE A C 1
ATOM 2903 O O . PHE A 1 384 ? -4.926 0.441 -0.241 1.00 63.56 384 PHE A O 1
ATOM 2910 N N . GLU A 1 385 ? -2.937 -0.312 -0.999 1.00 70.00 385 GLU A N 1
ATOM 2911 C CA . GLU A 1 385 ? -2.271 0.982 -1.083 1.00 70.00 385 GLU A CA 1
ATOM 2912 C C . GLU A 1 385 ? -3.100 1.933 -1.979 1.00 70.00 385 GLU A C 1
ATOM 2914 O O . GLU A 1 385 ? -3.613 1.536 -3.035 1.00 70.00 385 GLU A O 1
ATOM 2919 N N . GLU A 1 386 ? -3.319 3.177 -1.534 1.00 69.56 386 GLU A N 1
ATOM 2920 C CA . GLU A 1 386 ? -4.024 4.158 -2.362 1.00 69.56 386 GLU A CA 1
ATOM 2921 C C . GLU A 1 386 ? -3.134 4.592 -3.548 1.00 69.56 386 GLU A C 1
ATOM 2923 O O . GLU A 1 386 ? -1.914 4.432 -3.520 1.00 69.56 386 GLU A O 1
ATOM 2928 N N . ASP A 1 387 ? -3.754 5.148 -4.597 1.00 70.06 387 ASP A N 1
ATOM 2929 C CA . ASP A 1 387 ? -3.057 5.743 -5.756 1.00 70.06 387 ASP A CA 1
ATOM 2930 C C . ASP A 1 387 ? -1.936 6.712 -5.316 1.00 70.06 387 ASP A C 1
ATOM 2932 O O . ASP A 1 387 ? -0.786 6.475 -5.662 1.00 70.06 387 ASP A O 1
ATOM 2936 N N . PRO A 1 388 ? -2.185 7.703 -4.430 1.00 76.12 388 PRO A N 1
ATOM 2937 C CA . PRO A 1 388 ? -1.130 8.611 -3.976 1.00 76.12 388 PRO A CA 1
ATOM 2938 C C . PRO A 1 388 ? -0.113 8.002 -2.987 1.00 76.12 388 PRO A C 1
ATOM 2940 O O . PRO A 1 388 ? 0.732 8.743 -2.482 1.00 76.12 388 PRO A O 1
ATOM 2943 N N . ASP A 1 389 ? -0.196 6.698 -2.695 1.00 78.56 389 ASP A N 1
ATOM 2944 C CA . ASP A 1 389 ? 0.772 5.927 -1.898 1.00 78.56 389 ASP A CA 1
ATOM 2945 C C . ASP A 1 389 ? 1.489 4.846 -2.746 1.00 78.56 389 ASP A C 1
ATOM 2947 O O . ASP A 1 389 ? 2.213 3.991 -2.221 1.00 78.56 389 ASP A O 1
ATOM 2951 N N . SER A 1 390 ? 1.287 4.864 -4.067 1.00 80.50 390 SER A N 1
ATOM 2952 C CA . SER A 1 390 ? 1.855 3.909 -5.019 1.00 80.50 390 SER A CA 1
ATOM 2953 C C . SER A 1 390 ? 2.610 4.650 -6.119 1.00 80.50 390 SER A C 1
ATOM 2955 O O . SER A 1 390 ? 1.996 5.326 -6.931 1.00 80.50 390 SER A O 1
ATOM 2957 N N . ASP A 1 391 ? 3.935 4.499 -6.184 1.00 85.25 391 ASP A N 1
ATOM 2958 C CA . ASP A 1 391 ? 4.726 5.080 -7.276 1.00 85.25 391 ASP A CA 1
ATOM 2959 C C . ASP A 1 391 ? 4.715 4.130 -8.482 1.00 85.25 391 ASP A C 1
ATOM 2961 O O . ASP A 1 391 ? 5.471 3.153 -8.547 1.00 85.25 391 ASP A O 1
ATOM 2965 N N . LEU A 1 392 ? 3.834 4.406 -9.444 1.00 83.75 392 LEU A N 1
ATOM 2966 C CA . LEU A 1 392 ? 3.719 3.648 -10.693 1.00 83.75 392 LEU A CA 1
ATOM 2967 C C . LEU A 1 392 ? 4.350 4.380 -11.884 1.00 83.75 392 LEU A C 1
ATOM 2969 O O . LEU A 1 392 ? 3.941 4.157 -13.021 1.00 83.75 392 LEU A O 1
ATOM 2973 N N . THR A 1 393 ? 5.344 5.237 -11.640 1.00 83.00 393 THR A N 1
ATOM 2974 C CA . THR A 1 393 ? 5.992 6.053 -12.682 1.00 83.00 393 THR A CA 1
ATOM 2975 C C . THR A 1 393 ? 7.380 5.557 -13.092 1.00 83.00 393 THR A C 1
ATOM 2977 O O . THR A 1 393 ? 8.010 6.134 -13.982 1.00 83.00 393 THR A O 1
ATOM 2980 N N . VAL A 1 394 ? 7.910 4.521 -12.427 1.00 89.19 394 VAL A N 1
ATOM 2981 C CA . VAL A 1 394 ? 9.280 4.047 -12.669 1.00 89.19 394 VAL A CA 1
ATOM 2982 C C . VAL A 1 394 ? 9.312 3.107 -13.873 1.00 89.19 394 VAL A C 1
ATOM 2984 O O . VAL A 1 394 ? 9.294 1.883 -13.778 1.00 89.19 394 VAL A O 1
ATOM 2987 N N . ASP A 1 395 ? 9.397 3.720 -15.038 1.00 88.94 395 ASP A N 1
ATOM 2988 C CA . ASP A 1 395 ? 9.316 3.094 -16.353 1.00 88.94 395 ASP A CA 1
ATOM 2989 C C . ASP A 1 395 ? 10.711 2.903 -16.984 1.00 88.94 395 ASP A C 1
ATOM 2991 O O . ASP A 1 395 ? 11.603 3.735 -16.779 1.00 88.94 395 ASP A O 1
ATOM 2995 N N . PHE A 1 396 ? 10.909 1.847 -17.790 1.00 90.75 396 PHE A N 1
ATOM 2996 C CA . PHE A 1 396 ? 12.135 1.635 -18.585 1.00 90.75 396 PHE A CA 1
ATOM 2997 C C . PHE A 1 396 ? 11.856 1.349 -20.068 1.00 90.75 396 PHE A C 1
ATOM 2999 O O . PHE A 1 396 ? 11.316 0.299 -20.432 1.00 90.75 396 PHE A O 1
ATOM 3006 N N . GLY A 1 397 ? 12.300 2.259 -20.935 1.00 90.56 397 GLY A N 1
ATOM 3007 C CA . GLY A 1 397 ? 12.152 2.145 -22.387 1.00 90.56 397 GLY A CA 1
ATOM 3008 C C . GLY A 1 397 ? 13.444 1.684 -23.043 1.00 90.56 397 GLY A C 1
ATOM 3009 O O . GLY A 1 397 ? 14.509 2.237 -22.775 1.00 90.56 397 GLY A O 1
ATOM 3010 N N . PHE A 1 398 ? 13.377 0.683 -23.921 1.00 90.25 398 PHE A N 1
ATOM 3011 C CA . PHE A 1 398 ? 14.556 0.133 -24.591 1.00 90.25 398 PHE A CA 1
ATOM 3012 C C . PHE A 1 398 ? 14.410 0.096 -26.105 1.00 90.25 398 PHE A C 1
ATOM 3014 O O . PHE A 1 398 ? 13.378 -0.304 -26.640 1.00 90.25 398 PHE A O 1
ATOM 3021 N N . PHE A 1 399 ? 15.499 0.400 -26.809 1.00 86.62 399 PHE A N 1
ATOM 3022 C CA . PHE A 1 399 ? 15.579 0.256 -28.259 1.00 86.62 399 PHE A CA 1
ATOM 3023 C C . PHE A 1 399 ? 16.875 -0.424 -28.699 1.00 86.62 399 PHE A C 1
ATOM 3025 O O . PHE A 1 399 ? 17.887 -0.424 -27.994 1.00 86.62 399 PHE A O 1
ATOM 3032 N N . ARG A 1 400 ? 16.858 -1.007 -29.903 1.00 83.50 400 ARG A N 1
ATOM 3033 C CA . ARG A 1 400 ? 18.060 -1.575 -30.527 1.00 83.50 400 ARG A CA 1
ATOM 3034 C C . ARG A 1 400 ? 18.774 -0.491 -31.341 1.00 83.50 400 ARG A C 1
ATOM 3036 O O . ARG A 1 400 ? 18.184 0.029 -32.295 1.00 83.50 400 ARG A O 1
ATOM 3043 N N . PRO A 1 401 ? 20.035 -0.145 -31.029 1.00 76.62 401 PRO A N 1
ATOM 3044 C CA . PRO A 1 401 ? 20.787 0.819 -31.812 1.00 76.62 401 PRO A CA 1
ATOM 3045 C C . PRO A 1 401 ? 21.100 0.259 -33.203 1.00 76.62 401 PRO A C 1
ATOM 3047 O O . PRO A 1 401 ? 21.306 -0.937 -33.401 1.00 76.62 401 PRO A O 1
ATOM 3050 N N . MET A 1 402 ? 21.198 1.158 -34.179 1.00 75.31 402 MET A N 1
ATOM 3051 C CA . MET A 1 402 ? 21.549 0.815 -35.557 1.00 75.31 402 MET A CA 1
ATOM 3052 C C . MET A 1 402 ? 23.007 1.170 -35.852 1.00 75.31 402 MET A C 1
ATOM 3054 O O . MET A 1 402 ? 23.550 2.138 -35.317 1.00 75.31 402 MET A O 1
ATOM 3058 N N . SER A 1 403 ? 23.637 0.421 -36.761 1.00 76.88 403 SER A N 1
ATOM 3059 C CA . SER A 1 403 ? 24.983 0.720 -37.260 1.00 76.88 403 SER A CA 1
ATOM 3060 C C . SER A 1 403 ? 24.954 1.073 -38.750 1.00 76.88 403 SER A C 1
ATOM 3062 O O . SER A 1 403 ? 24.213 0.473 -39.529 1.00 76.88 403 SER A O 1
ATOM 3064 N N . LEU A 1 404 ? 25.764 2.055 -39.155 1.00 81.56 404 LEU A N 1
ATOM 3065 C CA . LEU A 1 404 ? 25.944 2.436 -40.555 1.00 81.56 404 LEU A CA 1
ATOM 3066 C C . LEU A 1 404 ? 27.433 2.454 -40.900 1.00 81.56 404 LEU A C 1
ATOM 3068 O O . LEU A 1 404 ? 28.214 3.200 -40.312 1.00 81.56 404 LEU A O 1
ATOM 3072 N N . GLY A 1 405 ? 27.821 1.659 -41.894 1.00 85.38 405 GLY A N 1
ATOM 3073 C CA . GLY A 1 405 ? 29.184 1.638 -42.412 1.00 85.38 405 GLY A CA 1
ATOM 3074 C C . GLY A 1 405 ? 29.436 0.472 -43.361 1.00 85.38 405 GLY A C 1
ATOM 3075 O O . GLY A 1 405 ? 28.691 -0.504 -43.374 1.00 85.38 405 GLY A O 1
ATOM 3076 N N . ASN A 1 406 ? 30.488 0.590 -44.176 1.00 85.06 406 ASN A N 1
ATOM 3077 C CA . ASN A 1 406 ? 31.087 -0.503 -44.946 1.00 85.06 406 ASN A CA 1
ATOM 3078 C C . ASN A 1 406 ? 32.467 -0.053 -45.486 1.00 85.06 406 ASN A C 1
ATOM 3080 O O . ASN A 1 406 ? 33.081 0.888 -44.980 1.00 85.06 406 ASN A O 1
ATOM 3084 N N . ARG A 1 407 ? 32.960 -0.720 -46.529 1.00 88.81 407 ARG A N 1
ATOM 3085 C CA . ARG A 1 407 ? 34.223 -0.480 -47.220 1.00 88.81 407 ARG A CA 1
ATOM 3086 C C . ARG A 1 407 ? 34.090 0.609 -48.285 1.00 88.81 407 ARG A C 1
ATOM 3088 O O . ARG A 1 407 ? 33.143 0.610 -49.061 1.00 88.81 407 ARG A O 1
ATOM 3095 N N . VAL A 1 408 ? 35.102 1.470 -48.380 1.00 91.88 408 VAL A N 1
ATOM 3096 C CA . VAL A 1 408 ? 35.360 2.311 -49.561 1.00 91.88 408 VAL A CA 1
ATOM 3097 C C . VAL A 1 408 ? 36.367 1.572 -50.445 1.00 91.88 408 VAL A C 1
ATOM 3099 O O . VAL A 1 408 ? 37.396 1.118 -49.938 1.00 91.88 408 VAL A O 1
ATOM 3102 N N . TRP A 1 409 ? 36.090 1.417 -51.741 1.00 93.06 409 TRP A N 1
ATOM 3103 C CA . TRP A 1 409 ? 36.928 0.644 -52.668 1.00 93.06 409 TRP A CA 1
ATOM 3104 C C . TRP A 1 409 ? 37.207 1.394 -53.973 1.00 93.06 409 TRP A C 1
ATOM 3106 O O . TRP A 1 409 ? 36.534 2.372 -54.301 1.00 93.06 409 TRP A O 1
ATOM 3116 N N . LEU A 1 410 ? 38.244 0.955 -54.690 1.00 91.88 410 LEU A N 1
ATOM 3117 C CA . LEU A 1 410 ? 38.506 1.385 -56.062 1.00 91.88 410 LEU A CA 1
ATOM 3118 C C . LEU A 1 410 ? 37.728 0.488 -57.024 1.00 91.88 410 LEU A C 1
ATOM 3120 O O . LEU A 1 410 ? 38.053 -0.692 -57.126 1.00 91.88 410 LEU A O 1
ATOM 3124 N N . ASP A 1 411 ? 36.776 1.068 -57.755 1.00 92.62 411 ASP A N 1
ATOM 3125 C CA . ASP A 1 411 ? 36.014 0.400 -58.822 1.00 92.62 411 ASP A CA 1
ATOM 3126 C C . ASP A 1 411 ? 36.923 0.169 -60.047 1.00 92.62 411 ASP A C 1
ATOM 3128 O O . ASP A 1 411 ? 37.003 0.965 -60.985 1.00 92.62 411 ASP A O 1
ATOM 3132 N N . THR A 1 412 ? 37.776 -0.844 -59.939 1.00 92.69 412 THR A N 1
ATOM 3133 C CA . THR A 1 412 ? 38.922 -1.104 -60.820 1.00 92.69 412 THR A CA 1
ATOM 3134 C C . THR A 1 412 ? 38.981 -2.551 -61.293 1.00 92.69 412 THR A C 1
ATOM 3136 O O . THR A 1 412 ? 40.000 -2.953 -61.865 1.00 92.69 412 THR A O 1
ATOM 3139 N N . GLY A 1 413 ? 37.898 -3.310 -61.109 1.00 89.88 413 GLY A N 1
ATOM 3140 C CA . GLY A 1 413 ? 37.796 -4.707 -61.506 1.00 89.88 413 GLY A CA 1
ATOM 3141 C C . GLY A 1 413 ? 38.145 -4.953 -62.978 1.00 89.88 413 GLY A C 1
ATOM 3142 O O . GLY A 1 413 ? 38.068 -4.074 -63.844 1.00 89.88 413 GLY A O 1
ATOM 3143 N N . ALA A 1 414 ? 38.570 -6.173 -63.304 1.00 86.88 414 ALA A N 1
ATOM 3144 C CA . ALA A 1 414 ? 39.027 -6.502 -64.653 1.00 86.88 414 ALA A CA 1
ATOM 3145 C C . ALA A 1 414 ? 37.882 -6.689 -65.675 1.00 86.88 414 ALA A C 1
ATOM 3147 O O . ALA A 1 414 ? 36.884 -7.372 -65.447 1.00 86.88 414 ALA A O 1
ATOM 3148 N N . GLY A 1 415 ? 38.074 -6.180 -66.896 1.00 87.94 415 GLY A N 1
ATOM 3149 C CA . GLY A 1 415 ? 37.186 -6.467 -68.028 1.00 87.94 415 GLY A CA 1
ATOM 3150 C C . GLY A 1 415 ? 35.795 -5.848 -67.872 1.00 87.94 415 GLY A C 1
ATOM 3151 O O . GLY A 1 415 ? 35.664 -4.630 -67.910 1.00 87.94 415 GLY A O 1
ATOM 3152 N N . GLY A 1 416 ? 34.758 -6.685 -67.760 1.00 87.75 416 GLY A N 1
ATOM 3153 C CA . GLY A 1 416 ? 33.369 -6.234 -67.576 1.00 87.75 416 GLY A CA 1
ATOM 3154 C C . GLY A 1 416 ? 33.075 -5.664 -66.185 1.00 87.75 416 GLY A C 1
ATOM 3155 O O . GLY A 1 416 ? 32.015 -5.076 -65.995 1.00 87.75 416 GLY A O 1
ATOM 3156 N N . ASN A 1 417 ? 34.019 -5.824 -65.258 1.00 89.50 417 ASN A N 1
ATOM 3157 C CA . ASN A 1 417 ? 33.933 -5.355 -63.881 1.00 89.50 417 ASN A CA 1
ATOM 3158 C C . ASN A 1 417 ? 34.526 -3.954 -63.688 1.00 89.50 417 ASN A C 1
ATOM 3160 O O . ASN A 1 417 ? 34.443 -3.389 -62.615 1.00 89.50 417 ASN A O 1
ATOM 3164 N N . PHE A 1 418 ? 35.122 -3.372 -64.730 1.00 92.25 418 PHE A N 1
ATOM 3165 C CA . PHE A 1 418 ? 35.717 -2.047 -64.623 1.00 92.25 418 PHE A CA 1
ATOM 3166 C C . PHE A 1 418 ? 34.638 -0.955 -64.624 1.00 92.25 418 PHE A C 1
ATOM 3168 O O . PHE A 1 418 ? 33.932 -0.811 -65.629 1.00 92.25 418 PHE A O 1
ATOM 3175 N N . ASN A 1 419 ? 34.577 -0.130 -63.573 1.00 91.94 419 ASN A N 1
ATOM 3176 C CA . ASN A 1 419 ? 33.613 0.966 -63.409 1.00 91.94 419 ASN A CA 1
ATOM 3177 C C . ASN A 1 419 ? 32.148 0.496 -63.430 1.00 91.94 419 ASN A C 1
ATOM 3179 O O . ASN A 1 419 ? 31.307 1.107 -64.104 1.00 91.94 419 ASN A O 1
ATOM 3183 N N . ASN A 1 420 ? 31.840 -0.620 -62.771 1.00 93.06 420 ASN A N 1
ATOM 3184 C CA . ASN A 1 420 ? 30.492 -1.195 -62.775 1.00 93.06 420 ASN A CA 1
ATOM 3185 C C . ASN A 1 420 ? 29.633 -0.759 -61.569 1.00 93.06 420 ASN A C 1
ATOM 3187 O O . ASN A 1 420 ? 28.434 -1.049 -61.551 1.00 93.06 420 ASN A O 1
ATOM 3191 N N . GLY A 1 421 ? 30.206 -0.045 -60.594 1.00 92.06 421 GLY A N 1
ATOM 3192 C CA . GLY A 1 421 ? 29.534 0.404 -59.374 1.00 92.06 421 GLY A CA 1
ATOM 3193 C C . GLY A 1 421 ? 29.221 -0.708 -58.368 1.00 92.06 421 GLY A C 1
ATOM 3194 O O . GLY A 1 421 ? 28.428 -0.490 -57.452 1.00 92.06 421 GLY A O 1
ATOM 3195 N N . VAL A 1 422 ? 29.806 -1.894 -58.530 1.00 92.38 422 VAL A N 1
ATOM 3196 C CA . VAL A 1 422 ? 29.659 -3.058 -57.651 1.00 92.38 422 VAL A CA 1
ATOM 3197 C C . VAL A 1 422 ? 31.032 -3.387 -57.085 1.00 92.38 422 VAL A C 1
ATOM 3199 O O . VAL A 1 422 ? 32.021 -3.319 -57.794 1.00 92.38 422 VAL A O 1
ATOM 3202 N N . GLN A 1 423 ? 31.108 -3.740 -55.802 1.00 91.44 423 GLN A N 1
ATOM 3203 C CA . GLN A 1 423 ? 32.367 -4.225 -55.250 1.00 91.44 423 GLN A CA 1
ATOM 3204 C C . GLN A 1 423 ? 32.657 -5.640 -55.759 1.00 91.44 423 GLN A C 1
ATOM 3206 O O . GLN A 1 423 ? 32.001 -6.599 -55.342 1.00 91.44 423 GLN A O 1
ATOM 3211 N N . ASP A 1 424 ? 33.671 -5.771 -56.605 1.00 93.56 424 ASP A N 1
ATOM 3212 C CA . ASP A 1 424 ? 34.168 -7.053 -57.090 1.00 93.56 424 ASP A CA 1
ATOM 3213 C C . ASP A 1 424 ? 35.289 -7.623 -56.200 1.00 93.56 424 ASP A C 1
ATOM 3215 O O . ASP A 1 424 ? 35.950 -6.930 -55.423 1.00 93.56 424 ASP A O 1
ATOM 3219 N N . ALA A 1 425 ? 35.502 -8.940 -56.283 1.00 90.75 425 ALA A N 1
ATOM 3220 C CA . ALA A 1 425 ? 36.461 -9.645 -55.428 1.00 90.75 425 ALA A CA 1
ATOM 3221 C C . ALA A 1 425 ? 37.927 -9.236 -55.673 1.00 90.75 425 ALA A C 1
ATOM 3223 O O . ALA A 1 425 ? 38.769 -9.444 -54.798 1.00 90.75 425 ALA A O 1
ATOM 3224 N N . ASP A 1 426 ? 38.238 -8.691 -56.853 1.00 87.75 426 ASP A N 1
ATOM 3225 C CA . ASP A 1 426 ? 39.559 -8.193 -57.243 1.00 87.75 426 ASP A CA 1
ATOM 3226 C C . ASP A 1 426 ? 39.782 -6.708 -56.912 1.00 87.75 426 ASP A C 1
ATOM 3228 O O . ASP A 1 426 ? 40.816 -6.151 -57.281 1.00 87.75 426 ASP A O 1
ATOM 3232 N N . GLU A 1 427 ? 38.858 -6.076 -56.184 1.00 94.25 427 GLU A N 1
ATOM 3233 C CA . GLU A 1 427 ? 38.922 -4.650 -55.880 1.00 94.25 427 GLU A CA 1
ATOM 3234 C C . GLU A 1 427 ? 39.467 -4.354 -54.483 1.00 94.25 427 GLU A C 1
ATOM 3236 O O . GLU A 1 427 ? 38.979 -4.822 -53.441 1.00 94.25 427 GLU A O 1
ATOM 3241 N N . ASP A 1 428 ? 40.503 -3.518 -54.465 1.00 90.25 428 ASP A N 1
ATOM 3242 C CA . ASP A 1 428 ? 41.178 -3.095 -53.250 1.00 90.25 428 ASP A CA 1
ATOM 3243 C C . ASP A 1 428 ? 40.395 -2.012 -52.500 1.00 90.25 428 ASP A C 1
ATOM 3245 O O . ASP A 1 428 ? 39.667 -1.190 -53.060 1.00 90.25 428 ASP A O 1
ATOM 3249 N N . GLY A 1 429 ? 40.575 -2.007 -51.177 1.00 92.38 429 GLY A N 1
ATOM 3250 C CA . GLY A 1 429 ? 39.985 -0.996 -50.308 1.00 92.38 429 GLY A CA 1
ATOM 3251 C C . GLY A 1 429 ? 40.853 0.252 -50.309 1.00 92.38 429 GLY A C 1
ATOM 3252 O O . GLY A 1 429 ? 42.079 0.153 -50.357 1.00 92.38 429 GLY A O 1
ATOM 3253 N N . ILE A 1 430 ? 40.235 1.423 -50.197 1.00 93.81 430 ILE A N 1
ATOM 3254 C CA . ILE A 1 430 ? 40.974 2.675 -50.048 1.00 93.81 430 ILE A CA 1
ATOM 3255 C C . ILE A 1 430 ? 41.192 2.934 -48.560 1.00 93.81 430 ILE A C 1
ATOM 3257 O O . ILE A 1 430 ? 40.253 3.181 -47.806 1.00 93.81 430 ILE A O 1
ATOM 3261 N N . LEU A 1 431 ? 42.451 2.878 -48.131 1.00 91.88 431 LEU A N 1
ATOM 3262 C CA . LEU A 1 431 ? 42.834 3.165 -46.752 1.00 91.88 431 LEU A CA 1
ATOM 3263 C C . LEU A 1 431 ? 42.918 4.676 -46.505 1.00 91.88 431 LEU A C 1
ATOM 3265 O O . LEU A 1 431 ? 43.368 5.431 -47.365 1.00 91.88 431 LEU A O 1
ATOM 3269 N N . GLY A 1 432 ? 42.541 5.106 -45.299 1.00 90.81 432 GLY A N 1
ATOM 3270 C CA . GLY A 1 432 ? 42.678 6.500 -44.863 1.00 90.81 432 GLY A CA 1
ATOM 3271 C C . GLY A 1 432 ? 41.653 7.467 -45.460 1.00 90.81 432 GLY A C 1
ATOM 3272 O O . GLY A 1 432 ? 41.863 8.676 -45.394 1.00 90.81 432 GLY A O 1
ATOM 3273 N N . VAL A 1 433 ? 40.560 6.959 -46.040 1.00 92.12 433 VAL A N 1
ATOM 3274 C CA . VAL A 1 433 ? 39.433 7.797 -46.466 1.00 92.12 433 VAL A CA 1
ATOM 3275 C C . VAL A 1 433 ? 38.695 8.305 -45.234 1.00 92.12 433 VAL A C 1
ATOM 3277 O O . VAL A 1 433 ? 38.207 7.516 -44.428 1.00 92.12 433 VAL A O 1
ATOM 3280 N N . THR A 1 434 ? 38.595 9.626 -45.106 1.00 90.94 434 THR A N 1
ATOM 3281 C CA . THR A 1 434 ? 37.712 10.251 -44.121 1.00 90.94 434 THR A CA 1
ATOM 3282 C C . THR A 1 434 ? 36.270 10.122 -44.595 1.00 90.94 434 THR A C 1
ATOM 3284 O O . THR A 1 434 ? 35.926 10.619 -45.667 1.00 90.94 434 THR A O 1
ATOM 3287 N N . VAL A 1 435 ? 35.429 9.484 -43.784 1.00 89.19 435 VAL A N 1
ATOM 3288 C CA . VAL A 1 435 ? 33.977 9.422 -43.974 1.00 89.19 435 VAL A CA 1
ATOM 3289 C C . VAL A 1 435 ? 33.334 10.284 -42.896 1.00 89.19 435 VAL A C 1
ATOM 3291 O O . VAL A 1 435 ? 33.737 10.230 -41.737 1.00 89.19 435 VAL A O 1
ATOM 3294 N N . GLN A 1 436 ? 32.370 11.105 -43.295 1.00 88.00 436 GLN A N 1
ATOM 3295 C CA . GLN A 1 436 ? 31.624 11.987 -42.406 1.00 88.00 436 GLN A CA 1
ATOM 3296 C C . GLN A 1 436 ? 30.157 11.574 -42.450 1.00 88.00 436 GLN A C 1
ATOM 3298 O O . GLN A 1 436 ? 29.587 11.451 -43.535 1.00 88.00 436 GLN A O 1
ATOM 3303 N N . LEU A 1 437 ? 29.577 11.333 -41.278 1.00 86.06 437 LEU A N 1
ATOM 3304 C CA . LEU A 1 437 ? 28.154 11.077 -41.120 1.00 86.06 437 LEU A CA 1
ATOM 3305 C C . LEU A 1 437 ? 27.480 12.396 -40.758 1.00 86.06 437 LEU A C 1
ATOM 3307 O O . LEU A 1 437 ? 27.921 13.078 -39.842 1.00 86.06 437 LEU A O 1
ATOM 3311 N N . PHE A 1 438 ? 26.417 12.734 -41.472 1.00 85.25 438 PHE A N 1
ATOM 3312 C CA . PHE A 1 438 ? 25.579 13.880 -41.156 1.00 85.25 438 PHE A CA 1
ATOM 3313 C C . PHE A 1 438 ? 24.170 13.385 -40.848 1.00 85.25 438 PHE A C 1
ATOM 3315 O O . PHE A 1 438 ? 23.736 12.380 -41.419 1.00 85.25 438 PHE A O 1
ATOM 3322 N N . ARG A 1 439 ? 23.469 14.084 -39.957 1.00 82.56 439 ARG A N 1
ATOM 3323 C CA . ARG A 1 439 ? 22.049 13.846 -39.686 1.00 82.56 439 ARG A CA 1
ATOM 3324 C C . ARG A 1 439 ? 21.204 14.758 -40.568 1.00 82.56 439 ARG A C 1
ATOM 3326 O O . ARG A 1 439 ? 21.667 15.816 -40.970 1.00 82.56 439 ARG A O 1
ATOM 3333 N N . ASP A 1 440 ? 20.001 14.318 -40.894 1.00 84.62 440 ASP A N 1
ATOM 3334 C CA . ASP A 1 440 ? 18.937 15.137 -41.478 1.00 84.62 440 ASP A CA 1
ATOM 3335 C C . ASP A 1 440 ? 17.779 15.020 -40.491 1.00 84.62 440 ASP A C 1
ATOM 3337 O O . ASP A 1 440 ? 17.035 14.037 -40.509 1.00 84.62 440 ASP A O 1
ATOM 3341 N N . ASP A 1 441 ? 17.735 15.943 -39.532 1.00 79.12 441 ASP A N 1
ATOM 3342 C CA . ASP A 1 441 ? 16.832 15.844 -38.384 1.00 79.12 441 ASP A CA 1
ATOM 3343 C C . ASP A 1 441 ? 15.386 16.172 -38.794 1.00 79.12 441 ASP A C 1
ATOM 3345 O O . ASP A 1 441 ? 14.439 15.835 -38.083 1.00 79.12 441 ASP A O 1
ATOM 3349 N N . ASN A 1 442 ? 15.199 16.830 -39.943 1.00 81.06 442 ASN A N 1
ATOM 3350 C CA . ASN A 1 442 ? 13.901 17.305 -40.415 1.00 81.06 442 ASN A CA 1
ATOM 3351 C C . ASN A 1 442 ? 13.357 16.538 -41.643 1.00 81.06 442 ASN A C 1
ATOM 3353 O O . ASN A 1 442 ? 12.186 16.703 -42.002 1.00 81.06 442 ASN A O 1
ATOM 3357 N N . GLY A 1 443 ? 14.169 15.674 -42.254 1.00 79.44 443 GLY A N 1
ATOM 3358 C CA . GLY A 1 443 ? 13.790 14.795 -43.358 1.00 79.44 443 GLY A CA 1
ATOM 3359 C C . GLY A 1 443 ? 13.592 15.504 -44.700 1.00 79.44 443 GLY A C 1
ATOM 3360 O O . GLY A 1 443 ? 12.882 14.974 -45.563 1.00 79.44 443 GLY A O 1
ATOM 3361 N N . ASP A 1 444 ? 14.154 16.699 -44.898 1.00 89.88 444 ASP A N 1
ATOM 3362 C CA . ASP A 1 444 ? 14.038 17.461 -46.148 1.00 89.88 444 ASP A CA 1
ATOM 3363 C C . ASP A 1 444 ? 15.079 17.069 -47.214 1.00 89.88 444 ASP A C 1
ATOM 3365 O O . ASP A 1 444 ? 15.023 17.555 -48.353 1.00 89.88 444 ASP A O 1
ATOM 3369 N N . GLY A 1 445 ? 15.990 16.150 -46.888 1.00 85.62 445 GLY A N 1
ATOM 3370 C CA . GLY A 1 445 ? 17.079 15.701 -47.748 1.00 85.62 445 GLY A CA 1
ATOM 3371 C C . GLY A 1 445 ? 18.306 16.616 -47.723 1.00 85.62 445 GLY A C 1
ATOM 3372 O O . GLY A 1 445 ? 19.214 16.429 -48.544 1.00 85.62 445 GLY A O 1
ATOM 3373 N N . VAL A 1 446 ? 18.351 17.602 -46.826 1.00 89.25 446 VAL A N 1
ATOM 3374 C CA . VAL A 1 446 ? 19.497 18.473 -46.563 1.00 89.25 446 VAL A CA 1
ATOM 3375 C C . VAL A 1 446 ? 20.069 18.122 -45.188 1.00 89.25 446 VAL A C 1
ATOM 3377 O O . VAL A 1 446 ? 19.352 18.167 -44.198 1.00 89.25 446 VAL A O 1
ATOM 3380 N N . PRO A 1 447 ? 21.371 17.802 -45.083 1.00 85.81 447 PRO A N 1
ATOM 3381 C CA . PRO A 1 447 ? 21.937 17.495 -43.781 1.00 85.81 447 PRO A CA 1
ATOM 3382 C C . PRO A 1 447 ? 21.944 18.709 -42.842 1.00 85.81 447 PRO A C 1
ATOM 3384 O O . PRO A 1 447 ? 22.390 19.799 -43.218 1.00 85.81 447 PRO A O 1
ATOM 3387 N N . ASP A 1 448 ? 21.518 18.480 -41.606 1.00 85.12 448 ASP A N 1
ATOM 3388 C CA . ASP A 1 448 ? 21.498 19.430 -40.508 1.00 85.12 448 ASP A CA 1
ATOM 3389 C C . ASP A 1 448 ? 22.821 19.368 -39.721 1.00 85.12 448 ASP A C 1
ATOM 3391 O O . ASP A 1 448 ? 23.283 18.316 -39.276 1.00 85.12 448 ASP A O 1
ATOM 3395 N N . GLY A 1 449 ? 23.457 20.529 -39.538 1.00 71.75 449 GLY A N 1
ATOM 3396 C CA . GLY A 1 449 ? 24.643 20.672 -38.689 1.00 71.75 449 GLY A CA 1
ATOM 3397 C C . GLY A 1 449 ? 25.995 20.343 -39.344 1.00 71.75 449 GLY A C 1
ATOM 3398 O O . GLY A 1 449 ? 26.162 20.344 -40.563 1.00 71.75 449 GLY A O 1
ATOM 3399 N N . ALA A 1 450 ? 27.010 20.174 -38.494 1.00 59.03 450 ALA A N 1
ATOM 3400 C CA . ALA A 1 450 ? 28.369 19.784 -38.870 1.00 59.03 450 ALA A CA 1
ATOM 3401 C C . ALA A 1 450 ? 28.604 18.309 -38.482 1.00 59.03 450 ALA A C 1
ATOM 3403 O O . ALA A 1 450 ? 27.971 17.852 -37.529 1.00 59.03 450 ALA A O 1
ATOM 3404 N N . PRO A 1 451 ? 29.477 17.584 -39.204 1.00 55.78 451 PRO A N 1
ATOM 3405 C CA . PRO A 1 451 ? 29.727 16.164 -38.972 1.00 55.78 451 PRO A CA 1
ATOM 3406 C C . PRO A 1 451 ? 30.583 15.890 -37.734 1.00 55.78 451 PRO A C 1
ATOM 3408 O O . PRO A 1 451 ? 31.279 16.828 -37.267 1.00 55.78 451 PRO A O 1
#

pLDDT: mean 81.84, std 15.88, range [31.97, 97.94]

Sequence (451 aa):
MLRIQNTGLVNVNAYILYDILPHLGDTGVSQATAGQLRDSQFRTFLTGPIVLEEQPEDPPGTPLGNFVIEYYIGTPAYNPARPEMSNSSDIVTNWSGGGTNFVLEAGVTDWNLVTAFRIRQDTGIIPPGGTLVFSVPMRIDDTAGEAETGEIAWNNFAQRFTNQPSGRRLLTAEPRKVGIIVDEKFSIGNRVWLDNGAGTPANANNGVLDAGEVGLDDVTVQLFSDEAVDGVFQLVATDVTRDGGYYFFGNLESQAVDVIPPDTEVVRFIEYQVRIPAFEFDETDPDGPDDVLNTADDPTLANFISSTGSTPTNTPIGPANDLDSTDTGIDPAAIAAYPTDGVRSQPFTLQRDSEALGETNVILGGTDPSPPTNEGPFGRGENFEEDPDSDLTVDFGFFRPMSLGNRVWLDTGAGGNFNNGVQDADEDGILGVTVQLFRDDNGDGVPDGAP

Secondary structure (DSSP, 8-state):
-EEEE--SSS-EEEEEEEEE---TT-B-SSTTTTTSB----S-EEE-S--EEEE--BSSTTSBSEEEEEEEEE-SS------GGG-S-SSSS--SS-S---EE-GGG-S-GGGEEEEEEEEEEE-B-TT-EEEEE--EEE--STTSS-TT-EEEE-EEEEEEETTT-PBPPPB-PPPEEEEPPP-EEEEEEEEE-BGGG-GGGBTSSB--TT--B--S-EEEEEEESS-SS--EEEEEEE-BTTTEEEEEEE-SEEEEEETTTEEEEEEPEEEEEE-GGGG-TT-TT---S-S-STT----TT-EETT-S--S---SSSTT--TTBB-PBPPSSGGGHHHH-EEPPPEE--TTTS-S----SSS----S---TTSGGGT-TTTT--GGGEE---BEEEEPPP------B----SGGGTT-SS--TTPPB-TT------B-SSSSSS-BS--

Radius of gyration: 35.2 Å; chains: 1; bounding box: 78×41×120 Å